Protein AF-0000000084924669 (afdb_homodimer)

Foldseek 3Di:
DFAEEEWEEDAQLPVQQLQALVQVLPGPHYAYEYADHPDCNVVNNVVRHPRYHYDHDDLACLVVVQVRLVSDDTFKYFYDYSQKHADPLQVVVLVVCSVVVPFFWEKFFAFEDAQRDGQCFLPNPRDIDTGMGTRPQWHADRQRPPGIDGDPPTGYYYDDRDPSNYIYGHDYNDVVVVVVVLLSVLLRLLVNCVVVPDAQDPVVLVCVLVVQLCCRCPVRPLVVVPPRSVVVSVSRSVSSVSNRVSNNQCVVCVVPHPVRVVVVVVVVVVVVVVVVVVPPPPPPPPD/DFAEEEWEEDAQLPVQQLQALVQVLPGPHYAYEYADHPDCNVVNNVVRHPRYHYDHDDLACLVVVQVRLVSDDTFKYFYDYSQKHADPLQVVVLVVCSVVVPFFWEKFFAFEDAQRDGQCFLPNPRDIDTGMGTRPQWHADSQRPCGIDGDPPTGYYYDDRDPSNYIYGHDYNDVVVVVVVLLSVLLRLLVNCVVVPDAQDPVVLVCVLVVQLCCRCPVRPLVVVPPRSVVVSVSRSVSSVSNRVSNNVCVVCVVPHPVNVVVVVVVVVVVVVVVVVPPPPPPPPPD

Radius of gyration: 28.79 Å; Cα contacts (8 Å, |Δi|>4): 1052; chains: 2; bounding box: 55×116×66 Å

Secondary structure (DSSP, 8-state):
---EEEEEEESS-TTTHHHHHHTTTTSSEEEEEES---SSHHHHHTTT-S-EEE----SSHHHHHHHHHHH--SSEEEE--TTEE--HHHHHHHHHHHHHT--SEEEEEEEEEETTEE--STT-SS-EEEEEEETTSEEE-S-SSS-EEEPTT--EEE--S-GGG-EEEEEESSHHHHHHHHHHHHHHHHHHHHHTT----HHHHHHHHHHHHIIIIIIT-GGGGTHHHHHHHHHHHHHHHHHHHHHHHHHHTSSS-HHHHHHHHHHHHHHHHHHHTTTT-------/---EEEEEEESS-TTTHHHHHHTTTTSSEEEEEES---SSHHHHHTTT-S-EEE----SSHHHHHHHHHHH--SSEEEE--TTEE--HHHHHHHHHHHHHT--SEEEEEEEEEETTEE--STT-SS-EEEEEEETTSEEE-S-SSS-EEEPTT--EEE--S-GGG-EEEEEESSHHHHHHHHHHHHHHHHHHHHHTT----HHHHHHHHHHHHIIIIIIT-GGGGTHHHHHHHHHHHHHHHHHHHHHHHHHHTTTS-HHHHHHHHHHHHHHHHHHHTTTT-------

pLDDT: mean 90.62, std 14.52, range [21.62, 98.75]

Sequence (574 aa):
MTTISAVLIVRNEELNICSCLQTLCWCDEIVVVDMESEDRTVALARQFTNKIYSHEKVMAFDIARDFAVKQATCDWIFMIDADELVTNTLKTAVVSVVDENDYDVVYFPRINFIFGKWIQNAGWWPDYQARLFRNGAISFSGRVHNFIEIAHGSRIKYLDLAEDNAIIHFNYEHSHQFISKLNHYTSIEARDLKAAGHKFSKKVFFVEVLREFYNRYFKTKGYREGMHGLFLSLLMMFYRISVFIKLWECHEHEKRSVSEMYNAMKQEITAQHLTGSIKDENPPVVRMTTISAVLIVRNEELNICSCLQTLCWCDEIVVVDMESEDRTVALARQFTNKIYSHEKVMAFDIARDFAVKQATCDWIFMIDADELVTNTLKTAVVSVVDENDYDVVYFPRINFIFGKWIQNAGWWPDYQARLFRNGAISFSGRVHNFIEIAHGSRIKYLDLAEDNAIIHFNYEHSHQFISKLNHYTSIEARDLKAAGHKFSKKVFFVEVLREFYNRYFKTKGYREGMHGLFLSLLMMFYRISVFIKLWECHEHEKRSVSEMYNAMKQEITAQHLTGSIKDENPPVVR

Nearest PDB structures (foldseek):
  7msp-assembly2_B  TM=6.245E-01  e=5.392E-14  Bacillus subtilis subsp. subtilis str. 168
  6hnq-assembly2_O  TM=4.698E-01  e=8.377E-08  Staphylococcus aureus subsp. aureus N315
  6h4m-assembly3_P  TM=4.307E-01  e=3.114E-07  Staphylococcus aureus subsp. aureus N315
  3q80-assembly1_B  TM=5.781E-01  e=1.196E-03  Mycobacterium tuberculosis H37Rv
  5z8b-assembly1_A  TM=5.528E-01  e=4.683E-04  Escherichia coli

Solvent-accessible surface area (backbone atoms only — not comparable to full-atom values): 30271 Å² total; per-residue (Å²): 132,86,38,34,15,35,35,29,61,41,60,58,34,54,91,29,39,60,56,21,49,58,41,47,67,86,40,77,35,56,39,39,29,32,36,70,49,86,57,57,30,63,67,55,49,50,76,78,33,84,47,67,43,81,44,75,74,61,94,52,65,38,52,56,47,38,57,38,59,70,70,53,82,36,57,26,34,37,54,47,53,42,52,29,39,51,38,66,59,24,49,53,50,51,53,50,50,60,68,66,60,76,57,33,36,33,28,30,29,35,44,36,28,46,64,70,35,77,43,67,35,39,67,39,39,81,34,75,39,83,31,38,31,32,60,81,38,63,45,49,37,80,45,90,87,68,24,73,42,70,45,87,86,60,37,76,44,72,55,66,94,43,80,59,47,23,40,42,30,61,72,30,69,43,67,64,57,46,52,53,50,46,54,52,51,25,51,52,50,18,51,50,40,46,75,72,65,54,71,78,44,73,68,58,48,55,51,52,30,54,46,43,28,44,43,16,30,58,74,36,38,3,62,79,52,47,68,61,16,50,51,50,18,52,50,51,20,46,43,47,48,50,19,52,51,49,32,40,46,55,61,68,36,63,85,54,46,41,66,56,53,53,50,51,51,46,50,53,49,39,49,52,53,64,59,60,65,64,71,70,69,65,75,82,77,82,123,131,88,39,33,14,34,35,30,62,42,59,58,35,56,90,29,38,61,55,21,50,58,40,46,68,85,41,78,34,57,40,38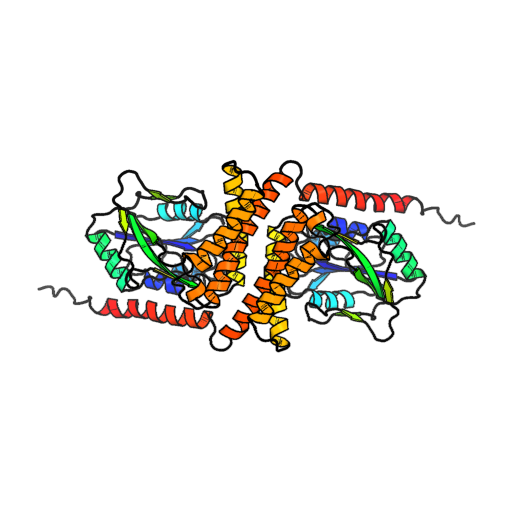,29,31,35,70,51,84,56,58,30,63,68,56,48,52,78,78,34,85,49,67,45,81,42,75,74,60,93,50,65,36,53,56,49,38,59,39,59,69,70,52,83,37,57,26,35,38,54,47,53,41,53,29,39,50,38,66,58,25,49,52,50,52,52,50,51,59,68,66,60,76,57,32,35,32,29,30,32,35,43,38,27,46,64,69,35,76,44,66,36,39,67,39,40,83,36,73,40,83,32,37,29,34,61,81,39,63,45,51,38,78,46,90,87,70,24,72,44,69,44,88,85,60,35,77,42,72,56,65,93,43,77,60,46,24,39,41,28,62,71,30,69,43,68,63,57,46,51,54,50,45,52,52,51,24,52,52,50,18,50,50,41,45,75,71,66,56,72,77,45,72,66,59,48,55,51,51,29,54,46,41,28,44,43,18,29,57,73,37,38,2,61,78,54,48,68,60,16,50,52,51,18,52,51,52,20,46,45,46,48,50,19,52,52,48,32,39,46,54,61,66,36,63,84,52,46,41,66,56,52,52,50,51,49,45,50,54,50,39,50,53,53,64,60,60,66,62,71,71,70,65,74,81,77,81,122

Structure (mmCIF, N/CA/C/O backbone):
data_AF-0000000084924669-model_v1
#
loop_
_entity.id
_entity.type
_entity.pdbx_description
1 polymer 'UDP-glucose--lipopolysaccharide core heptose I 4-beta-glucosyltransferase, putative'
#
loop_
_atom_site.group_PDB
_atom_site.id
_atom_site.type_symbol
_atom_site.label_atom_id
_atom_site.label_alt_id
_atom_site.label_comp_id
_atom_site.label_asym_id
_atom_site.label_entity_id
_atom_site.label_seq_id
_atom_site.pdbx_PDB_ins_code
_atom_site.Cartn_x
_atom_site.Cartn_y
_atom_site.Cartn_z
_atom_site.occupancy
_atom_site.B_iso_or_equiv
_atom_site.auth_seq_id
_atom_site.auth_comp_id
_atom_site.auth_asym_id
_atom_site.auth_atom_id
_atom_site.pdbx_PDB_model_num
ATOM 1 N N . MET A 1 1 ? 12.961 41.469 19.859 1 65.81 1 MET A N 1
ATOM 2 C CA . MET A 1 1 ? 11.828 40.875 19.156 1 65.81 1 MET A CA 1
ATOM 3 C C . MET A 1 1 ? 11.969 39.344 19.094 1 65.81 1 MET A C 1
ATOM 5 O O . MET A 1 1 ? 13.078 38.812 18.938 1 65.81 1 MET A O 1
ATOM 9 N N . THR A 1 2 ? 10.922 38.531 19.516 1 90 2 THR A N 1
ATOM 10 C CA . THR A 1 2 ? 10.992 37.094 19.609 1 90 2 THR A CA 1
ATOM 11 C C . THR A 1 2 ? 11.109 36.438 18.219 1 90 2 THR A C 1
ATOM 13 O O . THR A 1 2 ? 10.477 36.906 17.266 1 90 2 THR A O 1
ATOM 16 N N . THR A 1 3 ? 12.062 35.656 18.047 1 96.44 3 THR A N 1
ATOM 17 C CA . THR A 1 3 ? 12.391 35.094 16.734 1 96.44 3 THR A CA 1
ATOM 18 C C . THR A 1 3 ? 11.727 33.75 16.562 1 96.44 3 THR A C 1
ATOM 20 O O . THR A 1 3 ? 11.422 33.062 17.531 1 96.44 3 THR A O 1
ATOM 23 N N . ILE A 1 4 ? 11.492 33.406 15.289 1 98.06 4 ILE A N 1
ATOM 24 C CA . ILE A 1 4 ? 10.797 32.188 14.969 1 98.06 4 ILE A CA 1
ATOM 25 C C . ILE A 1 4 ? 11.602 31.375 13.945 1 98.06 4 ILE A C 1
ATOM 27 O O . ILE A 1 4 ? 12 31.906 12.906 1 98.06 4 ILE A O 1
ATOM 31 N N . SER A 1 5 ? 11.852 30.094 14.25 1 98.5 5 SER A N 1
ATOM 32 C CA . SER A 1 5 ? 12.391 29.141 13.289 1 98.5 5 SER A CA 1
ATOM 33 C C . SER A 1 5 ? 11.289 28.266 12.703 1 98.5 5 SER A C 1
ATOM 35 O O . SER A 1 5 ? 10.617 27.531 13.438 1 98.5 5 SER A O 1
ATOM 37 N N . ALA A 1 6 ? 11.078 28.359 11.422 1 98.56 6 ALA A N 1
ATOM 38 C CA . ALA A 1 6 ? 10.273 27.328 10.758 1 98.56 6 ALA A CA 1
ATOM 39 C C . ALA A 1 6 ? 11.086 26.062 10.539 1 98.56 6 ALA A C 1
ATOM 41 O O . ALA A 1 6 ? 12.211 26.109 10.047 1 98.56 6 ALA A O 1
ATOM 42 N N . VAL A 1 7 ? 10.531 24.938 10.945 1 97.69 7 VAL A N 1
ATOM 43 C CA . VAL A 1 7 ? 11.25 23.672 10.867 1 97.69 7 VAL A CA 1
ATOM 44 C C . VAL A 1 7 ? 10.438 22.656 10.055 1 97.69 7 VAL A C 1
ATOM 46 O O . VAL A 1 7 ? 9.258 22.438 10.336 1 97.69 7 VAL A O 1
ATOM 49 N N . LEU A 1 8 ? 11.148 22.031 9.062 1 96.81 8 LEU A N 1
ATOM 50 C CA . LEU A 1 8 ? 10.492 21.062 8.188 1 96.81 8 LEU A CA 1
ATOM 51 C C . LEU A 1 8 ? 11.336 19.797 8.047 1 96.81 8 LEU A C 1
ATOM 53 O O . LEU A 1 8 ? 12.57 19.875 7.969 1 96.81 8 LEU A O 1
ATOM 57 N N . ILE A 1 9 ? 10.602 18.719 7.961 1 95.31 9 ILE A N 1
ATOM 58 C CA . ILE A 1 9 ? 11.188 17.469 7.484 1 95.31 9 ILE A CA 1
ATOM 59 C C . ILE A 1 9 ? 10.578 17.094 6.137 1 95.31 9 ILE A C 1
ATOM 61 O O . ILE A 1 9 ? 9.352 17.141 5.969 1 95.31 9 ILE A O 1
ATOM 65 N N . VAL A 1 10 ? 11.5 16.703 5.16 1 95.44 10 VAL A N 1
ATOM 66 C CA . VAL A 1 10 ? 10.953 16.531 3.82 1 95.44 10 VAL A CA 1
ATOM 67 C C . VAL A 1 10 ? 11.539 15.273 3.186 1 95.44 10 VAL A C 1
ATOM 69 O O . VAL A 1 10 ? 12.648 14.852 3.541 1 95.44 10 VAL A O 1
ATOM 72 N N . ARG A 1 11 ? 10.742 14.672 2.348 1 94 11 ARG A N 1
ATOM 73 C CA . ARG A 1 11 ? 11.18 13.594 1.475 1 94 11 ARG A CA 1
ATOM 74 C C . ARG A 1 11 ? 10.367 13.562 0.182 1 94 11 ARG A C 1
ATOM 76 O O . ARG A 1 11 ? 9.156 13.344 0.208 1 94 11 ARG A O 1
ATOM 83 N N . ASN A 1 12 ? 11.055 13.75 -0.92 1 93.56 12 ASN A N 1
ATOM 84 C CA . ASN A 1 12 ? 10.453 13.727 -2.25 1 93.56 12 ASN A CA 1
ATOM 85 C C . ASN A 1 12 ? 9.195 14.594 -2.316 1 93.56 12 ASN A C 1
ATOM 87 O O . ASN A 1 12 ? 8.133 14.117 -2.707 1 93.56 12 ASN A O 1
ATOM 91 N N . GLU A 1 13 ? 9.336 15.82 -1.985 1 96.25 13 GLU A N 1
ATOM 92 C CA . GLU A 1 13 ? 8.227 16.766 -1.929 1 96.25 13 GLU A CA 1
ATOM 93 C C . GLU A 1 13 ? 8.383 17.859 -2.975 1 96.25 13 GLU A C 1
ATOM 95 O O . GLU A 1 13 ? 8.055 19.016 -2.717 1 96.25 13 GLU A O 1
ATOM 100 N N . GLU A 1 14 ? 8.867 17.5 -4.113 1 96.31 14 GLU A N 1
ATOM 101 C CA . GLU A 1 14 ? 9.148 18.484 -5.145 1 96.31 14 GLU A CA 1
ATOM 102 C C . GLU A 1 14 ? 7.887 19.25 -5.547 1 96.31 14 GLU A C 1
ATOM 104 O O . GLU A 1 14 ? 7.945 20.422 -5.898 1 96.31 14 GLU A O 1
ATOM 109 N N . LEU A 1 15 ? 6.754 18.672 -5.359 1 93.25 15 LEU A N 1
ATOM 110 C CA . LEU A 1 15 ? 5.504 19.266 -5.824 1 93.25 15 LEU A CA 1
ATOM 111 C C . LEU A 1 15 ? 4.926 20.219 -4.77 1 93.25 15 LEU A C 1
ATOM 113 O O . LEU A 1 15 ? 4.035 21.016 -5.07 1 93.25 15 LEU A O 1
ATOM 117 N N . ASN A 1 16 ? 5.457 20.094 -3.545 1 96.31 16 ASN A N 1
ATOM 118 C CA . ASN A 1 16 ? 4.828 20.828 -2.453 1 96.31 16 ASN A CA 1
ATOM 119 C C . ASN A 1 16 ? 5.793 21.828 -1.818 1 96.31 16 ASN A C 1
ATOM 121 O O . ASN A 1 16 ? 5.367 22.844 -1.264 1 96.31 16 ASN A O 1
ATOM 125 N N . ILE A 1 17 ? 7.062 21.578 -1.885 1 97.75 17 ILE A N 1
ATOM 126 C CA . ILE A 1 17 ? 8.055 22.234 -1.034 1 97.75 17 ILE A CA 1
ATOM 127 C C . ILE A 1 17 ? 8.094 23.734 -1.343 1 97.75 17 ILE A C 1
ATOM 129 O O . ILE A 1 17 ? 8.172 24.547 -0.432 1 97.75 17 ILE A O 1
ATOM 133 N N . CYS A 1 18 ? 8 24.125 -2.598 1 97.19 18 CYS A N 1
ATOM 134 C CA . CYS A 1 18 ? 8.109 25.531 -2.971 1 97.19 18 CYS A CA 1
ATOM 135 C C . CYS A 1 18 ? 6.941 26.344 -2.4 1 97.19 18 CYS A C 1
ATOM 137 O O . CYS A 1 18 ? 7.148 27.375 -1.777 1 97.19 18 CYS A O 1
ATOM 139 N N . SER A 1 19 ? 5.773 25.828 -2.602 1 97.44 19 SER A N 1
ATOM 140 C CA . SER A 1 19 ? 4.594 26.531 -2.092 1 97.44 19 SER A CA 1
ATOM 141 C C . SER A 1 19 ? 4.625 26.625 -0.57 1 97.44 19 SER A C 1
ATOM 143 O O . SER A 1 19 ? 4.262 27.656 -0.002 1 97.44 19 SER A O 1
ATOM 145 N N . CYS A 1 20 ? 5.023 25.562 0.041 1 98.19 20 CYS A N 1
ATOM 146 C CA . CYS A 1 20 ? 5.109 25.547 1.497 1 98.19 20 CYS A CA 1
ATOM 147 C C . CYS A 1 20 ? 6.086 26.609 1.993 1 98.19 20 CYS A C 1
ATOM 149 O O . CYS A 1 20 ? 5.73 27.438 2.826 1 98.19 20 CYS A O 1
ATOM 151 N N . LEU A 1 21 ? 7.285 26.625 1.421 1 98.19 21 LEU A N 1
ATOM 152 C CA . LEU A 1 21 ? 8.336 27.531 1.882 1 98.19 21 LEU A CA 1
ATOM 153 C C . LEU A 1 21 ? 7.977 28.984 1.594 1 98.19 21 LEU A C 1
ATOM 155 O O . LEU A 1 21 ? 8.328 29.875 2.363 1 98.19 21 LEU A O 1
ATOM 159 N N . GLN A 1 22 ? 7.27 29.203 0.53 1 97.38 22 GLN A N 1
ATOM 160 C CA . GLN A 1 22 ? 6.824 30.562 0.195 1 97.38 22 GLN A CA 1
ATOM 161 C C . GLN A 1 22 ? 5.93 31.125 1.292 1 97.38 22 GLN A C 1
ATOM 163 O O . GLN A 1 22 ? 5.941 32.344 1.544 1 97.38 22 GLN A O 1
ATOM 168 N N . THR A 1 23 ? 5.223 30.266 1.98 1 97.88 23 THR A N 1
ATOM 169 C CA . THR A 1 23 ? 4.32 30.734 3.023 1 97.88 23 THR A CA 1
ATOM 170 C C . THR A 1 23 ? 5.059 30.891 4.348 1 97.88 23 THR A C 1
ATOM 172 O O . THR A 1 23 ? 4.461 31.25 5.359 1 97.88 23 THR A O 1
ATOM 175 N N . LEU A 1 24 ? 6.363 30.625 4.371 1 97.94 24 LEU A N 1
ATOM 176 C CA . LEU A 1 24 ? 7.113 30.625 5.621 1 97.94 24 LEU A CA 1
ATOM 177 C C . LEU A 1 24 ? 8.227 31.672 5.582 1 97.94 24 LEU A C 1
ATOM 179 O O . LEU A 1 24 ? 9.016 31.781 6.523 1 97.94 24 LEU A O 1
ATOM 183 N N . CYS A 1 25 ? 8.258 32.469 4.555 1 96.38 25 CYS A N 1
ATOM 184 C CA . CYS A 1 25 ? 9.359 33.406 4.32 1 96.38 25 CYS A CA 1
ATOM 185 C C . CYS A 1 25 ? 9.383 34.5 5.387 1 96.38 25 CYS A C 1
ATOM 187 O O . CYS A 1 25 ? 10.391 35.188 5.555 1 96.38 25 CYS A O 1
ATOM 189 N N . TRP A 1 26 ? 8.336 34.656 6.133 1 95.56 26 TRP A N 1
ATOM 190 C CA . TRP A 1 26 ? 8.25 35.656 7.172 1 95.56 26 TRP A CA 1
ATOM 191 C C . TRP A 1 26 ? 8.953 35.219 8.445 1 95.56 26 TRP A C 1
ATOM 193 O O . TRP A 1 26 ? 9.203 36.031 9.344 1 95.56 26 TRP A O 1
ATOM 203 N N . CYS A 1 27 ? 9.305 33.969 8.555 1 97.69 27 CYS A N 1
ATOM 204 C CA . CYS A 1 27 ? 10.055 33.469 9.703 1 97.69 27 CYS A CA 1
ATOM 205 C C . CYS A 1 27 ? 11.5 33.938 9.664 1 97.69 27 CYS A C 1
ATOM 207 O O . CYS A 1 27 ? 12.047 34.188 8.586 1 97.69 27 CYS A O 1
ATOM 209 N N . ASP A 1 28 ? 12.117 34 10.836 1 97.69 28 ASP A N 1
ATOM 210 C CA . ASP A 1 28 ? 13.492 34.5 10.945 1 97.69 28 ASP A CA 1
ATOM 211 C C . ASP A 1 28 ? 14.492 33.469 10.422 1 97.69 28 ASP A C 1
ATOM 213 O O . ASP A 1 28 ? 15.578 33.844 9.977 1 97.69 28 ASP A O 1
ATOM 217 N N . GLU A 1 29 ? 14.055 32.281 10.539 1 97.94 29 GLU A N 1
ATOM 218 C CA . GLU A 1 29 ? 14.883 31.141 10.156 1 97.94 29 GLU A CA 1
ATOM 219 C C . GLU A 1 29 ? 14.031 30 9.586 1 97.94 29 GLU A C 1
ATOM 221 O O . GLU A 1 29 ? 12.914 29.766 10.055 1 97.94 29 GLU A O 1
ATOM 226 N N . ILE A 1 30 ? 14.578 29.406 8.477 1 98.56 30 ILE A N 1
ATOM 227 C CA . ILE A 1 30 ? 13.938 28.219 7.934 1 98.56 30 ILE A CA 1
ATOM 228 C C . ILE A 1 30 ? 14.922 27.047 7.934 1 98.56 30 ILE A C 1
ATOM 230 O O . ILE A 1 30 ? 15.977 27.125 7.297 1 98.56 30 ILE A O 1
ATOM 234 N N . VAL A 1 31 ? 14.547 26.031 8.688 1 98.44 31 VAL A N 1
ATOM 235 C CA . VAL A 1 31 ? 15.359 24.828 8.781 1 98.44 31 VAL A CA 1
ATOM 236 C C . VAL A 1 31 ? 14.672 23.672 8.039 1 98.44 31 VAL A C 1
ATOM 238 O O . VAL A 1 31 ? 13.516 23.359 8.312 1 98.44 31 VAL A O 1
ATOM 241 N N . VAL A 1 32 ? 15.438 23.078 7.105 1 98.19 32 VAL A N 1
ATOM 242 C CA . VAL A 1 32 ? 14.906 21.953 6.344 1 98.19 32 VAL A CA 1
ATOM 243 C C . VAL A 1 32 ? 15.781 20.719 6.562 1 98.19 32 VAL A C 1
ATOM 245 O O . VAL A 1 32 ? 17 20.766 6.375 1 98.19 32 VAL A O 1
ATOM 248 N N . VAL A 1 33 ? 15.164 19.688 7.008 1 97.06 33 VAL A N 1
ATOM 249 C CA . VAL A 1 33 ? 15.859 18.406 7.121 1 97.06 33 VAL A CA 1
ATOM 250 C C . VAL A 1 33 ? 15.352 17.453 6.047 1 97.06 33 VAL A C 1
ATOM 252 O O . VAL A 1 33 ? 14.172 17.094 6.027 1 97.06 33 VAL A O 1
ATOM 255 N N . ASP A 1 34 ? 16.234 17.016 5.219 1 96.69 34 ASP A N 1
ATOM 256 C CA . ASP A 1 34 ? 15.891 16.125 4.117 1 96.69 34 ASP A CA 1
ATOM 257 C C . ASP A 1 34 ? 16.219 14.672 4.461 1 96.69 34 ASP A C 1
ATOM 259 O O . ASP A 1 34 ? 17.312 14.383 4.953 1 96.69 34 ASP A O 1
ATOM 263 N N . MET A 1 35 ? 15.25 13.875 4.266 1 93.62 35 MET A N 1
ATOM 264 C CA . MET A 1 35 ? 15.422 12.453 4.551 1 93.62 35 MET A CA 1
ATOM 265 C C . MET A 1 35 ? 15.703 11.672 3.273 1 93.62 35 MET A C 1
ATOM 267 O O . MET A 1 35 ? 15.008 10.711 2.963 1 93.62 35 MET A O 1
ATOM 271 N N . GLU A 1 36 ? 16.672 12.047 2.541 1 92.88 36 GLU A N 1
ATOM 272 C CA . GLU A 1 36 ? 17.219 11.359 1.374 1 92.88 36 GLU A CA 1
ATOM 273 C C . GLU A 1 36 ? 16.25 11.438 0.192 1 92.88 36 GLU A C 1
ATOM 275 O O . GLU A 1 36 ? 15.898 10.414 -0.401 1 92.88 36 GLU A O 1
ATOM 280 N N . SER A 1 37 ? 15.852 12.602 -0.139 1 94.81 37 SER A N 1
ATOM 281 C CA . SER A 1 37 ? 15.039 12.82 -1.329 1 94.81 37 SER A CA 1
ATOM 282 C C . SER A 1 37 ? 15.797 12.453 -2.598 1 94.81 37 SER A C 1
ATOM 284 O O . SER A 1 37 ? 17 12.68 -2.689 1 94.81 37 SER A O 1
ATOM 286 N N . GLU A 1 38 ? 15.055 11.891 -3.531 1 92.94 38 GLU A N 1
ATOM 287 C CA . GLU A 1 38 ? 15.648 11.516 -4.812 1 92.94 38 GLU A CA 1
ATOM 288 C C . GLU A 1 38 ? 15.188 12.453 -5.926 1 92.94 38 GLU A C 1
ATOM 290 O O . GLU A 1 38 ? 15.609 12.312 -7.078 1 92.94 38 GLU A O 1
ATOM 295 N N . ASP A 1 39 ? 14.398 13.328 -5.633 1 95.38 39 ASP A N 1
ATOM 296 C CA . ASP A 1 39 ? 13.867 14.266 -6.613 1 95.38 39 ASP A CA 1
ATOM 297 C C . ASP A 1 39 ? 14.453 15.664 -6.402 1 95.38 39 ASP A C 1
ATOM 299 O O . ASP A 1 39 ? 15.547 15.805 -5.844 1 95.38 39 ASP A O 1
ATOM 303 N N . ARG A 1 40 ? 13.758 16.703 -6.918 1 96.69 40 ARG A N 1
ATOM 304 C CA . ARG A 1 40 ? 14.32 18.047 -6.91 1 96.69 40 ARG A CA 1
ATOM 305 C C . ARG A 1 40 ? 14.016 18.766 -5.598 1 96.69 40 ARG A C 1
ATOM 307 O O . ARG A 1 40 ? 14.211 19.969 -5.484 1 96.69 40 ARG A O 1
ATOM 314 N N . THR A 1 41 ? 13.594 18.062 -4.531 1 98 41 THR A N 1
ATOM 315 C CA . THR A 1 41 ? 13.156 18.656 -3.271 1 98 41 THR A CA 1
ATOM 316 C C . THR A 1 41 ? 14.25 19.531 -2.67 1 98 41 THR A C 1
ATOM 318 O O . THR A 1 41 ? 14.008 20.703 -2.336 1 98 41 THR A O 1
ATOM 321 N N . VAL A 1 42 ? 15.445 19.078 -2.66 1 97.81 42 VAL A N 1
ATOM 322 C CA . VAL A 1 42 ? 16.547 19.781 -2.002 1 97.81 42 VAL A CA 1
ATOM 323 C C . VAL A 1 42 ? 16.938 21 -2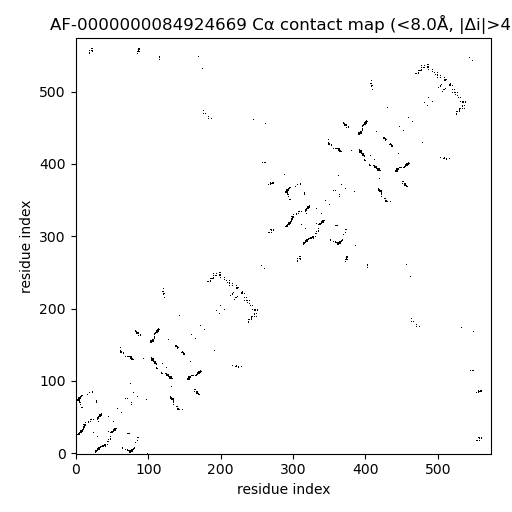.826 1 97.81 42 VAL A C 1
ATOM 325 O O . VAL A 1 42 ? 17.156 22.094 -2.277 1 97.81 42 VAL A O 1
ATOM 328 N N . ALA A 1 43 ? 17.016 20.812 -4.102 1 97.94 43 ALA A N 1
ATOM 329 C CA . ALA A 1 43 ? 17.375 21.906 -4.992 1 97.94 43 ALA A CA 1
ATOM 330 C C . ALA A 1 43 ? 16.375 23.062 -4.867 1 97.94 43 ALA A C 1
ATOM 332 O O . ALA A 1 43 ? 16.766 24.234 -4.855 1 97.94 43 ALA A O 1
ATOM 333 N N . LEU A 1 44 ? 15.156 22.734 -4.793 1 98.06 44 LEU A N 1
ATOM 334 C CA . LEU A 1 44 ? 14.102 23.734 -4.672 1 98.06 44 LEU A CA 1
ATOM 335 C C . LEU A 1 44 ? 14.164 24.422 -3.312 1 98.06 44 LEU A C 1
ATOM 337 O O . LEU A 1 44 ? 14 25.641 -3.221 1 98.06 44 LEU A O 1
ATOM 341 N N . ALA A 1 45 ? 14.383 23.656 -2.279 1 98.25 45 ALA A N 1
ATOM 342 C CA . ALA A 1 45 ? 14.461 24.188 -0.926 1 98.25 45 ALA A CA 1
ATOM 343 C C . ALA A 1 45 ? 15.609 25.188 -0.802 1 98.25 45 ALA A C 1
ATOM 345 O O . ALA A 1 45 ? 15.508 26.172 -0.06 1 98.25 45 ALA A O 1
ATOM 346 N N . ARG A 1 46 ? 16.688 25.016 -1.515 1 97.88 46 ARG A N 1
ATOM 347 C CA . ARG A 1 46 ? 17.875 25.844 -1.449 1 97.88 46 ARG A CA 1
ATOM 348 C C . ARG A 1 46 ? 17.594 27.266 -1.909 1 97.88 46 ARG A C 1
ATOM 350 O O . ARG A 1 46 ? 18.312 28.203 -1.542 1 97.88 46 ARG A O 1
ATOM 357 N N . GLN A 1 47 ? 16.594 27.422 -2.611 1 97.25 47 GLN A N 1
ATOM 358 C CA . GLN A 1 47 ? 16.203 28.75 -3.072 1 97.25 47 GLN A CA 1
ATOM 359 C C . GLN A 1 47 ? 15.68 29.594 -1.922 1 97.25 47 GLN A C 1
ATOM 361 O O . GLN A 1 47 ? 15.602 30.812 -2.029 1 97.25 47 GLN A O 1
ATOM 366 N N . PHE A 1 48 ? 15.32 28.969 -0.841 1 97.5 48 PHE A N 1
ATOM 367 C CA . PHE A 1 48 ? 14.656 29.672 0.244 1 97.5 48 PHE A CA 1
ATOM 368 C C . PHE A 1 48 ? 15.547 29.734 1.479 1 97.5 48 PHE A C 1
ATOM 370 O O . PHE A 1 48 ? 15.375 30.609 2.326 1 97.5 48 PHE A O 1
ATOM 377 N N . THR A 1 49 ? 16.391 28.75 1.589 1 97.69 49 THR A N 1
ATOM 378 C CA . THR A 1 49 ? 17.234 28.703 2.781 1 97.69 49 THR A CA 1
ATOM 379 C C . THR A 1 49 ? 18.531 27.953 2.498 1 97.69 49 THR A C 1
ATOM 381 O O . THR A 1 49 ? 18.594 27.109 1.602 1 97.69 49 THR A O 1
ATOM 384 N N . ASN A 1 50 ? 19.547 28.25 3.309 1 97 50 ASN A N 1
ATOM 385 C CA . ASN A 1 50 ? 20.812 27.516 3.258 1 97 50 ASN A CA 1
ATOM 386 C C . ASN A 1 50 ? 20.938 26.516 4.406 1 97 50 ASN A C 1
ATOM 388 O O . ASN A 1 50 ? 21.891 25.734 4.453 1 97 50 ASN A O 1
ATOM 392 N N . LYS A 1 51 ? 19.969 26.562 5.223 1 98.12 51 LYS A N 1
ATOM 393 C CA . LYS A 1 51 ? 19.984 25.641 6.367 1 98.12 51 LYS A CA 1
ATOM 394 C C . LYS A 1 51 ? 19.266 24.344 6.043 1 98.12 51 LYS A C 1
ATOM 396 O O . LYS A 1 51 ? 18.188 24.078 6.586 1 98.12 51 LYS A O 1
ATOM 401 N N . ILE A 1 52 ? 19.922 23.594 5.227 1 97.94 52 ILE A N 1
ATOM 402 C CA . ILE A 1 52 ? 19.422 22.281 4.801 1 97.94 52 ILE A CA 1
ATOM 403 C C . ILE A 1 52 ? 20.328 21.188 5.344 1 97.94 52 ILE A C 1
ATOM 405 O O . ILE A 1 52 ? 21.531 21.188 5.117 1 97.94 52 ILE A O 1
ATOM 409 N N . TYR A 1 53 ? 19.734 20.328 6.105 1 97 53 TYR A N 1
ATOM 410 C CA . TYR A 1 53 ? 20.469 19.219 6.719 1 97 53 TYR A CA 1
ATOM 411 C C . TYR A 1 53 ? 19.953 17.875 6.195 1 97 53 TYR A C 1
ATOM 413 O O . TYR A 1 53 ? 18.844 17.797 5.672 1 97 53 TYR A O 1
ATOM 421 N N . SER A 1 54 ? 20.797 16.844 6.305 1 94.12 54 SER A N 1
ATOM 422 C CA . SER A 1 54 ? 20.453 15.5 5.852 1 94.12 54 SER A CA 1
ATOM 423 C C . SER A 1 54 ? 20.281 14.547 7.031 1 94.12 54 SER A C 1
ATOM 425 O O . SER A 1 54 ? 21.016 14.617 8.008 1 94.12 54 SER A O 1
ATOM 427 N N . HIS A 1 55 ? 19.297 13.781 6.961 1 90.94 55 HIS A N 1
ATOM 428 C CA . HIS A 1 55 ? 19.031 12.695 7.898 1 90.94 55 HIS A CA 1
ATOM 429 C C . HIS A 1 55 ? 18.703 11.398 7.16 1 90.94 55 HIS A C 1
ATOM 431 O O . HIS A 1 55 ? 18.109 11.43 6.078 1 90.94 55 HIS A O 1
ATOM 437 N N . GLU A 1 56 ? 19.078 10.32 7.75 1 87 56 GLU A N 1
ATOM 438 C CA . GLU A 1 56 ? 18.75 9.039 7.145 1 87 56 GLU A CA 1
ATOM 439 C C . GLU A 1 56 ? 17.25 8.805 7.125 1 87 56 GLU A C 1
ATOM 441 O O . GLU A 1 56 ? 16.516 9.359 7.945 1 87 56 GLU A O 1
ATOM 446 N N . LYS A 1 57 ? 17 7.996 6.129 1 79.94 57 LYS A N 1
ATOM 447 C CA . LYS A 1 57 ? 15.594 7.617 6.035 1 79.94 57 LYS A CA 1
ATOM 448 C C . LYS A 1 57 ? 15.18 6.77 7.23 1 79.94 57 LYS A C 1
ATOM 450 O O . LYS A 1 57 ? 15.914 5.879 7.656 1 79.94 57 LYS A O 1
ATOM 455 N N . VAL A 1 58 ? 14.156 7.262 7.887 1 71.12 58 VAL A N 1
ATOM 456 C CA . VAL A 1 58 ? 13.648 6.48 9.016 1 71.12 58 VAL A CA 1
ATOM 457 C C . VAL A 1 58 ? 12.164 6.195 8.82 1 71.12 58 VAL A C 1
ATOM 459 O O . VAL A 1 58 ? 11.477 6.918 8.094 1 71.12 58 VAL A O 1
ATOM 462 N N . MET A 1 59 ? 11.781 5.09 9.406 1 68.12 59 MET A N 1
ATOM 463 C CA . MET A 1 59 ? 10.391 4.68 9.266 1 68.12 59 MET A CA 1
ATOM 464 C C . MET A 1 59 ? 9.469 5.621 10.039 1 68.12 59 MET A C 1
ATOM 466 O O . MET A 1 59 ? 8.375 5.945 9.57 1 68.12 59 MET A O 1
ATOM 470 N N . ALA A 1 60 ? 9.984 6 11.148 1 66.19 60 ALA A N 1
ATOM 471 C CA . ALA A 1 60 ? 9.18 6.895 11.984 1 66.19 60 ALA A CA 1
ATOM 472 C C . ALA A 1 60 ? 9.648 8.336 11.844 1 66.19 60 ALA A C 1
ATOM 474 O O . ALA A 1 60 ? 10.781 8.672 12.195 1 66.19 60 ALA A O 1
ATOM 475 N N . PHE A 1 61 ? 8.805 9.18 11.383 1 66.69 61 PHE A N 1
ATOM 476 C CA . PHE A 1 61 ? 9.141 10.57 11.094 1 66.69 61 PHE A CA 1
ATOM 477 C C . PHE A 1 61 ? 9.531 11.305 12.375 1 66.69 61 PHE A C 1
ATOM 479 O O . PHE A 1 61 ? 10.227 12.32 12.32 1 66.69 61 PHE A O 1
ATOM 486 N N . ASP A 1 62 ? 9.242 10.789 13.461 1 68.44 62 ASP A N 1
ATOM 487 C CA . ASP A 1 62 ? 9.445 11.477 14.727 1 68.44 62 ASP A CA 1
ATOM 488 C C . ASP A 1 62 ? 10.93 11.586 15.062 1 68.44 62 ASP A C 1
ATOM 490 O O . ASP A 1 62 ? 11.375 12.57 15.641 1 68.44 62 ASP A O 1
ATOM 494 N N . ILE A 1 63 ? 11.672 10.633 14.617 1 73.69 63 ILE A N 1
ATOM 495 C CA . ILE A 1 63 ? 13.109 10.688 14.852 1 73.69 63 ILE A CA 1
ATOM 496 C C . ILE A 1 63 ? 13.719 11.82 14.031 1 73.69 63 ILE A C 1
ATOM 498 O O . ILE A 1 63 ? 14.586 12.555 14.516 1 73.69 63 ILE A O 1
ATOM 502 N N . ALA A 1 64 ? 13.188 11.984 12.961 1 83.81 64 ALA A N 1
ATOM 503 C CA . ALA A 1 64 ? 13.68 13.055 12.094 1 83.81 64 ALA A CA 1
ATOM 504 C C . ALA A 1 64 ? 13.242 14.422 12.617 1 83.81 64 ALA A C 1
ATOM 506 O O . ALA A 1 64 ? 13.977 15.406 12.477 1 83.81 64 ALA A O 1
ATOM 507 N N . ARG A 1 65 ? 12.125 14.5 13.297 1 88.19 65 ARG A N 1
ATOM 508 C CA . ARG A 1 65 ? 11.625 15.766 13.836 1 88.19 65 ARG A CA 1
ATOM 509 C C . ARG A 1 65 ? 12.492 16.25 14.992 1 88.19 65 ARG A C 1
ATOM 511 O O . ARG A 1 65 ? 12.758 17.438 15.125 1 88.19 65 ARG A O 1
ATOM 518 N N . ASP A 1 66 ? 12.891 15.289 15.797 1 87.19 66 ASP A N 1
ATOM 519 C CA . ASP A 1 66 ? 13.758 15.641 16.906 1 87.19 66 ASP A CA 1
ATOM 520 C C . ASP A 1 66 ? 15.086 16.219 16.422 1 87.19 66 ASP A C 1
ATOM 522 O O . ASP A 1 66 ? 15.562 17.234 16.938 1 87.19 66 ASP A O 1
ATOM 526 N N . PHE A 1 67 ? 15.641 15.562 15.445 1 90.25 67 PHE A N 1
ATOM 527 C CA . PHE A 1 67 ? 16.859 16.062 14.836 1 90.25 67 PHE A CA 1
ATOM 528 C C . PHE A 1 67 ? 16.656 17.453 14.258 1 90.25 67 PHE A C 1
ATOM 530 O O . PHE A 1 67 ? 17.5 18.344 14.43 1 90.25 67 PHE A O 1
ATOM 537 N N . ALA A 1 68 ? 15.516 17.656 13.648 1 93.31 68 ALA A N 1
ATOM 538 C CA . ALA A 1 68 ? 15.219 18.938 12.992 1 93.31 68 ALA A CA 1
ATOM 539 C C . ALA A 1 68 ? 15.07 20.062 14.008 1 93.31 68 ALA A C 1
ATOM 541 O O . ALA A 1 68 ? 15.594 21.156 13.812 1 93.31 68 ALA A O 1
ATOM 542 N N . VAL A 1 69 ? 14.398 19.828 15.062 1 93.31 69 VAL A N 1
ATOM 543 C CA . VAL A 1 69 ? 14.148 20.844 16.094 1 93.31 69 VAL A CA 1
ATOM 544 C C . VAL A 1 69 ? 15.469 21.266 16.734 1 93.31 69 VAL A C 1
ATOM 546 O O . VAL A 1 69 ? 15.633 22.422 17.094 1 93.31 69 VAL A O 1
ATOM 549 N N . LYS A 1 70 ? 16.375 20.359 16.781 1 93.25 70 LYS A N 1
ATOM 550 C CA . LYS A 1 70 ? 17.672 20.641 17.406 1 93.25 70 LYS A CA 1
ATOM 551 C C . LYS A 1 70 ? 18.531 21.531 16.531 1 93.25 70 LYS A C 1
ATOM 553 O O . LYS A 1 70 ? 19.516 22.109 17 1 93.25 70 LYS A O 1
ATOM 558 N N . GLN A 1 71 ? 18.172 21.609 15.273 1 96.06 71 GLN A N 1
ATOM 559 C CA . GLN A 1 71 ? 18.922 22.469 14.367 1 96.06 71 GLN A CA 1
ATOM 560 C C . GLN A 1 71 ? 18.438 23.906 14.453 1 96.06 71 GLN A C 1
ATOM 562 O O . GLN A 1 71 ? 19.109 24.828 13.953 1 96.06 71 GLN A O 1
ATOM 567 N N . ALA A 1 72 ? 17.281 24.156 15.047 1 97 72 ALA A N 1
ATOM 568 C CA . ALA A 1 72 ? 16.672 25.484 15.133 1 97 72 ALA A CA 1
ATOM 569 C C . ALA A 1 72 ? 17.375 26.344 16.188 1 97 72 ALA A C 1
ATOM 571 O O . ALA A 1 72 ? 17.766 25.844 17.25 1 97 72 ALA A O 1
ATOM 572 N N . THR A 1 73 ? 17.484 27.672 15.945 1 97.12 73 THR A N 1
ATOM 573 C CA . THR A 1 73 ? 18.266 28.531 16.844 1 97.12 73 THR A CA 1
ATOM 574 C C . THR A 1 73 ? 17.391 29.656 17.391 1 97.12 73 THR A C 1
ATOM 576 O O . THR A 1 73 ? 17.812 30.391 18.297 1 97.12 73 THR A O 1
ATOM 579 N N . CYS A 1 74 ? 16.203 29.812 16.906 1 97.62 74 CYS A N 1
ATOM 580 C CA . CYS A 1 74 ? 15.359 30.922 17.312 1 97.62 74 CYS A CA 1
ATOM 581 C C . CYS A 1 74 ? 14.617 30.594 18.609 1 97.62 74 CYS A C 1
ATOM 583 O O . CYS A 1 74 ? 14.672 29.469 19.078 1 97.62 74 CYS A O 1
ATOM 585 N N . ASP A 1 75 ? 13.969 31.625 19.156 1 97.06 75 ASP A N 1
ATOM 586 C CA . ASP A 1 75 ? 13.258 31.516 20.422 1 97.06 75 ASP A CA 1
ATOM 587 C C . ASP A 1 75 ? 12.078 30.562 20.312 1 97.06 75 ASP A C 1
ATOM 589 O O . ASP A 1 75 ? 11.75 29.844 21.266 1 97.06 75 ASP A O 1
ATOM 593 N N . TRP A 1 76 ? 11.414 30.625 19.172 1 97.56 76 TRP A N 1
ATOM 594 C CA . TRP A 1 76 ? 10.25 29.797 18.891 1 97.56 76 TRP A CA 1
ATOM 595 C C . TRP A 1 76 ? 10.5 28.875 17.703 1 97.56 76 TRP A C 1
ATOM 597 O O . TRP A 1 76 ? 11.281 29.219 16.812 1 97.56 76 TRP A O 1
ATOM 607 N N . ILE A 1 77 ? 9.82 27.719 17.766 1 97.38 77 ILE A N 1
ATOM 608 C CA . ILE A 1 77 ? 9.859 26.781 16.656 1 97.38 77 ILE A CA 1
ATOM 609 C C . ILE A 1 77 ? 8.461 26.594 16.078 1 97.38 77 ILE A C 1
ATOM 611 O O . ILE A 1 77 ? 7.5 26.375 16.828 1 97.38 77 ILE A O 1
ATOM 615 N N . PHE A 1 78 ? 8.32 26.797 14.852 1 98 78 PHE A N 1
ATOM 616 C CA . PHE A 1 78 ? 7.105 26.547 14.086 1 98 78 PHE A CA 1
ATOM 617 C C . PHE A 1 78 ? 7.277 25.344 13.172 1 98 78 PHE A C 1
ATOM 619 O O . PHE A 1 78 ? 7.895 25.453 12.109 1 98 78 PHE A O 1
ATOM 626 N N . MET A 1 79 ? 6.723 24.219 13.562 1 96.56 79 MET A N 1
ATOM 627 C CA . MET A 1 79 ? 6.883 22.969 12.82 1 96.56 79 MET A CA 1
ATOM 628 C C . MET A 1 79 ? 5.812 22.844 11.742 1 96.56 79 MET A C 1
ATOM 630 O O . MET A 1 79 ? 4.617 22.906 12.039 1 96.56 79 MET A O 1
ATOM 634 N N . ILE A 1 80 ? 6.223 22.688 10.508 1 97 80 ILE A N 1
ATOM 635 C CA . ILE A 1 80 ? 5.309 22.609 9.375 1 97 80 ILE A CA 1
ATOM 636 C C . ILE A 1 80 ? 5.727 21.469 8.445 1 97 80 ILE A C 1
ATOM 638 O O . ILE A 1 80 ? 6.918 21.281 8.188 1 97 80 ILE A O 1
ATOM 642 N N . ASP A 1 81 ? 4.754 20.734 7.93 1 96.06 81 ASP A N 1
ATOM 643 C CA . ASP A 1 81 ? 5.043 19.719 6.914 1 96.06 81 ASP A CA 1
ATOM 644 C C . ASP A 1 81 ? 5.059 20.344 5.52 1 96.06 81 ASP A C 1
ATOM 646 O O . ASP A 1 81 ? 4.398 21.344 5.273 1 96.06 81 ASP A O 1
ATOM 650 N N . ALA A 1 82 ? 5.781 19.688 4.648 1 96.31 82 ALA A N 1
ATOM 651 C CA . ALA A 1 82 ? 5.992 20.25 3.314 1 96.31 82 ALA A CA 1
ATOM 652 C C . ALA A 1 82 ? 4.684 20.312 2.535 1 96.31 82 ALA A C 1
ATOM 654 O O . ALA A 1 82 ? 4.555 21.094 1.59 1 96.31 82 ALA A O 1
ATOM 655 N N . ASP A 1 83 ? 3.742 19.453 2.955 1 96.62 83 ASP A N 1
ATOM 656 C CA . ASP A 1 83 ? 2.461 19.438 2.256 1 96.62 83 ASP A CA 1
ATOM 657 C C . ASP A 1 83 ? 1.427 20.297 2.986 1 96.62 83 ASP A C 1
ATOM 659 O O . ASP A 1 83 ? 0.222 20.094 2.832 1 96.62 83 ASP A O 1
ATOM 663 N N . GLU A 1 84 ? 1.915 21.219 3.781 1 98 84 GLU A N 1
ATOM 664 C CA . GLU A 1 84 ? 1.072 22.156 4.52 1 98 84 GLU A CA 1
ATOM 665 C C . GLU A 1 84 ? 1.365 23.594 4.117 1 98 84 GLU A C 1
ATOM 667 O O . GLU A 1 84 ? 2.475 23.906 3.682 1 98 84 GLU A O 1
ATOM 672 N N . LEU A 1 85 ? 0.346 24.453 4.223 1 98.25 85 LEU A N 1
ATOM 673 C CA . LEU A 1 85 ? 0.506 25.875 3.943 1 98.25 85 LEU A CA 1
ATOM 674 C C . LEU A 1 85 ? 0.026 26.719 5.121 1 98.25 85 LEU A C 1
ATOM 676 O O . LEU A 1 85 ? -0.898 26.328 5.836 1 98.25 85 LEU A O 1
ATOM 680 N N . VAL A 1 86 ? 0.671 27.828 5.27 1 98.12 86 VAL A N 1
ATOM 681 C CA . VAL A 1 86 ? 0.319 28.812 6.281 1 98.12 86 VAL A CA 1
ATOM 682 C C . VAL A 1 86 ? -0.319 30.031 5.613 1 98.12 86 VAL A C 1
ATOM 684 O O . VAL A 1 86 ? 0.33 30.734 4.832 1 98.12 86 VAL A O 1
ATOM 687 N N . THR A 1 87 ? -1.545 30.297 5.945 1 96.88 87 THR A N 1
ATOM 688 C CA . THR A 1 87 ? -2.232 31.453 5.375 1 96.88 87 THR A CA 1
ATOM 689 C C . THR A 1 87 ? -1.756 32.75 6.031 1 96.88 87 THR A C 1
ATOM 691 O O . THR A 1 87 ? -1.111 32.719 7.082 1 96.88 87 THR A O 1
ATOM 694 N N . ASN A 1 88 ? -2.131 33.844 5.371 1 95.31 88 ASN A N 1
ATOM 695 C CA . ASN A 1 88 ? -1.775 35.125 5.945 1 95.31 88 ASN A CA 1
ATOM 696 C C . ASN A 1 88 ? -2.457 35.344 7.293 1 95.31 88 ASN A C 1
ATOM 698 O O . ASN A 1 88 ? -1.873 35.938 8.203 1 95.31 88 ASN A O 1
ATOM 702 N N . THR A 1 89 ? -3.637 34.938 7.344 1 95.88 89 THR A N 1
ATOM 703 C CA . THR A 1 89 ? -4.367 35.062 8.602 1 95.88 89 THR A CA 1
ATOM 704 C C . THR A 1 89 ? -3.723 34.219 9.695 1 95.88 89 THR A C 1
ATOM 706 O O . THR A 1 89 ? -3.617 34.656 10.844 1 95.88 89 THR A O 1
ATOM 709 N N . LEU A 1 90 ? -3.287 33.062 9.367 1 97.25 90 LEU A N 1
ATOM 710 C CA . LEU A 1 90 ? -2.605 32.219 10.344 1 97.25 90 LEU A CA 1
ATOM 711 C C . LEU A 1 90 ? -1.271 32.844 10.75 1 97.25 90 LEU A C 1
ATOM 713 O O . LEU A 1 90 ? -0.896 32.781 11.922 1 97.25 90 LEU A O 1
ATOM 717 N N . LYS A 1 91 ? -0.554 33.312 9.797 1 97.19 91 LYS A N 1
ATOM 718 C CA . LYS A 1 91 ? 0.677 34.062 10.094 1 97.19 91 LYS A CA 1
ATOM 719 C C . LYS A 1 91 ? 0.445 35.125 11.164 1 97.19 91 LYS A C 1
ATOM 721 O O . LYS A 1 91 ? 1.191 35.188 12.141 1 97.19 91 LYS A O 1
ATOM 726 N N . THR A 1 92 ? -0.583 35.906 10.961 1 95.75 92 THR A N 1
ATOM 727 C CA . THR A 1 92 ? -0.905 36.969 11.891 1 95.75 92 THR A CA 1
ATOM 728 C C . THR A 1 92 ? -1.183 36.406 13.281 1 95.75 92 THR A C 1
ATOM 730 O O . THR A 1 92 ? -0.723 36.969 14.281 1 95.75 92 THR A O 1
ATOM 733 N N . ALA A 1 93 ? -1.888 35.312 13.312 1 96.19 93 ALA A N 1
ATOM 734 C CA . ALA A 1 93 ? -2.195 34.688 14.586 1 96.19 93 ALA A CA 1
ATOM 735 C C . ALA A 1 93 ? -0.922 34.188 15.281 1 96.19 93 ALA A C 1
ATOM 737 O O . ALA A 1 93 ? -0.767 34.344 16.484 1 96.19 93 ALA A O 1
ATOM 738 N N . VAL A 1 94 ? -0.039 33.594 14.547 1 97.12 94 VAL A N 1
ATOM 739 C CA . VAL A 1 94 ? 1.215 33.062 15.078 1 97.12 94 VAL A CA 1
ATOM 740 C C . VAL A 1 94 ? 2.037 34.219 15.68 1 97.12 94 VAL A C 1
ATOM 742 O O . VAL A 1 94 ? 2.5 34.125 16.828 1 97.12 94 VAL A O 1
ATOM 745 N N . VAL A 1 95 ? 2.182 35.281 14.961 1 95.75 95 VAL A N 1
ATOM 746 C CA . VAL A 1 95 ? 2.975 36.438 15.398 1 95.75 95 VAL A CA 1
ATOM 747 C C . VAL A 1 95 ? 2.373 37.031 16.672 1 95.75 95 VAL A C 1
ATOM 749 O O . VAL A 1 95 ? 3.098 37.375 17.594 1 95.75 95 VAL A O 1
ATOM 752 N N . SER A 1 96 ? 1.086 37.062 16.625 1 95.19 96 SER A N 1
ATOM 753 C CA . SER A 1 96 ? 0.399 37.625 17.797 1 95.19 96 SER A CA 1
ATOM 754 C C . SER A 1 96 ? 0.689 36.781 19.047 1 95.19 96 SER A C 1
ATOM 756 O O . SER A 1 96 ? 0.967 37.344 20.109 1 95.19 96 SER A O 1
ATOM 758 N N . VAL A 1 97 ? 0.636 35.5 18.953 1 95.12 97 VAL A N 1
ATOM 759 C CA . VAL A 1 97 ? 0.879 34.594 20.062 1 95.12 97 VAL A CA 1
ATOM 760 C C . VAL A 1 97 ? 2.318 34.75 20.547 1 95.12 97 VAL A C 1
ATOM 762 O O . VAL A 1 97 ? 2.572 34.781 21.766 1 95.12 97 VAL A O 1
ATOM 765 N N . VAL A 1 98 ? 3.225 34.781 19.641 1 95.75 98 VAL A N 1
ATOM 766 C CA . VAL A 1 98 ? 4.645 34.875 19.953 1 95.75 98 VAL A CA 1
ATOM 767 C C . VAL A 1 98 ? 4.922 36.188 20.688 1 95.75 98 VAL A C 1
ATOM 769 O O . VAL A 1 98 ? 5.695 36.219 21.656 1 95.75 98 VAL A O 1
ATOM 772 N N . ASP A 1 99 ? 4.238 37.219 20.312 1 93.62 99 ASP A N 1
ATOM 773 C CA . ASP A 1 99 ? 4.422 38.531 20.922 1 93.62 99 ASP A CA 1
ATOM 774 C C . ASP A 1 99 ? 3.83 38.594 22.328 1 93.62 99 ASP A C 1
ATOM 776 O O . ASP A 1 99 ? 4.371 39.25 23.203 1 93.62 99 ASP A O 1
ATOM 780 N N . GLU A 1 100 ? 2.74 37.969 22.484 1 92.06 100 GLU A N 1
ATOM 781 C CA . GLU A 1 100 ? 2.1 37.906 23.797 1 92.06 100 GLU A CA 1
ATOM 782 C C . GLU A 1 100 ? 2.982 37.188 24.812 1 92.06 100 GLU A C 1
ATOM 784 O O . GLU A 1 100 ? 3.027 37.594 25.984 1 92.06 100 GLU A O 1
ATOM 789 N N . ASN A 1 101 ? 3.701 36.156 24.391 1 90.38 101 ASN A N 1
ATOM 790 C CA . ASN A 1 101 ? 4.672 35.438 25.188 1 90.38 101 ASN A CA 1
ATOM 791 C C . ASN A 1 101 ? 4.039 34.844 26.453 1 90.38 101 ASN A C 1
ATOM 793 O O . ASN A 1 101 ? 4.676 34.781 27.5 1 90.38 101 ASN A O 1
ATOM 797 N N . ASP A 1 102 ? 2.799 34.469 26.375 1 93.44 102 ASP A N 1
ATOM 798 C CA . ASP A 1 102 ? 2.07 33.969 27.531 1 93.44 102 ASP A CA 1
ATOM 799 C C . ASP A 1 102 ? 2.027 32.438 27.531 1 93.44 102 ASP A C 1
ATOM 801 O O . ASP A 1 102 ? 1.621 31.812 28.516 1 93.44 102 ASP A O 1
ATOM 805 N N . TYR A 1 103 ? 2.447 31.875 26.469 1 95.94 103 TYR A N 1
ATOM 806 C CA . TYR A 1 103 ? 2.318 30.422 26.297 1 95.94 103 TYR A CA 1
ATOM 807 C C . TYR A 1 103 ? 3.637 29.812 25.844 1 95.94 103 TYR A C 1
ATOM 809 O O . TYR A 1 103 ? 4.566 30.531 25.469 1 95.94 103 TYR A O 1
ATOM 817 N N . ASP A 1 104 ? 3.703 28.469 25.969 1 96.25 104 ASP A N 1
ATOM 818 C CA . ASP A 1 104 ? 4.922 27.75 25.594 1 96.25 104 ASP A CA 1
ATOM 819 C C . ASP A 1 104 ? 4.672 26.797 24.438 1 96.25 104 ASP A C 1
ATOM 821 O O . ASP A 1 104 ? 5.59 26.469 23.672 1 96.25 104 ASP A O 1
ATOM 825 N N . VAL A 1 105 ? 3.49 26.266 24.344 1 97 105 VAL A N 1
ATOM 826 C CA . VAL A 1 105 ? 3.088 25.344 23.297 1 97 105 VAL A CA 1
ATOM 827 C C . VAL A 1 105 ? 1.71 25.734 22.766 1 97 105 VAL A C 1
ATOM 829 O O . VAL A 1 105 ? 0.777 25.953 23.547 1 97 105 VAL A O 1
ATOM 832 N N . VAL A 1 106 ? 1.583 25.812 21.484 1 97.5 106 VAL A N 1
ATOM 833 C CA . VAL A 1 106 ? 0.333 26.266 20.875 1 97.5 106 VAL A CA 1
ATOM 834 C C . VAL A 1 106 ? -0.168 25.203 19.891 1 97.5 106 VAL A C 1
ATOM 836 O O . VAL A 1 106 ? 0.594 24.719 19.047 1 97.5 106 VAL A O 1
ATOM 839 N N . TYR A 1 107 ? -1.439 24.859 19.969 1 97.5 107 TYR A N 1
ATOM 840 C CA . TYR A 1 107 ? -2.119 23.922 19.078 1 97.5 107 TYR A CA 1
ATOM 841 C C . TYR A 1 107 ? -2.934 24.672 18.031 1 97.5 107 TYR A C 1
ATOM 843 O O . TYR A 1 107 ? -3.646 25.625 18.359 1 97.5 107 TYR A O 1
ATOM 851 N N . PHE A 1 108 ? -2.77 24.172 16.812 1 97.25 108 PHE A N 1
ATOM 852 C CA . PHE A 1 108 ? -3.488 24.734 15.672 1 97.25 108 PHE A CA 1
ATOM 853 C C . PHE A 1 108 ? -4.457 23.719 15.086 1 97.25 108 PHE A C 1
ATOM 855 O O . PHE A 1 108 ? -4.137 22.531 14.977 1 97.25 108 PHE A O 1
ATOM 862 N N . PRO A 1 109 ? -5.699 24.281 14.719 1 97.88 109 PRO A N 1
ATOM 863 C CA . PRO A 1 109 ? -6.496 23.375 13.883 1 97.88 109 PRO A CA 1
ATOM 864 C C . PRO A 1 109 ? -5.875 23.156 12.5 1 97.88 109 PRO A C 1
ATOM 866 O O . PRO A 1 109 ? -5.223 24.047 11.961 1 97.88 109 PRO A O 1
ATOM 869 N N . ARG A 1 110 ? -6.086 22 11.969 1 98.06 110 ARG A N 1
ATOM 870 C CA . ARG A 1 110 ? -5.57 21.641 10.648 1 98.06 110 ARG A CA 1
ATOM 871 C C . ARG A 1 110 ? -6.703 21.234 9.711 1 98.06 110 ARG A C 1
ATOM 873 O O . ARG A 1 110 ? -7.539 20.391 10.07 1 98.06 110 ARG A O 1
ATOM 880 N N . ILE A 1 111 ? -6.797 21.875 8.578 1 98.06 111 ILE A N 1
ATOM 881 C CA . ILE A 1 111 ? -7.734 21.516 7.523 1 98.06 111 ILE A CA 1
ATOM 882 C C . ILE A 1 111 ? -7.121 20.453 6.625 1 98.06 111 ILE A C 1
ATOM 884 O O . ILE A 1 111 ? -6.051 20.656 6.047 1 98.06 111 ILE A O 1
ATOM 888 N N . ASN A 1 112 ? -7.848 19.375 6.508 1 98.06 112 ASN A N 1
ATOM 889 C CA . ASN A 1 112 ? -7.34 18.266 5.699 1 98.06 112 ASN A CA 1
ATOM 890 C C . ASN A 1 112 ? -8.094 18.141 4.379 1 98.06 112 ASN A C 1
ATOM 892 O O . ASN A 1 112 ? -9.305 17.922 4.367 1 98.06 112 ASN A O 1
ATOM 896 N N . PHE A 1 113 ? -7.34 18.344 3.303 1 97.19 113 PHE A N 1
ATOM 897 C CA . PHE A 1 113 ? -7.863 18.016 1.979 1 97.19 113 PHE A CA 1
ATOM 898 C C . PHE A 1 113 ? -7.516 16.594 1.586 1 97.19 113 PHE A C 1
ATOM 900 O O . PHE A 1 113 ? -6.34 16.234 1.487 1 97.19 113 PHE A O 1
ATOM 907 N N . ILE A 1 114 ? -8.547 15.82 1.382 1 96.62 114 ILE A N 1
ATOM 908 C CA . ILE A 1 114 ? -8.375 14.422 1.019 1 96.62 114 ILE A CA 1
ATOM 909 C C . ILE A 1 114 ? -9.227 14.102 -0.212 1 96.62 114 ILE A C 1
ATOM 911 O O . ILE A 1 114 ? -10.43 14.367 -0.23 1 96.62 114 ILE A O 1
ATOM 915 N N . PHE A 1 115 ? -8.578 13.523 -1.184 1 94.5 115 PHE A N 1
ATOM 916 C CA . PHE A 1 115 ? -9.234 13.156 -2.438 1 94.5 115 PHE A CA 1
ATOM 917 C C . PHE A 1 115 ? -9.945 14.359 -3.043 1 94.5 115 PHE A C 1
ATOM 919 O O . PHE A 1 115 ? -11.062 14.234 -3.553 1 94.5 115 PHE A O 1
ATOM 926 N N . GLY A 1 116 ? -9.391 15.531 -2.869 1 93.38 116 GLY A N 1
ATOM 927 C CA . GLY A 1 116 ? -9.859 16.719 -3.561 1 93.38 116 GLY A CA 1
ATOM 928 C C . GLY A 1 116 ? -10.914 17.484 -2.779 1 93.38 116 GLY A C 1
ATOM 929 O O . GLY A 1 116 ? -11.539 18.406 -3.311 1 93.38 116 GLY A O 1
ATOM 930 N N . LYS A 1 117 ? -11.078 17.141 -1.529 1 95.06 117 LYS A N 1
ATOM 931 C CA . LYS A 1 117 ? -12.141 17.766 -0.742 1 95.06 117 LYS A CA 1
ATOM 932 C C . LYS A 1 117 ? -11.68 18.031 0.69 1 95.06 117 LYS A C 1
ATOM 934 O O . LYS A 1 117 ? -10.992 17.203 1.286 1 95.06 117 LYS A O 1
ATOM 939 N N . TRP A 1 118 ? -12 19.219 1.202 1 97 118 TRP A N 1
ATOM 940 C CA . TRP A 1 118 ? -11.867 19.438 2.639 1 97 118 TRP A CA 1
ATOM 941 C C . TRP A 1 118 ? -12.82 18.547 3.416 1 97 118 TRP A C 1
ATOM 943 O O . TRP A 1 118 ? -14.039 18.719 3.359 1 97 118 TRP A O 1
ATOM 953 N N . ILE A 1 119 ? -12.32 17.656 4.156 1 98.06 119 ILE A N 1
ATOM 954 C CA . ILE A 1 119 ? -13.148 16.734 4.934 1 98.06 119 ILE A CA 1
ATOM 955 C C . ILE A 1 119 ? -13.445 17.344 6.301 1 98.06 119 ILE A C 1
ATOM 957 O O . ILE A 1 119 ? -12.547 17.5 7.125 1 98.06 119 ILE A O 1
ATOM 961 N N . GLN A 1 120 ? -14.633 17.578 6.625 1 97.94 120 GLN A N 1
ATOM 962 C CA . GLN A 1 120 ? -15.023 18.297 7.836 1 97.94 120 GLN A CA 1
ATOM 963 C C . GLN A 1 120 ? -15.594 17.328 8.875 1 97.94 120 GLN A C 1
ATOM 965 O O . GLN A 1 120 ? -15.875 17.734 10.008 1 97.94 120 GLN A O 1
ATOM 970 N N . ASN A 1 121 ? -15.797 16.125 8.453 1 97.81 121 ASN A N 1
ATOM 971 C CA . ASN A 1 121 ? -16.328 15.07 9.305 1 97.81 121 ASN A CA 1
ATOM 972 C C . ASN A 1 121 ? -15.469 13.812 9.242 1 97.81 121 ASN A C 1
ATOM 974 O O . ASN A 1 121 ? -14.289 13.875 8.891 1 97.81 121 ASN A O 1
ATOM 978 N N . ALA A 1 122 ? -15.914 12.703 9.859 1 97.25 122 ALA A N 1
ATOM 979 C CA . ALA A 1 122 ? -15.234 11.406 9.836 1 97.25 122 ALA A CA 1
ATOM 980 C C . ALA A 1 122 ? -13.969 11.438 10.695 1 97.25 122 ALA A C 1
ATOM 982 O O . ALA A 1 122 ? -13.039 10.672 10.461 1 97.25 122 ALA A O 1
ATOM 983 N N . GLY A 1 123 ? -13.891 12.398 11.508 1 96 123 GLY A N 1
ATOM 984 C CA . GLY A 1 123 ? -12.781 12.469 12.453 1 96 123 GLY A CA 1
ATOM 985 C C . GLY A 1 123 ? -11.617 13.297 11.953 1 96 123 GLY A C 1
ATOM 986 O O . GLY A 1 123 ? -10.539 13.281 12.539 1 96 123 GLY A O 1
ATOM 987 N N . TRP A 1 124 ? -11.875 14.07 10.867 1 96.81 124 TRP A N 1
ATOM 988 C CA . TRP A 1 124 ? -10.766 14.805 10.281 1 96.81 124 TRP A CA 1
ATOM 989 C C . TRP A 1 124 ? -10.852 16.281 10.625 1 96.81 124 TRP A C 1
ATOM 991 O O . TRP A 1 124 ? -9.992 17.078 10.219 1 96.81 124 TRP A O 1
ATOM 1001 N N . TRP A 1 125 ? -11.867 16.672 11.32 1 95.88 125 TRP A N 1
ATOM 1002 C CA . TRP A 1 125 ? -12.07 18.016 11.859 1 95.88 125 TRP A CA 1
ATOM 1003 C C . TRP A 1 125 ? -12.961 17.984 13.094 1 95.88 125 TRP A C 1
ATOM 1005 O O . TRP A 1 125 ? -14.055 17.422 13.062 1 95.88 125 TRP A O 1
ATOM 1015 N N . PRO A 1 126 ? -12.531 18.531 14.211 1 96.12 126 PRO A N 1
ATOM 1016 C CA . PRO A 1 126 ? -11.266 19.25 14.375 1 96.12 126 PRO A CA 1
ATOM 1017 C C . PRO A 1 126 ? -10.055 18.312 14.422 1 96.12 126 PRO A C 1
ATOM 1019 O O . PRO A 1 126 ? -10.188 17.141 14.789 1 96.12 126 PRO A O 1
ATOM 1022 N N . ASP A 1 127 ? -8.992 18.719 13.945 1 96.94 127 ASP A N 1
ATOM 1023 C CA . ASP A 1 127 ? -7.68 18.078 14.023 1 96.94 127 ASP A CA 1
ATOM 1024 C C . ASP A 1 127 ? -6.621 19.062 14.539 1 96.94 127 ASP A C 1
ATOM 1026 O O . ASP A 1 127 ? -5.98 19.766 13.75 1 96.94 127 ASP A O 1
ATOM 1030 N N . TYR A 1 128 ? -6.422 19.062 15.875 1 97.06 128 TYR A N 1
ATOM 1031 C CA . TYR A 1 128 ? -5.473 19.984 16.484 1 97.06 128 TYR A CA 1
ATOM 1032 C C . TYR A 1 128 ? -4.074 19.391 16.516 1 97.06 128 TYR A C 1
ATOM 1034 O O . TYR A 1 128 ? -3.9 18.219 16.891 1 97.06 128 TYR A O 1
ATOM 1042 N N . GLN A 1 129 ? -3.102 20.172 16.203 1 95.31 129 GLN A N 1
ATOM 1043 C CA . GLN A 1 129 ? -1.703 19.766 16.203 1 95.31 129 GLN A CA 1
ATOM 1044 C C . GLN A 1 129 ? -0.831 20.766 16.938 1 95.31 129 GLN A C 1
ATOM 1046 O O . GLN A 1 129 ? -0.971 21.969 16.75 1 95.31 129 GLN A O 1
ATOM 1051 N N . ALA A 1 130 ? 0.051 20.25 17.75 1 94.56 130 ALA A N 1
ATOM 1052 C CA . ALA A 1 130 ? 1.052 21.109 18.359 1 94.56 130 ALA A CA 1
ATOM 1053 C C . ALA A 1 130 ? 2.127 21.516 17.359 1 94.56 130 ALA A C 1
ATOM 1055 O O . ALA A 1 130 ? 3.008 20.703 17.031 1 94.56 130 ALA A O 1
ATOM 1056 N N . ARG A 1 131 ? 2.076 22.766 16.938 1 95.75 131 ARG A N 1
ATOM 1057 C CA . ARG A 1 131 ? 2.957 23.125 15.828 1 95.75 131 ARG A CA 1
ATOM 1058 C C . ARG A 1 131 ? 3.848 24.297 16.203 1 95.75 131 ARG A C 1
ATOM 1060 O O . ARG A 1 131 ? 4.859 24.562 15.539 1 95.75 131 ARG A O 1
ATOM 1067 N N . LEU A 1 132 ? 3.467 25.078 17.188 1 97.31 132 LEU A N 1
ATOM 1068 C CA . LEU A 1 132 ? 4.25 26.219 17.656 1 97.31 132 LEU A CA 1
ATOM 1069 C C . LEU A 1 132 ? 4.652 26.031 19.109 1 97.31 132 LEU A C 1
ATOM 1071 O O . LEU A 1 132 ? 3.795 25.828 19.984 1 97.31 132 LEU A O 1
ATOM 1075 N N . PHE A 1 133 ? 5.965 26.156 19.344 1 96.81 133 PHE A N 1
ATOM 1076 C CA . PHE A 1 133 ? 6.395 25.969 20.719 1 96.81 133 PHE A CA 1
ATOM 1077 C C . PHE A 1 133 ? 7.734 26.656 20.969 1 96.81 133 PHE A C 1
ATOM 1079 O O . PHE A 1 133 ? 8.508 26.875 20.047 1 96.81 133 PHE A O 1
ATOM 1086 N N . ARG A 1 134 ? 7.957 27.016 22.172 1 96.31 134 ARG A N 1
ATOM 1087 C CA . ARG A 1 134 ? 9.242 27.594 22.562 1 96.31 134 ARG A CA 1
ATOM 1088 C C . ARG A 1 134 ? 10.375 26.578 22.359 1 96.31 134 ARG A C 1
ATOM 1090 O O . ARG A 1 134 ? 10.195 25.391 22.609 1 96.31 134 ARG A O 1
ATOM 1097 N N . ASN A 1 135 ? 11.461 27.094 21.922 1 94.44 135 ASN A N 1
ATOM 1098 C CA . ASN A 1 135 ? 12.625 26.234 21.766 1 94.44 135 ASN A CA 1
ATOM 1099 C C . ASN A 1 135 ? 13 25.531 23.062 1 94.44 135 ASN A C 1
ATOM 1101 O O . ASN A 1 135 ? 13.242 26.203 24.078 1 94.44 135 ASN A O 1
ATOM 1105 N N . GLY A 1 136 ? 12.945 24.234 23.062 1 89.56 136 GLY A N 1
ATOM 1106 C CA . GLY A 1 136 ? 13.25 23.469 24.25 1 89.56 136 GLY A CA 1
ATOM 1107 C C . GLY A 1 136 ? 12.016 22.984 24.984 1 89.56 136 GLY A C 1
ATOM 1108 O O . GLY A 1 136 ? 12.109 22.188 25.922 1 89.56 136 GLY A O 1
ATOM 1109 N N . ALA A 1 137 ? 10.867 23.406 24.594 1 91 137 ALA A N 1
ATOM 1110 C CA . ALA A 1 137 ? 9.633 23.078 25.312 1 91 137 ALA A CA 1
ATOM 1111 C C . ALA A 1 137 ? 9.125 21.703 24.906 1 91 137 ALA A C 1
ATOM 1113 O O . ALA A 1 137 ? 8.32 21.094 25.641 1 91 137 ALA A O 1
ATOM 1114 N N . ILE A 1 138 ? 9.453 21.188 23.75 1 88 138 ILE A N 1
ATOM 1115 C CA . ILE A 1 138 ? 8.961 19.906 23.25 1 88 138 ILE A CA 1
ATOM 1116 C C . ILE A 1 138 ? 10.148 19.016 22.875 1 88 138 ILE A C 1
ATOM 1118 O O . ILE A 1 138 ? 11.18 19.5 22.422 1 88 138 ILE A O 1
ATOM 1122 N N . SER A 1 139 ? 9.945 17.797 23.234 1 79.81 139 SER A N 1
ATOM 1123 C CA . SER A 1 139 ? 10.844 16.766 22.719 1 79.81 139 SER A CA 1
ATOM 1124 C C . SER A 1 139 ? 10.07 15.648 22.031 1 79.81 139 SER A C 1
ATOM 1126 O O . SER A 1 139 ? 8.875 15.461 22.281 1 79.81 139 SER A O 1
ATOM 1128 N N . PHE A 1 140 ? 10.727 15.07 20.984 1 76.94 140 PHE A N 1
ATOM 1129 C CA . PHE A 1 140 ? 10.055 14.016 20.219 1 76.94 140 PHE A CA 1
ATOM 1130 C C . PHE A 1 140 ? 10.672 12.656 20.531 1 76.94 140 PHE A C 1
ATOM 1132 O O . PHE A 1 140 ? 11.898 12.531 20.625 1 76.94 140 PHE A O 1
ATOM 1139 N N . SER A 1 141 ? 9.828 11.773 21 1 65.5 141 SER A N 1
ATOM 1140 C CA . SER A 1 141 ? 10.289 10.414 21.266 1 65.5 141 SER A CA 1
ATOM 1141 C C . SER A 1 141 ? 10 9.492 20.078 1 65.5 141 SER A C 1
ATOM 1143 O O . SER A 1 141 ? 9.203 9.828 19.203 1 65.5 141 SER A O 1
ATOM 1145 N N . GLY A 1 142 ? 10.742 8.461 19.812 1 58.59 142 GLY A N 1
ATOM 1146 C CA . GLY A 1 142 ? 10.711 7.547 18.672 1 58.59 142 GLY A CA 1
ATOM 1147 C C . GLY A 1 142 ? 9.438 6.727 18.609 1 58.59 142 GLY A C 1
ATOM 1148 O O . GLY A 1 142 ? 9.281 5.887 17.719 1 58.59 142 GLY A O 1
ATOM 1149 N N . ARG A 1 143 ? 8.484 7.098 19.531 1 55.12 143 ARG A N 1
ATOM 1150 C CA . ARG A 1 143 ? 7.293 6.262 19.484 1 55.12 143 ARG A CA 1
ATOM 1151 C C . ARG A 1 143 ? 6.258 6.836 18.531 1 55.12 143 ARG A C 1
ATOM 1153 O O . ARG A 1 143 ? 6.18 8.047 18.344 1 55.12 143 ARG A O 1
ATOM 1160 N N . VAL A 1 144 ? 5.469 6.109 17.594 1 52.28 144 VAL A N 1
ATOM 1161 C CA . VAL A 1 144 ? 4.574 6.539 16.516 1 52.28 144 VAL A CA 1
ATOM 1162 C C . VAL A 1 144 ? 3.422 7.352 17.109 1 52.28 144 VAL A C 1
ATOM 1164 O O . VAL A 1 144 ? 3 8.352 16.516 1 52.28 144 VAL A O 1
ATOM 1167 N N . HIS A 1 145 ? 2.627 7.062 18.281 1 52.88 145 HIS A N 1
ATOM 1168 C CA . HIS A 1 145 ? 1.416 7.777 18.672 1 52.88 145 HIS A CA 1
ATOM 1169 C C . HIS A 1 145 ? 1.687 8.734 19.828 1 52.88 145 HIS A C 1
ATOM 1171 O O . HIS A 1 145 ? 0.899 9.648 20.094 1 52.88 145 HIS A O 1
ATOM 1177 N N . ASN A 1 146 ? 2.672 8.508 20.562 1 53.31 146 ASN A N 1
ATOM 1178 C CA . ASN A 1 146 ? 2.939 9.438 21.656 1 53.31 146 ASN A CA 1
ATOM 1179 C C . ASN A 1 146 ? 4.305 10.102 21.5 1 53.31 146 ASN A C 1
ATOM 1181 O O . ASN A 1 146 ? 5.16 9.977 22.375 1 53.31 146 ASN A O 1
ATOM 1185 N N . PHE A 1 147 ? 4.27 10.836 20.375 1 62.81 147 PHE A N 1
ATOM 1186 C CA . PHE A 1 147 ? 5.605 11.195 19.922 1 62.81 147 PHE A CA 1
ATOM 1187 C C . PHE A 1 147 ? 6.047 12.523 20.531 1 62.81 147 PHE A C 1
ATOM 1189 O O . PHE A 1 147 ? 7.246 12.789 20.641 1 62.81 147 PHE A O 1
ATOM 1196 N N . ILE A 1 148 ? 5.02 13.227 21.031 1 74.62 148 ILE A N 1
ATOM 1197 C CA . ILE A 1 148 ? 5.402 14.562 21.469 1 74.62 148 ILE A CA 1
ATOM 1198 C C . ILE A 1 148 ? 5.441 14.609 23 1 74.62 148 ILE A C 1
ATOM 1200 O O . ILE A 1 148 ? 4.461 14.258 23.656 1 74.62 148 ILE A O 1
ATOM 1204 N N . GLU A 1 149 ? 6.547 14.883 23.578 1 82.38 149 GLU A N 1
ATOM 1205 C CA . GLU A 1 149 ? 6.691 15.117 25.016 1 82.38 149 GLU A CA 1
ATOM 1206 C C . GLU A 1 149 ? 6.828 16.609 25.312 1 82.38 149 GLU A C 1
ATOM 1208 O O . GLU A 1 149 ? 7.789 17.25 24.891 1 82.38 149 GLU A O 1
ATOM 1213 N N . ILE A 1 150 ? 5.844 17.094 26.094 1 87.56 150 ILE A N 1
ATOM 1214 C CA . ILE A 1 150 ? 5.832 18.5 26.469 1 87.56 150 ILE A CA 1
ATOM 1215 C C . ILE A 1 150 ? 6.488 18.672 27.844 1 87.56 150 ILE A C 1
ATOM 1217 O O . ILE A 1 150 ? 6.184 17.938 28.781 1 87.56 150 ILE A O 1
ATOM 1221 N N . ALA A 1 151 ? 7.383 19.641 27.875 1 87.25 151 ALA A N 1
ATOM 1222 C CA . ALA A 1 151 ? 8.086 19.922 29.125 1 87.25 151 ALA A CA 1
ATOM 1223 C C . ALA A 1 151 ? 7.105 20.219 30.25 1 87.25 151 ALA A C 1
ATOM 1225 O O . ALA A 1 151 ? 6.09 20.891 30.031 1 87.25 151 ALA A O 1
ATOM 1226 N N . HIS A 1 152 ? 7.5 19.734 31.406 1 87.06 152 HIS A N 1
ATOM 1227 C CA . HIS A 1 152 ? 6.66 19.938 32.594 1 87.06 152 HIS A CA 1
ATOM 1228 C C . HIS A 1 152 ? 6.48 21.438 32.875 1 87.06 152 HIS A C 1
ATOM 1230 O O . HIS A 1 152 ? 7.441 22.203 32.781 1 87.06 152 HIS A O 1
ATOM 1236 N N . GLY A 1 153 ? 5.285 21.891 33.062 1 89 153 GLY A N 1
ATOM 1237 C CA . GLY A 1 153 ? 5 23.266 33.438 1 89 153 GLY A CA 1
ATOM 1238 C C . GLY A 1 153 ? 4.746 24.172 32.25 1 89 153 GLY A C 1
ATOM 1239 O O . GLY A 1 153 ? 4.504 25.359 32.406 1 89 153 GLY A O 1
ATOM 1240 N N . SER A 1 154 ? 4.746 23.594 31.109 1 92.81 154 SER A N 1
ATOM 1241 C CA . SER A 1 154 ? 4.523 24.406 29.906 1 92.81 154 SER A CA 1
ATOM 1242 C C . SER A 1 154 ? 3.096 24.922 29.844 1 92.81 154 SER A C 1
ATOM 1244 O O . SER A 1 154 ? 2.152 24.219 30.203 1 92.81 154 SER A O 1
ATOM 1246 N N . ARG A 1 155 ? 2.979 26.234 29.547 1 95.31 155 ARG A N 1
ATOM 1247 C CA . ARG A 1 155 ? 1.676 26.844 29.297 1 95.31 155 ARG A CA 1
ATOM 1248 C C . ARG A 1 155 ? 1.168 26.516 27.906 1 95.31 155 ARG A C 1
ATOM 1250 O O . ARG A 1 155 ? 1.802 26.891 26.906 1 95.31 155 ARG A O 1
ATOM 1257 N N . ILE A 1 156 ? -0.063 25.906 27.844 1 96.31 156 ILE A N 1
ATOM 1258 C CA . ILE A 1 156 ? -0.572 25.391 26.562 1 96.31 156 ILE A CA 1
ATOM 1259 C C . ILE A 1 156 ? -1.716 26.281 26.078 1 96.31 156 ILE A C 1
ATOM 1261 O O . ILE A 1 156 ? -2.574 26.688 26.859 1 96.31 156 ILE A O 1
ATOM 1265 N N . LYS A 1 157 ? -1.729 26.609 24.766 1 96.81 157 LYS A N 1
ATOM 1266 C CA . LYS A 1 157 ? -2.814 27.359 24.141 1 96.81 157 LYS A CA 1
ATOM 1267 C C . LYS A 1 157 ? -3.391 26.594 22.953 1 96.81 157 LYS A C 1
ATOM 1269 O O . LYS A 1 157 ? -2.643 26.031 22.141 1 96.81 157 LYS A O 1
ATOM 1274 N N . TYR A 1 158 ? -4.695 26.531 22.828 1 97.38 158 TYR A N 1
ATOM 1275 C CA . TYR A 1 158 ? -5.406 26.094 21.641 1 97.38 158 TYR A CA 1
ATOM 1276 C C . TYR A 1 158 ? -6.008 27.297 20.906 1 97.38 158 TYR A C 1
ATOM 1278 O O . TYR A 1 158 ? -6.793 28.047 21.484 1 97.38 158 TYR A O 1
ATOM 1286 N N . LEU A 1 159 ? -5.586 27.453 19.688 1 97.31 159 LEU A N 1
ATOM 1287 C CA . LEU A 1 159 ? -6.242 28.516 18.922 1 97.31 159 LEU A CA 1
ATOM 1288 C C . LEU A 1 159 ? -7.711 28.172 18.672 1 97.31 159 LEU A C 1
ATOM 1290 O O . LEU A 1 159 ? -8.086 27 18.656 1 97.31 159 LEU A O 1
ATOM 1294 N N . ASP A 1 160 ? -8.492 29.234 18.438 1 96.94 160 ASP A N 1
ATOM 1295 C CA . ASP A 1 160 ? -9.914 29.016 18.172 1 96.94 160 ASP A CA 1
ATOM 1296 C C . ASP A 1 160 ? -10.109 28.141 16.938 1 96.94 160 ASP A C 1
ATOM 1298 O O . ASP A 1 160 ? -9.375 28.266 15.953 1 96.94 160 ASP A O 1
ATOM 1302 N N . LEU A 1 161 ? -11.133 27.266 17.016 1 97 161 LEU A N 1
ATOM 1303 C CA . LEU A 1 161 ? -11.469 26.406 15.898 1 97 161 LEU A CA 1
ATOM 1304 C C . LEU A 1 161 ? -12.102 27.188 14.766 1 97 161 LEU A C 1
ATOM 1306 O O . LEU A 1 161 ? -13.328 27.328 14.711 1 97 161 LEU A O 1
ATOM 1310 N N . ALA A 1 162 ? -11.234 27.734 13.914 1 96.69 162 ALA A N 1
ATOM 1311 C CA . ALA A 1 162 ? -11.648 28.547 12.773 1 96.69 162 ALA A CA 1
ATOM 1312 C C . ALA A 1 162 ? -10.742 28.297 11.57 1 96.69 162 ALA A C 1
ATOM 1314 O O . ALA A 1 162 ? -9.562 27.984 11.727 1 96.69 162 ALA A O 1
ATOM 1315 N N . GLU A 1 163 ? -11.312 28.438 10.406 1 95.19 163 GLU A N 1
ATOM 1316 C CA . GLU A 1 163 ? -10.547 28.281 9.18 1 95.19 163 GLU A CA 1
ATOM 1317 C C . GLU A 1 163 ? -9.352 29.219 9.133 1 95.19 163 GLU A C 1
ATOM 1319 O O . GLU A 1 163 ? -8.273 28.844 8.672 1 95.19 163 GLU A O 1
ATOM 1324 N N . ASP A 1 164 ? -9.562 30.375 9.688 1 94.5 164 ASP A N 1
ATOM 1325 C CA . ASP A 1 164 ? -8.547 31.422 9.617 1 94.5 164 ASP A CA 1
ATOM 1326 C C . ASP A 1 164 ? -7.352 31.094 10.5 1 94.5 164 ASP A C 1
ATOM 1328 O O . ASP A 1 164 ? -6.266 31.641 10.32 1 94.5 164 ASP A O 1
ATOM 1332 N N . ASN A 1 165 ? -7.559 30.188 11.453 1 96.88 165 ASN A N 1
ATOM 1333 C CA . ASN A 1 165 ? -6.508 29.797 12.383 1 96.88 165 ASN A CA 1
ATOM 1334 C C . ASN A 1 165 ? -5.902 28.438 12 1 96.88 165 ASN A C 1
ATOM 1336 O O . ASN A 1 165 ? -5.09 27.891 12.742 1 96.88 165 ASN A O 1
ATOM 1340 N N . ALA A 1 166 ? -6.293 27.953 10.797 1 98 166 ALA A N 1
ATOM 1341 C CA . ALA A 1 166 ? -5.969 26.547 10.516 1 98 166 ALA A CA 1
ATOM 1342 C C . ALA A 1 166 ? -4.797 26.453 9.547 1 98 166 ALA A C 1
ATOM 1344 O O . ALA A 1 166 ? -4.656 27.266 8.633 1 98 166 ALA A O 1
ATOM 1345 N N . ILE A 1 167 ? -3.961 25.453 9.805 1 98.25 167 ILE A N 1
ATOM 1346 C CA . ILE A 1 167 ? -2.99 25.016 8.805 1 98.25 167 ILE A CA 1
ATOM 1347 C C . ILE A 1 167 ? -3.707 24.281 7.68 1 98.25 167 ILE A C 1
ATOM 1349 O O . ILE A 1 167 ? -4.605 23.469 7.93 1 98.25 167 ILE A O 1
ATOM 1353 N N . ILE A 1 168 ? -3.41 24.594 6.441 1 98.19 168 ILE A N 1
ATOM 1354 C CA . ILE A 1 168 ? -4.012 23.906 5.305 1 98.19 168 ILE A CA 1
ATOM 1355 C C . ILE A 1 168 ? -3.135 22.719 4.898 1 98.19 168 ILE A C 1
ATOM 1357 O O . ILE A 1 168 ? -1.986 22.906 4.488 1 98.19 168 ILE A O 1
ATOM 1361 N N . HIS A 1 169 ? -3.68 21.547 5.004 1 98.25 169 HIS A N 1
ATOM 1362 C CA . HIS A 1 169 ? -2.938 20.312 4.758 1 98.25 169 HIS A CA 1
ATOM 1363 C C . HIS A 1 169 ? -3.465 19.578 3.527 1 98.25 169 HIS A C 1
ATOM 1365 O O . HIS A 1 169 ? -4.613 19.141 3.51 1 98.25 169 HIS A O 1
ATOM 1371 N N . PHE A 1 170 ? -2.629 19.531 2.531 1 96.38 170 PHE A N 1
ATOM 1372 C CA . PHE A 1 170 ? -2.975 18.766 1.337 1 96.38 170 PHE A CA 1
ATOM 1373 C C . PHE A 1 170 ? -2.521 17.312 1.468 1 96.38 170 PHE A C 1
ATOM 1375 O O . PHE A 1 170 ? -1.528 16.922 0.859 1 96.38 170 PHE A O 1
ATOM 1382 N N . ASN A 1 171 ? -3.266 16.562 2.166 1 91.19 171 ASN A N 1
ATOM 1383 C CA . ASN A 1 171 ? -2.898 15.242 2.684 1 91.19 171 ASN A CA 1
ATOM 1384 C C . ASN A 1 171 ? -2.799 14.203 1.568 1 91.19 171 ASN A C 1
ATOM 1386 O O . ASN A 1 171 ? -1.734 13.625 1.346 1 91.19 171 ASN A O 1
ATOM 1390 N N . TYR A 1 172 ? -3.955 13.68 0.938 1 92.5 172 TYR A N 1
ATOM 1391 C CA . TYR A 1 172 ? -3.953 12.633 -0.083 1 92.5 172 TYR A CA 1
ATOM 1392 C C . TYR A 1 172 ? -4.711 13.086 -1.325 1 92.5 172 TYR A C 1
ATOM 1394 O O . TYR A 1 172 ? -5.891 13.438 -1.248 1 92.5 172 TYR A O 1
ATOM 1402 N N . GLU A 1 173 ? -3.908 13.008 -2.395 1 91.44 173 GLU A N 1
ATOM 1403 C CA . GLU A 1 173 ? -4.559 13.336 -3.66 1 91.44 173 GLU A CA 1
ATOM 1404 C C . GLU A 1 173 ? -5.395 12.164 -4.172 1 91.44 173 GLU A C 1
ATOM 1406 O O . GLU A 1 173 ? -6.469 12.367 -4.738 1 91.44 173 GLU A O 1
ATOM 1411 N N . HIS A 1 174 ? -4.809 10.922 -3.93 1 93.44 174 HIS A N 1
ATOM 1412 C CA . HIS A 1 174 ? -5.457 9.719 -4.426 1 93.44 174 HIS A CA 1
ATOM 1413 C C . HIS A 1 174 ? -5.422 8.602 -3.385 1 93.44 174 HIS A C 1
ATOM 1415 O O . HIS A 1 174 ? -4.586 8.625 -2.477 1 93.44 174 HIS A O 1
ATOM 1421 N N . SER A 1 175 ? -6.328 7.688 -3.598 1 96.38 175 SER A N 1
ATOM 1422 C CA . SER A 1 175 ? -6.43 6.578 -2.656 1 96.38 175 SER A CA 1
ATOM 1423 C C . SER A 1 175 ? -5.18 5.703 -2.691 1 96.38 175 SER A C 1
ATOM 1425 O O . SER A 1 175 ? -4.805 5.109 -1.681 1 96.38 175 SER A O 1
ATOM 1427 N N . HIS A 1 176 ? -4.543 5.633 -3.828 1 96.56 176 HIS A N 1
ATOM 1428 C CA . HIS A 1 176 ? -3.305 4.867 -3.926 1 96.56 176 HIS A CA 1
ATOM 1429 C C . HIS A 1 176 ? -2.285 5.336 -2.893 1 96.56 176 HIS A C 1
ATOM 1431 O O . HIS A 1 176 ? -1.643 4.516 -2.232 1 96.56 176 HIS A O 1
ATOM 1437 N N . GLN A 1 177 ? -2.176 6.629 -2.768 1 94.44 177 GLN A N 1
ATOM 1438 C CA . GLN A 1 177 ? -1.262 7.207 -1.787 1 94.44 177 GLN A CA 1
ATOM 1439 C C . GLN A 1 177 ? -1.701 6.879 -0.364 1 94.44 177 GLN A C 1
ATOM 1441 O O . GLN A 1 177 ? -0.872 6.555 0.489 1 94.44 177 GLN A O 1
ATOM 1446 N N . PHE A 1 178 ? -2.955 6.992 -0.113 1 97.12 178 PHE A N 1
ATOM 1447 C CA . PHE A 1 178 ? -3.514 6.715 1.204 1 97.12 178 PHE A CA 1
ATOM 1448 C C . PHE A 1 178 ? -3.215 5.281 1.629 1 97.12 178 PHE A C 1
ATOM 1450 O O . PHE A 1 178 ? -2.715 5.047 2.73 1 97.12 178 PHE A O 1
ATOM 1457 N N . ILE A 1 179 ? -3.447 4.367 0.743 1 98.44 179 ILE A N 1
ATOM 1458 C CA . ILE A 1 179 ? -3.275 2.951 1.042 1 98.44 179 ILE A CA 1
ATOM 1459 C C . ILE A 1 179 ? -1.792 2.639 1.231 1 98.44 179 ILE A C 1
ATOM 1461 O O . ILE A 1 179 ? -1.427 1.826 2.084 1 98.44 179 ILE A O 1
ATOM 1465 N N . SER A 1 180 ? -0.977 3.242 0.454 1 96.25 180 SER A N 1
ATOM 1466 C CA . SER A 1 180 ? 0.462 3.062 0.619 1 96.25 180 SER A CA 1
ATOM 1467 C C . SER A 1 180 ? 0.917 3.492 2.01 1 96.25 180 SER A C 1
ATOM 1469 O O . SER A 1 180 ? 1.65 2.764 2.682 1 96.25 180 SER A O 1
ATOM 1471 N N . LYS A 1 181 ? 0.48 4.66 2.436 1 93.69 181 LYS A N 1
ATOM 1472 C CA . LYS A 1 181 ? 0.842 5.16 3.76 1 93.69 181 LYS A CA 1
ATOM 1473 C C . LYS A 1 181 ? 0.242 4.289 4.859 1 93.69 181 LYS A C 1
ATOM 1475 O O . LYS A 1 181 ? 0.9 4.004 5.859 1 93.69 181 LYS A O 1
ATOM 1480 N N . LEU A 1 182 ? -0.975 3.982 4.645 1 96.94 182 LEU A N 1
ATOM 1481 C CA . LEU A 1 182 ? -1.646 3.076 5.57 1 96.94 182 LEU A CA 1
ATOM 1482 C C . LEU A 1 182 ? -0.818 1.814 5.789 1 96.94 182 LEU A C 1
ATOM 1484 O O . LEU A 1 182 ? -0.616 1.39 6.93 1 96.94 182 LEU A O 1
ATOM 1488 N N . ASN A 1 183 ? -0.353 1.206 4.719 1 97.44 183 ASN A N 1
ATOM 1489 C CA . ASN A 1 183 ? 0.439 -0.017 4.781 1 97.44 183 ASN A CA 1
ATOM 1490 C C . ASN A 1 183 ? 1.706 0.178 5.613 1 97.44 183 ASN A C 1
ATOM 1492 O O . ASN A 1 183 ? 2.066 -0.684 6.414 1 97.44 183 ASN A O 1
ATOM 1496 N N . HIS A 1 184 ? 2.273 1.289 5.453 1 93 184 HIS A N 1
ATOM 1497 C CA . HIS A 1 184 ? 3.502 1.625 6.164 1 93 184 HIS A CA 1
ATOM 1498 C C . HIS A 1 184 ? 3.23 1.868 7.645 1 93 184 HIS A C 1
ATOM 1500 O O . HIS A 1 184 ? 3.871 1.26 8.508 1 93 184 HIS A O 1
ATOM 1506 N N . TYR A 1 185 ? 2.266 2.676 7.953 1 92.5 185 TYR A N 1
ATOM 1507 C CA . TYR A 1 185 ? 2.004 3.096 9.328 1 92.5 185 TYR A CA 1
ATOM 1508 C C . TYR A 1 185 ? 1.441 1.945 10.148 1 92.5 185 TYR A C 1
ATOM 1510 O O . TYR A 1 185 ? 1.704 1.848 11.352 1 92.5 185 TYR A O 1
ATOM 1518 N N . THR A 1 186 ? 0.719 1.107 9.508 1 96.88 186 THR A N 1
ATOM 1519 C CA . THR A 1 186 ? 0.151 -0.007 10.266 1 96.88 186 THR A CA 1
ATOM 1520 C C . THR A 1 186 ? 1.241 -0.987 10.688 1 96.88 186 THR A C 1
ATOM 1522 O O . THR A 1 186 ? 1.123 -1.646 11.719 1 96.88 186 THR A O 1
ATOM 1525 N N . SER A 1 187 ? 2.312 -1.099 9.891 1 95.06 187 SER A N 1
ATOM 1526 C CA . SER A 1 187 ? 3.449 -1.917 10.305 1 95.06 187 SER A CA 1
ATOM 1527 C C . SER A 1 187 ? 4.098 -1.364 11.57 1 95.06 187 SER A C 1
ATOM 1529 O O . SER A 1 187 ? 4.422 -2.119 12.484 1 95.06 187 SER A O 1
ATOM 1531 N N . ILE A 1 188 ? 4.219 -0.081 11.586 1 90.69 188 ILE A N 1
ATOM 1532 C CA . ILE A 1 188 ? 4.832 0.579 12.727 1 90.69 188 ILE A CA 1
ATOM 1533 C C . ILE A 1 188 ? 3.947 0.397 13.961 1 90.69 188 ILE A C 1
ATOM 1535 O O . ILE A 1 188 ? 4.43 0.004 15.023 1 90.69 188 ILE A O 1
ATOM 1539 N N . GLU A 1 189 ? 2.715 0.635 13.789 1 93.5 189 GLU A N 1
ATOM 1540 C CA . GLU A 1 189 ? 1.792 0.524 14.914 1 93.5 189 GLU A CA 1
ATOM 1541 C C . GLU A 1 189 ? 1.757 -0.901 15.461 1 93.5 189 GLU A C 1
ATOM 1543 O O . GLU A 1 189 ? 1.706 -1.104 16.672 1 93.5 189 GLU A O 1
ATOM 1548 N N . ALA A 1 190 ? 1.741 -1.86 14.625 1 95.81 190 ALA A N 1
ATOM 1549 C CA . ALA A 1 190 ? 1.732 -3.256 15.055 1 95.81 190 ALA A CA 1
ATOM 1550 C C . ALA A 1 190 ? 2.973 -3.582 15.883 1 95.81 190 ALA A C 1
ATOM 1552 O O . ALA A 1 190 ? 2.881 -4.258 16.906 1 95.81 190 ALA A O 1
ATOM 1553 N N . ARG A 1 191 ? 4.066 -3.143 15.43 1 91.31 191 ARG A N 1
ATOM 1554 C CA . ARG A 1 191 ? 5.316 -3.365 16.156 1 91.31 191 ARG A CA 1
ATOM 1555 C C . ARG A 1 191 ? 5.285 -2.691 17.516 1 91.31 191 ARG A C 1
ATOM 1557 O O . ARG A 1 191 ? 5.75 -3.262 18.516 1 91.31 191 ARG A O 1
ATOM 1564 N N . ASP A 1 192 ? 4.762 -1.499 17.516 1 90.06 192 ASP A N 1
ATOM 1565 C CA . ASP A 1 192 ? 4.648 -0.767 18.781 1 90.06 192 ASP A CA 1
ATOM 1566 C C . ASP A 1 192 ? 3.748 -1.508 19.766 1 90.06 192 ASP A C 1
ATOM 1568 O O . ASP A 1 192 ? 4.047 -1.567 20.953 1 90.06 192 ASP A O 1
ATOM 1572 N N . LEU A 1 193 ? 2.678 -1.989 19.312 1 94.25 193 LEU A N 1
ATOM 1573 C CA . LEU A 1 193 ? 1.76 -2.748 20.156 1 94.25 193 LEU A CA 1
ATOM 1574 C C . LEU A 1 193 ? 2.441 -3.988 20.719 1 94.25 193 LEU A C 1
ATOM 1576 O O . LEU A 1 193 ? 2.309 -4.285 21.906 1 94.25 193 LEU A O 1
ATOM 1580 N N . LYS A 1 194 ? 3.139 -4.68 19.875 1 94 194 LYS A N 1
ATOM 1581 C CA . LYS A 1 194 ? 3.879 -5.848 20.328 1 94 194 LYS A CA 1
ATOM 1582 C C . LYS A 1 194 ? 4.898 -5.465 21.406 1 94 194 LYS A C 1
ATOM 1584 O O . LYS A 1 194 ? 5.008 -6.133 22.438 1 94 194 LYS A O 1
ATOM 1589 N N . ALA A 1 195 ? 5.645 -4.43 21.109 1 91.06 195 ALA A N 1
ATOM 1590 C CA . ALA A 1 195 ? 6.668 -3.959 22.031 1 91.06 195 ALA A CA 1
ATOM 1591 C C . ALA A 1 195 ? 6.055 -3.576 23.375 1 91.06 195 ALA A C 1
ATOM 1593 O O . ALA A 1 195 ? 6.684 -3.742 24.422 1 91.06 195 ALA A O 1
ATOM 1594 N N . ALA A 1 196 ? 4.859 -3.129 23.359 1 93.44 196 ALA A N 1
ATOM 1595 C CA . ALA A 1 196 ? 4.148 -2.73 24.578 1 93.44 196 ALA A CA 1
ATOM 1596 C C . ALA A 1 196 ? 3.531 -3.941 25.266 1 93.44 196 ALA A C 1
ATOM 1598 O O . ALA A 1 196 ? 2.881 -3.803 26.312 1 93.44 196 ALA A O 1
ATOM 1599 N N . GLY A 1 197 ? 3.559 -5.098 24.656 1 93.44 197 GLY A N 1
ATOM 1600 C CA . GLY A 1 197 ? 3.141 -6.332 25.297 1 93.44 197 GLY A CA 1
ATOM 1601 C C . GLY A 1 197 ? 1.742 -6.77 24.906 1 93.44 197 GLY A C 1
ATOM 1602 O O . GLY A 1 197 ? 1.201 -7.723 25.469 1 93.44 197 GLY A O 1
ATOM 1603 N N . HIS A 1 198 ? 1.225 -6.133 23.953 1 94.81 198 HIS A N 1
ATOM 1604 C CA . HIS A 1 198 ? -0.112 -6.516 23.516 1 94.81 198 HIS A CA 1
ATOM 1605 C C . HIS A 1 198 ? -0.072 -7.793 22.688 1 94.81 198 HIS A C 1
ATOM 1607 O O . HIS A 1 198 ? 0.823 -7.969 21.859 1 94.81 198 HIS A O 1
ATOM 1613 N N . LYS A 1 199 ? -1.078 -8.68 22.953 1 94.62 199 LYS A N 1
ATOM 1614 C CA . LYS A 1 199 ? -1.226 -9.914 22.188 1 94.62 199 LYS A CA 1
ATOM 1615 C C . LYS A 1 199 ? -2.453 -9.844 21.281 1 94.62 199 LYS A C 1
ATOM 1617 O O . LYS A 1 199 ? -3.404 -9.117 21.562 1 94.62 199 LYS A O 1
ATOM 1622 N N . PHE A 1 200 ? -2.295 -10.625 20.266 1 95.25 200 PHE A N 1
ATOM 1623 C CA . PHE A 1 200 ? -3.441 -10.688 19.375 1 95.25 200 PHE A CA 1
ATOM 1624 C C . PHE A 1 200 ? -4.613 -11.398 20.031 1 95.25 200 PHE A C 1
ATOM 1626 O O . PHE A 1 200 ? -4.434 -12.422 20.688 1 95.25 200 PHE A O 1
ATOM 1633 N N . SER A 1 201 ? -5.785 -10.758 19.891 1 95.88 201 SER A N 1
ATOM 1634 C CA . SER A 1 201 ? -7.047 -11.312 20.375 1 95.88 201 SER A CA 1
ATOM 1635 C C . SER A 1 201 ? -8.148 -11.164 19.328 1 95.88 201 SER A C 1
ATOM 1637 O O . SER A 1 201 ? -8.422 -10.055 18.859 1 95.88 201 SER A O 1
ATOM 1639 N N . LYS A 1 202 ? -8.797 -12.305 19.062 1 95.25 202 LYS A N 1
ATOM 1640 C CA . LYS A 1 202 ? -9.875 -12.289 18.078 1 95.25 202 LYS A CA 1
ATOM 1641 C C . LYS A 1 202 ? -10.992 -11.336 18.516 1 95.25 202 LYS A C 1
ATOM 1643 O O . LYS A 1 202 ? -11.523 -10.586 17.688 1 95.25 202 LYS A O 1
ATOM 1648 N N . LYS A 1 203 ? -11.32 -11.43 19.766 1 96.69 203 LYS A N 1
ATOM 1649 C CA . LYS A 1 203 ? -12.375 -10.578 20.297 1 96.69 203 LYS A CA 1
ATOM 1650 C C . LYS A 1 203 ? -12.016 -9.102 20.156 1 96.69 203 LYS A C 1
ATOM 1652 O O . LYS A 1 203 ? -12.828 -8.305 19.688 1 96.69 203 LYS A O 1
ATOM 1657 N N . VAL A 1 204 ? -10.844 -8.766 20.562 1 96.69 204 VAL A N 1
ATOM 1658 C CA . VAL A 1 204 ? -10.398 -7.383 20.484 1 96.69 204 VAL A CA 1
ATOM 1659 C C . VAL A 1 204 ? -10.359 -6.93 19.031 1 96.69 204 VAL A C 1
ATOM 1661 O O . VAL A 1 204 ? -10.75 -5.801 18.719 1 96.69 204 VAL A O 1
ATOM 1664 N N . PHE A 1 205 ? -9.938 -7.844 18.172 1 97.56 205 PHE A N 1
ATOM 1665 C CA . PHE A 1 205 ? -9.883 -7.574 16.734 1 97.56 205 PHE A CA 1
ATOM 1666 C C . PHE A 1 205 ? -11.25 -7.168 16.203 1 97.56 205 PHE A C 1
ATOM 1668 O O . PHE A 1 205 ? -11.398 -6.098 15.609 1 97.56 205 PHE A O 1
ATOM 1675 N N . PHE A 1 206 ? -12.234 -7.926 16.438 1 97.44 206 PHE A N 1
ATOM 1676 C CA . PHE A 1 206 ? -13.57 -7.668 15.906 1 97.44 206 PHE A CA 1
ATOM 1677 C C . PHE A 1 206 ? -14.156 -6.398 16.5 1 97.44 206 PHE A C 1
ATOM 1679 O O . PHE A 1 206 ? -14.766 -5.594 15.797 1 97.44 206 PHE A O 1
ATOM 1686 N N . VAL A 1 207 ? -13.961 -6.207 17.734 1 98 207 VAL A N 1
ATOM 1687 C CA . VAL A 1 207 ? -14.523 -5.039 18.406 1 98 207 VAL A CA 1
ATOM 1688 C C . VAL A 1 207 ? -13.867 -3.77 17.875 1 98 207 VAL A C 1
ATOM 1690 O O . VAL A 1 207 ? -14.555 -2.805 17.531 1 98 207 VAL A O 1
ATOM 1693 N N . GLU A 1 208 ? -12.586 -3.771 17.734 1 97.75 208 GLU A N 1
ATOM 1694 C CA . GLU A 1 208 ? -11.852 -2.58 17.297 1 97.75 208 GLU A CA 1
ATOM 1695 C C . GLU A 1 208 ? -12.156 -2.246 15.844 1 97.75 208 GLU A C 1
ATOM 1697 O O . GLU A 1 208 ? -12.266 -1.074 15.477 1 97.75 208 GLU A O 1
ATOM 1702 N N . VAL A 1 209 ? -12.258 -3.268 15.047 1 98 209 VAL A N 1
ATOM 1703 C CA . VAL A 1 209 ? -12.523 -3.072 13.625 1 98 209 VAL A CA 1
ATOM 1704 C C . VAL A 1 209 ? -13.914 -2.475 13.438 1 98 209 VAL A C 1
ATOM 1706 O O . VAL A 1 209 ? -14.078 -1.47 12.742 1 98 209 VAL A O 1
ATOM 1709 N N . LEU A 1 210 ? -14.891 -3.004 14.102 1 97.94 210 LEU A N 1
ATOM 1710 C CA . LEU A 1 210 ? -16.266 -2.512 13.969 1 97.94 210 LEU A CA 1
ATOM 1711 C C . LEU A 1 210 ? -16.422 -1.149 14.633 1 97.94 210 LEU A C 1
ATOM 1713 O O . LEU A 1 210 ? -17.141 -0.288 14.125 1 97.94 210 LEU A O 1
ATOM 1717 N N . ARG A 1 211 ? -15.742 -0.988 15.688 1 98.44 211 ARG A N 1
ATOM 1718 C CA . ARG A 1 211 ? -15.789 0.285 16.391 1 98.44 211 ARG A CA 1
ATOM 1719 C C . ARG A 1 211 ? -15.203 1.409 15.547 1 98.44 211 ARG A C 1
ATOM 1721 O O . ARG A 1 211 ? -15.727 2.527 15.547 1 98.44 211 ARG A O 1
ATOM 1728 N N . GLU A 1 212 ? -14.172 1.114 14.852 1 98.5 212 GLU A N 1
ATOM 1729 C CA . GLU A 1 212 ? -13.531 2.137 14.031 1 98.5 212 GLU A CA 1
ATOM 1730 C C . GLU A 1 212 ? -14.477 2.633 12.938 1 98.5 212 GLU A C 1
ATOM 1732 O O . GLU A 1 212 ? -14.609 3.84 12.727 1 98.5 212 GLU A O 1
ATOM 1737 N N . PHE A 1 213 ? -15.141 1.703 12.305 1 98.5 213 PHE A N 1
ATOM 1738 C CA . PHE A 1 213 ? -16.094 2.119 11.281 1 98.5 213 PHE A CA 1
ATOM 1739 C C . PHE A 1 213 ? -17.234 2.92 11.891 1 98.5 213 PHE A C 1
ATOM 1741 O O . PHE A 1 213 ? -17.641 3.951 11.352 1 98.5 213 PHE A O 1
ATOM 1748 N N . TYR A 1 214 ? -17.734 2.395 12.922 1 98.62 214 TYR A N 1
ATOM 1749 C CA . TYR A 1 214 ? -18.828 3.082 13.602 1 98.62 214 TYR A CA 1
ATOM 1750 C C . TYR A 1 214 ? -18.422 4.496 14 1 98.62 214 TYR A C 1
ATOM 1752 O O . TYR A 1 214 ? -19.172 5.449 13.781 1 98.62 214 TYR A O 1
ATOM 1760 N N . ASN A 1 215 ? -17.281 4.652 14.586 1 98.5 215 ASN A N 1
ATOM 1761 C CA . ASN A 1 215 ? -16.781 5.949 15.023 1 98.5 215 ASN A CA 1
ATOM 1762 C C . ASN A 1 215 ? -16.625 6.918 13.859 1 98.5 215 ASN A C 1
ATOM 1764 O O . ASN A 1 215 ? -17.062 8.062 13.938 1 98.5 215 ASN A O 1
ATOM 1768 N N . ARG A 1 216 ? -16.078 6.453 12.773 1 98.25 216 ARG A N 1
ATOM 1769 C CA . ARG A 1 216 ? -15.766 7.312 11.633 1 98.25 216 ARG A CA 1
ATOM 1770 C C . ARG A 1 216 ? -17.031 7.676 10.859 1 98.25 216 ARG A C 1
ATOM 1772 O O . ARG A 1 216 ? -17.266 8.844 10.547 1 98.25 216 ARG A O 1
ATOM 1779 N N . TYR A 1 217 ? -17.859 6.688 10.594 1 98.5 217 TYR A N 1
ATOM 1780 C CA . TYR A 1 217 ? -18.984 6.906 9.68 1 98.5 217 TYR A CA 1
ATOM 1781 C C . TYR A 1 217 ? -20.188 7.461 10.43 1 98.5 217 TYR A C 1
ATOM 1783 O O . TYR A 1 217 ? -20.906 8.32 9.906 1 98.5 217 TYR A O 1
ATOM 1791 N N . PHE A 1 218 ? -20.438 6.984 11.641 1 98.44 218 PHE A N 1
ATOM 1792 C CA . PHE A 1 218 ? -21.656 7.367 12.32 1 98.44 218 PHE A CA 1
ATOM 1793 C C . PHE A 1 218 ? -21.375 8.383 13.422 1 98.44 218 PHE A C 1
ATOM 1795 O O . PHE A 1 218 ? -21.891 9.5 13.391 1 98.44 218 PHE A O 1
ATOM 1802 N N . LYS A 1 219 ? -20.484 8.141 14.305 1 98.44 219 LYS A N 1
ATOM 1803 C CA . LYS A 1 219 ? -20.266 8.992 15.477 1 98.44 219 LYS A CA 1
ATOM 1804 C C . LYS A 1 219 ? -19.734 10.359 15.062 1 98.44 219 LYS A C 1
ATOM 1806 O O . LYS A 1 219 ? -20.188 11.391 15.555 1 98.44 219 LYS A O 1
ATOM 1811 N N . THR A 1 220 ? -18.797 10.359 14.195 1 98.31 220 THR A N 1
ATOM 1812 C CA . THR A 1 220 ? -18.203 11.617 13.773 1 98.31 220 THR A CA 1
ATOM 1813 C C . THR A 1 220 ? -18.781 12.07 12.43 1 98.31 220 THR A C 1
ATOM 1815 O O . THR A 1 220 ? -18.172 12.859 11.719 1 98.31 220 THR A O 1
ATOM 1818 N N . LYS A 1 221 ? -19.875 11.477 12.008 1 98.44 221 LYS A N 1
ATOM 1819 C CA . LYS A 1 221 ? -20.781 11.922 10.945 1 98.44 221 LYS A CA 1
ATOM 1820 C C . LYS A 1 221 ? -20.094 11.852 9.586 1 98.44 221 LYS A C 1
ATOM 1822 O O . LYS A 1 221 ? -20.219 12.766 8.766 1 98.44 221 LYS A O 1
ATOM 1827 N N . GLY A 1 222 ? -19.344 10.82 9.391 1 98.12 222 GLY A N 1
ATOM 1828 C CA . GLY A 1 222 ? -18.719 10.617 8.094 1 98.12 222 GLY A CA 1
ATOM 1829 C C . GLY A 1 222 ? -19.734 10.539 6.957 1 98.12 222 GLY A C 1
ATOM 1830 O O . GLY A 1 222 ? -19.422 10.891 5.82 1 98.12 222 GLY A O 1
ATOM 1831 N N . TYR A 1 223 ? -21 10.141 7.277 1 98.19 223 TYR A N 1
ATOM 1832 C CA . TYR A 1 223 ? -22.047 10.008 6.27 1 98.19 223 TYR A CA 1
ATOM 1833 C C . TYR A 1 223 ? -22.391 11.359 5.652 1 98.19 223 TYR A C 1
ATOM 1835 O O . TYR A 1 223 ? -22.938 11.43 4.551 1 98.19 223 TYR A O 1
ATOM 1843 N N . ARG A 1 224 ? -22.031 12.484 6.238 1 98.19 224 ARG A N 1
ATOM 1844 C CA . ARG A 1 224 ? -22.312 13.812 5.727 1 98.19 224 ARG A CA 1
ATOM 1845 C C . ARG A 1 224 ? -21.344 14.203 4.617 1 98.19 224 ARG A C 1
ATOM 1847 O O . ARG A 1 224 ? -21.578 15.18 3.896 1 98.19 224 ARG A O 1
ATOM 1854 N N . GLU A 1 225 ? -20.281 13.406 4.473 1 97.88 225 GLU A N 1
ATOM 1855 C CA . GLU A 1 225 ? -19.266 13.719 3.475 1 97.88 225 GLU A CA 1
ATOM 1856 C C . GLU A 1 225 ? -19.531 12.977 2.166 1 97.88 225 GLU A C 1
ATOM 1858 O O . GLU A 1 225 ? -18.672 12.93 1.284 1 97.88 225 GLU A O 1
ATOM 1863 N N . GLY A 1 226 ? -20.703 12.281 2.088 1 96.31 226 GLY A N 1
ATOM 1864 C CA . GLY A 1 226 ? -20.984 11.523 0.884 1 96.31 226 GLY A CA 1
ATOM 1865 C C . GLY A 1 226 ? -20.062 10.328 0.694 1 96.31 226 GLY A C 1
ATOM 1866 O O . GLY A 1 226 ? -19.766 9.617 1.652 1 96.31 226 GLY A O 1
ATOM 1867 N N . MET A 1 227 ? -19.641 10.117 -0.55 1 95.38 227 MET A N 1
ATOM 1868 C CA . MET A 1 227 ? -18.781 8.977 -0.849 1 95.38 227 MET A CA 1
ATOM 1869 C C . MET A 1 227 ? -17.422 9.133 -0.193 1 95.38 227 MET A C 1
ATOM 1871 O O . MET A 1 227 ? -16.797 8.148 0.218 1 95.38 227 MET A O 1
ATOM 1875 N N . HIS A 1 228 ? -17 10.398 -0.089 1 96.75 228 HIS A N 1
ATOM 1876 C CA . HIS A 1 228 ? -15.742 10.633 0.611 1 96.75 228 HIS A CA 1
ATOM 1877 C C . HIS A 1 228 ? -15.773 10.047 2.02 1 96.75 228 HIS A C 1
ATOM 1879 O O . HIS A 1 228 ? -14.844 9.344 2.428 1 96.75 228 HIS A O 1
ATOM 1885 N N . GLY A 1 229 ? -16.891 10.352 2.699 1 97.94 229 GLY A N 1
ATOM 1886 C CA . GLY A 1 229 ? -17.031 9.875 4.07 1 97.94 229 GLY A CA 1
ATOM 1887 C C . GLY A 1 229 ? -17.094 8.367 4.176 1 97.94 229 GLY A C 1
ATOM 1888 O O . GLY A 1 229 ? -16.5 7.777 5.082 1 97.94 229 GLY A O 1
ATOM 1889 N N . LEU A 1 230 ? -17.797 7.762 3.27 1 98.12 230 LEU A N 1
ATOM 1890 C CA . LEU A 1 230 ? -17.922 6.309 3.258 1 98.12 230 LEU A CA 1
ATOM 1891 C C . LEU A 1 230 ? -16.562 5.66 3.008 1 98.12 230 LEU A C 1
ATOM 1893 O O . LEU A 1 230 ? -16.141 4.781 3.764 1 98.12 230 LEU A O 1
ATOM 1897 N N . PHE A 1 231 ? -15.875 6.098 1.982 1 98.12 231 PHE A N 1
ATOM 1898 C CA . PHE A 1 231 ? -14.602 5.508 1.591 1 98.12 231 PHE A CA 1
ATOM 1899 C C . PHE A 1 231 ? -13.547 5.723 2.672 1 98.12 231 PHE A C 1
ATOM 1901 O O . PHE A 1 231 ? -12.805 4.805 3.008 1 98.12 231 PHE A O 1
ATOM 1908 N N . LEU A 1 232 ? -13.547 6.887 3.219 1 98.25 232 LEU A N 1
ATOM 1909 C CA . LEU A 1 232 ? -12.578 7.156 4.273 1 98.25 232 LEU A CA 1
ATOM 1910 C C . LEU A 1 232 ? -12.859 6.301 5.504 1 98.25 232 LEU A C 1
ATOM 1912 O O . LEU A 1 232 ? -11.93 5.832 6.168 1 98.25 232 LEU A O 1
ATOM 1916 N N . SER A 1 233 ? -14.117 6.117 5.828 1 98.62 233 SER A N 1
ATOM 1917 C CA . SER A 1 233 ? -14.469 5.27 6.961 1 98.62 233 SER A CA 1
ATOM 1918 C C . SER A 1 233 ? -14.062 3.82 6.719 1 98.62 233 SER A C 1
ATOM 1920 O O . SER A 1 233 ? -13.555 3.152 7.621 1 98.62 233 SER A O 1
ATOM 1922 N N . LEU A 1 234 ? -14.25 3.332 5.523 1 98.62 234 LEU A N 1
ATOM 1923 C CA . LEU A 1 234 ? -13.859 1.972 5.168 1 98.62 234 LEU A CA 1
ATOM 1924 C C . LEU A 1 234 ? -12.344 1.825 5.176 1 98.62 234 LEU A C 1
ATOM 1926 O O . LEU A 1 234 ? -11.812 0.798 5.605 1 98.62 234 LEU A O 1
ATOM 1930 N N . LEU A 1 235 ? -11.672 2.826 4.68 1 98.69 235 LEU A N 1
ATOM 1931 C CA . LEU A 1 235 ? -10.211 2.812 4.676 1 98.69 235 LEU A CA 1
ATOM 1932 C C . LEU A 1 235 ? -9.664 2.781 6.098 1 98.69 235 LEU A C 1
ATOM 1934 O O . LEU A 1 235 ? -8.711 2.059 6.383 1 98.69 235 LEU A O 1
ATOM 1938 N N . MET A 1 236 ? -10.266 3.533 6.965 1 98.5 236 MET A N 1
ATOM 1939 C CA . MET A 1 236 ? -9.82 3.539 8.352 1 98.5 236 MET A CA 1
ATOM 1940 C C . MET A 1 236 ? -10.164 2.223 9.039 1 98.5 236 MET A C 1
ATOM 1942 O O . MET A 1 236 ? -9.422 1.755 9.906 1 98.5 236 MET A O 1
ATOM 1946 N N . MET A 1 237 ? -11.289 1.671 8.68 1 98.62 237 MET A N 1
ATOM 1947 C CA . MET A 1 237 ? -11.602 0.324 9.148 1 98.62 237 MET A CA 1
ATOM 1948 C C . MET A 1 237 ? -10.523 -0.666 8.719 1 98.62 237 MET A C 1
ATOM 1950 O O . MET A 1 237 ? -10.07 -1.479 9.523 1 98.62 237 MET A O 1
ATOM 1954 N N . PHE A 1 238 ? -10.141 -0.597 7.5 1 98.75 238 PHE A N 1
ATOM 1955 C CA . PHE A 1 238 ? -9.102 -1.476 6.988 1 98.75 238 PHE A CA 1
ATOM 1956 C C . PHE A 1 238 ? -7.77 -1.203 7.684 1 98.75 238 PHE A C 1
ATOM 1958 O O . PHE A 1 238 ? -6.98 -2.123 7.906 1 98.75 238 PHE A O 1
ATOM 1965 N N . TYR A 1 239 ? -7.508 0.068 7.984 1 98.56 239 TYR A N 1
ATOM 1966 C CA . TYR A 1 239 ? -6.328 0.396 8.781 1 98.56 239 TYR A CA 1
ATOM 1967 C C . TYR A 1 239 ? -6.246 -0.482 10.023 1 98.56 239 TYR A C 1
ATOM 1969 O O . TYR A 1 239 ? -5.203 -1.077 10.305 1 98.56 239 TYR A O 1
ATOM 1977 N N . ARG A 1 240 ? -7.344 -0.57 10.719 1 98.5 240 ARG A N 1
ATOM 1978 C CA . ARG A 1 240 ? -7.379 -1.384 11.93 1 98.5 240 ARG A CA 1
ATOM 1979 C C . ARG A 1 240 ? -7.188 -2.861 11.602 1 98.5 240 ARG A C 1
ATOM 1981 O O . ARG A 1 240 ? -6.453 -3.564 12.297 1 98.5 240 ARG A O 1
ATOM 1988 N N . ILE A 1 241 ? -7.828 -3.309 10.57 1 98.69 241 ILE A N 1
ATOM 1989 C CA . ILE A 1 241 ? -7.664 -4.691 10.141 1 98.69 241 ILE A CA 1
ATOM 1990 C C . ILE A 1 241 ? -6.188 -4.98 9.875 1 98.69 241 ILE A C 1
ATOM 1992 O O . ILE A 1 241 ? -5.645 -5.973 10.359 1 98.69 241 ILE A O 1
ATOM 1996 N N . SER A 1 242 ? -5.547 -4.125 9.109 1 98.69 242 SER A N 1
ATOM 1997 C CA . SER A 1 242 ? -4.145 -4.277 8.734 1 98.69 242 SER A CA 1
ATOM 1998 C C . SER A 1 242 ? -3.246 -4.312 9.969 1 98.69 242 SER A C 1
ATOM 2000 O O . SER A 1 242 ? -2.344 -5.148 10.062 1 98.69 242 SER A O 1
ATOM 2002 N N . VAL A 1 243 ? -3.531 -3.449 10.93 1 98.25 243 VAL A N 1
ATOM 2003 C CA . VAL A 1 243 ? -2.74 -3.42 12.156 1 98.25 243 VAL A CA 1
ATOM 2004 C C . VAL A 1 243 ? -2.809 -4.777 12.844 1 98.25 243 VAL A C 1
ATOM 2006 O O . VAL A 1 243 ? -1.782 -5.332 13.25 1 98.25 243 VAL A O 1
ATOM 2009 N N . PHE A 1 244 ? -3.965 -5.301 12.945 1 98 244 PHE A N 1
ATOM 2010 C CA . PHE A 1 244 ? -4.152 -6.52 13.727 1 98 244 PHE A CA 1
ATOM 2011 C C . PHE A 1 244 ? -3.637 -7.734 12.961 1 98 244 PHE A C 1
ATOM 2013 O O . PHE A 1 244 ? -3.131 -8.688 13.562 1 98 244 PHE A O 1
ATOM 2020 N N . ILE A 1 245 ? -3.732 -7.754 11.617 1 97.81 245 ILE A N 1
ATOM 2021 C CA . ILE A 1 245 ? -3.104 -8.812 10.836 1 97.81 245 ILE A CA 1
ATOM 2022 C C . ILE A 1 245 ? -1.599 -8.82 11.094 1 97.81 245 ILE A C 1
ATOM 2024 O O . ILE A 1 245 ? -1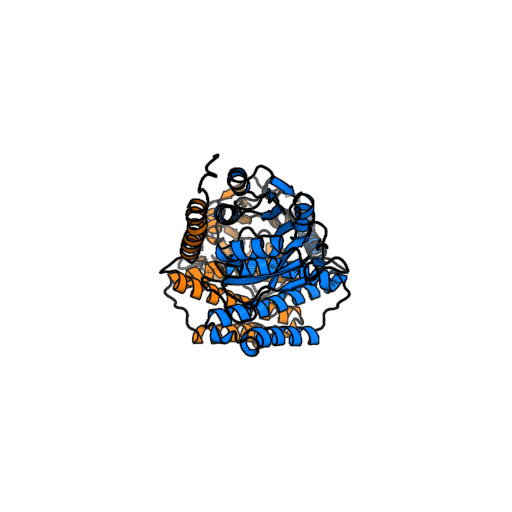.014 -9.875 11.359 1 97.81 245 ILE A O 1
ATOM 2028 N N . LYS A 1 246 ? -1.03 -7.707 11.023 1 97.31 246 LYS A N 1
ATOM 2029 C CA . LYS A 1 246 ? 0.414 -7.574 11.195 1 97.31 246 LYS A CA 1
ATOM 2030 C C . LYS A 1 246 ? 0.83 -7.902 12.625 1 97.31 246 LYS A C 1
ATOM 2032 O O . LYS A 1 246 ? 1.902 -8.469 12.852 1 97.31 246 LYS A O 1
ATOM 2037 N N . LEU A 1 247 ? -0.022 -7.484 13.586 1 96.94 247 LEU A N 1
ATOM 2038 C CA . LEU A 1 247 ? 0.234 -7.887 14.969 1 96.94 247 LEU A CA 1
ATOM 2039 C C . LEU A 1 247 ? 0.205 -9.406 15.109 1 96.94 247 LEU A C 1
ATOM 2041 O O . LEU A 1 247 ? 1.079 -9.992 15.75 1 96.94 247 LEU A O 1
ATOM 2045 N N . TRP A 1 248 ? -0.81 -10.031 14.578 1 96.19 248 TRP A N 1
ATOM 2046 C CA . TRP A 1 248 ? -0.931 -11.484 14.57 1 96.19 248 TRP A CA 1
ATOM 2047 C C . TRP A 1 248 ? 0.302 -12.133 13.945 1 96.19 248 TRP A C 1
ATOM 2049 O O . TRP A 1 248 ? 0.833 -13.109 14.477 1 96.19 248 TRP A O 1
ATOM 2059 N N . GLU A 1 249 ? 0.777 -11.594 12.859 1 94.38 249 GLU A N 1
ATOM 2060 C CA . GLU A 1 249 ? 1.967 -12.094 12.172 1 94.38 249 GLU A CA 1
ATOM 2061 C C . GLU A 1 249 ? 3.193 -12.023 13.078 1 94.38 249 GLU A C 1
ATOM 2063 O O . GLU A 1 249 ? 4.031 -12.93 13.062 1 94.38 249 GLU A O 1
ATOM 2068 N N . CYS A 1 250 ? 3.268 -10.945 13.766 1 91.88 250 CYS A N 1
ATOM 2069 C CA . CYS A 1 250 ? 4.395 -10.766 14.672 1 91.88 250 CYS A CA 1
ATOM 2070 C C . CYS A 1 250 ? 4.445 -11.883 15.703 1 91.88 250 CYS A C 1
ATOM 2072 O O . CYS A 1 250 ? 5.527 -12.328 16.094 1 91.88 250 CYS A O 1
ATOM 2074 N N . HIS A 1 251 ? 3.354 -12.305 16.109 1 90.56 251 HIS A N 1
ATOM 2075 C CA . HIS A 1 251 ? 3.297 -13.344 17.141 1 90.56 251 HIS A CA 1
ATOM 2076 C C . HIS A 1 251 ? 3.49 -14.727 16.531 1 90.56 251 HIS A C 1
ATOM 2078 O O . HIS A 1 251 ? 4.141 -15.586 17.125 1 90.56 251 HIS A O 1
ATOM 2084 N N . GLU A 1 252 ? 2.865 -14.977 15.43 1 84.25 252 GLU A N 1
ATOM 2085 C CA . GLU A 1 252 ? 2.959 -16.281 14.773 1 84.25 252 GLU A CA 1
ATOM 2086 C C . GLU A 1 252 ? 4.379 -16.547 14.281 1 84.25 252 GLU A C 1
ATOM 2088 O O . GLU A 1 252 ? 4.836 -17.688 14.289 1 84.25 252 GLU A O 1
ATOM 2093 N N . HIS A 1 253 ? 5.031 -15.523 13.852 1 73.81 253 HIS A N 1
ATOM 2094 C CA . HIS A 1 253 ? 6.328 -15.703 13.211 1 73.81 253 HIS A CA 1
ATOM 2095 C C . HIS A 1 253 ? 7.469 -15.508 14.203 1 73.81 253 HIS A C 1
ATOM 2097 O O . HIS A 1 253 ? 8.625 -15.336 13.805 1 73.81 253 HIS A O 1
ATOM 2103 N N . GLU A 1 254 ? 7.152 -15.305 15.43 1 67.06 254 GLU A N 1
ATOM 2104 C CA . GLU A 1 254 ? 8.164 -15.156 16.469 1 67.06 254 GLU A CA 1
ATOM 2105 C C . GLU A 1 254 ? 9.055 -16.391 16.547 1 67.06 254 GLU A C 1
ATOM 2107 O O . GLU A 1 254 ? 10.273 -16.281 16.688 1 67.06 254 GLU A O 1
ATOM 2112 N N . LYS A 1 255 ? 8.57 -17.641 16.453 1 60.47 255 LYS A N 1
ATOM 2113 C CA . LYS A 1 255 ? 9.414 -18.828 16.641 1 60.47 255 LYS A CA 1
ATOM 2114 C C . LYS A 1 255 ? 10.148 -19.172 15.344 1 60.47 255 LYS A C 1
ATOM 2116 O O . LYS A 1 255 ? 11.344 -19.484 15.367 1 60.47 255 LYS A O 1
ATOM 2121 N N . ARG A 1 256 ? 9.508 -19.156 14.234 1 68.12 256 ARG A N 1
ATOM 2122 C CA . ARG A 1 256 ? 10.141 -19.438 12.945 1 68.12 256 ARG A CA 1
ATOM 2123 C C . ARG A 1 256 ? 9.664 -18.453 11.883 1 68.12 256 ARG A C 1
ATOM 2125 O O . ARG A 1 256 ? 8.477 -18.391 11.57 1 68.12 256 ARG A O 1
ATOM 2132 N N . SER A 1 257 ? 10.688 -17.719 11.352 1 86.25 257 SER A N 1
ATOM 2133 C CA . SER A 1 257 ? 10.359 -16.734 10.328 1 86.25 257 SER A CA 1
ATOM 2134 C C . SER A 1 257 ? 9.82 -17.406 9.062 1 86.25 257 SER A C 1
ATOM 2136 O O . SER A 1 257 ? 10.273 -18.484 8.688 1 86.25 257 SER A O 1
ATOM 2138 N N . VAL A 1 258 ? 8.758 -16.922 8.578 1 89.44 258 VAL A N 1
ATOM 2139 C CA . VAL A 1 258 ? 8.18 -17.391 7.324 1 89.44 258 VAL A CA 1
ATOM 2140 C C . VAL A 1 258 ? 9.258 -17.5 6.254 1 89.44 258 VAL A C 1
ATOM 2142 O O . VAL A 1 258 ? 9.305 -18.469 5.496 1 89.44 258 VAL A O 1
ATOM 2145 N N . SER A 1 259 ? 10.164 -16.594 6.277 1 88.38 259 SER A N 1
ATOM 2146 C CA . SER A 1 259 ? 11.266 -16.594 5.316 1 88.38 259 SER A CA 1
ATOM 2147 C C . SER A 1 259 ? 12.148 -17.812 5.48 1 88.38 259 SER A C 1
ATOM 2149 O O . SER A 1 259 ? 12.547 -18.438 4.492 1 88.38 259 SER A O 1
ATOM 2151 N N . GLU A 1 260 ? 12.383 -18.172 6.668 1 89.94 260 GLU A N 1
ATOM 2152 C CA . GLU A 1 260 ? 13.203 -19.344 6.945 1 89.94 260 GLU A CA 1
ATOM 2153 C C . GLU A 1 260 ? 12.492 -20.625 6.523 1 89.94 260 GLU A C 1
ATOM 2155 O O . GLU A 1 260 ? 13.117 -21.547 5.988 1 89.94 260 GLU A O 1
ATOM 2160 N N . MET A 1 261 ? 11.281 -20.641 6.785 1 91.38 261 MET A N 1
ATOM 2161 C CA . MET A 1 261 ? 10.484 -21.797 6.387 1 91.38 261 MET A CA 1
ATOM 2162 C C . MET A 1 261 ? 10.484 -21.953 4.871 1 91.38 261 MET A C 1
ATOM 2164 O O . MET A 1 261 ? 10.695 -23.062 4.363 1 91.38 261 MET A O 1
ATOM 2168 N N . TYR A 1 262 ? 10.227 -20.875 4.188 1 92.94 262 TYR A N 1
ATOM 2169 C CA . TYR A 1 262 ? 10.227 -20.922 2.73 1 92.94 262 TYR A CA 1
ATOM 2170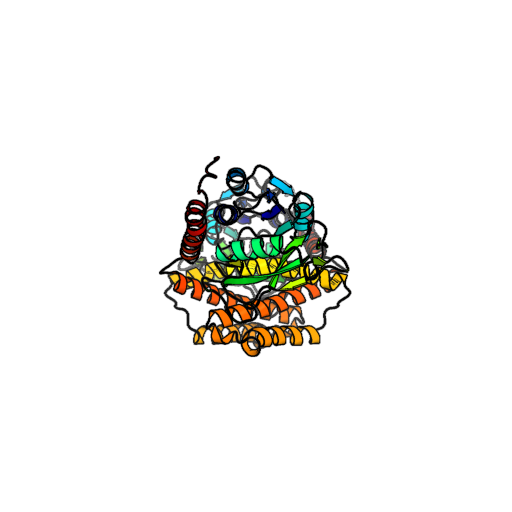 C C . TYR A 1 262 ? 11.586 -21.344 2.199 1 92.94 262 TYR A C 1
ATOM 2172 O O . TYR A 1 262 ? 11.672 -22.188 1.297 1 92.94 262 TYR A O 1
ATOM 2180 N N . ASN A 1 263 ? 12.602 -20.828 2.781 1 92.44 263 ASN A N 1
ATOM 2181 C CA . ASN A 1 263 ? 13.953 -21.172 2.348 1 92.44 263 ASN A CA 1
ATOM 2182 C C . ASN A 1 263 ? 14.242 -22.656 2.555 1 92.44 263 ASN A C 1
ATOM 2184 O O . ASN A 1 263 ? 14.875 -23.297 1.709 1 92.44 263 ASN A O 1
ATOM 2188 N N . ALA A 1 264 ? 13.828 -23.188 3.668 1 93.25 264 ALA A N 1
ATOM 2189 C CA . ALA A 1 264 ? 14.016 -24.625 3.938 1 93.25 264 ALA A CA 1
ATOM 2190 C C . ALA A 1 264 ? 13.281 -25.469 2.908 1 93.25 264 ALA A C 1
ATOM 2192 O O . ALA A 1 264 ? 13.82 -26.469 2.424 1 93.25 264 ALA A O 1
ATOM 2193 N N . MET A 1 265 ? 12.148 -25.078 2.613 1 93.94 265 MET A N 1
ATOM 2194 C CA . MET A 1 265 ? 11.359 -25.797 1.618 1 93.94 265 MET A CA 1
ATOM 2195 C C . MET A 1 265 ? 12.016 -25.719 0.245 1 93.94 265 MET A C 1
ATOM 2197 O O . MET A 1 265 ? 12.078 -26.719 -0.474 1 93.94 265 MET A O 1
ATOM 2201 N N . LYS A 1 266 ? 12.469 -24.547 -0.096 1 94.88 266 LYS A N 1
ATOM 2202 C CA . LYS A 1 266 ? 13.18 -24.359 -1.359 1 94.88 266 LYS A CA 1
ATOM 2203 C C . LYS A 1 266 ? 14.391 -25.281 -1.446 1 94.88 266 LYS A C 1
ATOM 2205 O O . LYS A 1 266 ? 14.609 -25.938 -2.469 1 94.88 266 LYS A O 1
ATOM 2210 N N . GLN A 1 267 ? 15.062 -25.344 -0.418 1 93.81 267 GLN A N 1
ATOM 2211 C CA . GLN A 1 267 ? 16.25 -26.203 -0.38 1 93.81 267 GLN A CA 1
ATOM 2212 C C . GLN A 1 267 ? 15.891 -27.672 -0.532 1 93.81 267 GLN A C 1
ATOM 2214 O O . GLN A 1 267 ? 16.578 -28.422 -1.232 1 93.81 267 GLN A O 1
ATOM 2219 N N . GLU A 1 268 ? 14.898 -28 0.13 1 94.12 268 GLU A N 1
ATOM 2220 C CA . GLU A 1 268 ? 14.445 -29.391 0.043 1 94.12 268 GLU A CA 1
ATOM 2221 C C . GLU A 1 268 ? 14.047 -29.75 -1.386 1 94.12 268 GLU A C 1
ATOM 2223 O O . GLU A 1 268 ? 14.438 -30.812 -1.894 1 94.12 268 GLU A O 1
ATOM 2228 N N . ILE A 1 269 ? 13.352 -28.891 -2.023 1 93.81 269 ILE A N 1
ATOM 2229 C CA . ILE A 1 269 ? 12.859 -29.141 -3.373 1 93.81 269 ILE A CA 1
ATOM 2230 C C . ILE A 1 269 ? 14.023 -29.141 -4.355 1 93.81 269 ILE A C 1
ATOM 2232 O O . ILE A 1 269 ? 14.117 -30.016 -5.227 1 93.81 269 ILE A O 1
ATOM 2236 N N . THR A 1 270 ? 14.906 -28.203 -4.191 1 93.56 270 THR A N 1
ATOM 2237 C CA . THR A 1 270 ? 16.047 -28.109 -5.09 1 93.56 270 THR A CA 1
ATOM 2238 C C . THR A 1 270 ? 16.984 -29.297 -4.906 1 93.56 270 THR A C 1
ATOM 2240 O O . THR A 1 270 ? 17.578 -29.781 -5.875 1 93.56 270 THR A O 1
ATOM 2243 N N . ALA A 1 271 ? 17.078 -29.797 -3.727 1 91.44 271 ALA A N 1
ATOM 2244 C CA . ALA A 1 271 ? 17.922 -30.938 -3.436 1 91.44 271 ALA A CA 1
ATOM 2245 C C . ALA A 1 271 ? 17.438 -32.188 -4.164 1 91.44 271 ALA A C 1
ATOM 2247 O O . ALA A 1 271 ? 18.234 -33.031 -4.566 1 91.44 271 ALA A O 1
ATOM 2248 N N . GLN A 1 272 ? 16.188 -32.25 -4.348 1 87.06 272 GLN A N 1
ATOM 2249 C CA . GLN A 1 272 ? 15.609 -33.406 -5.051 1 87.06 272 GLN A CA 1
ATOM 2250 C C . GLN A 1 272 ? 16.016 -33.406 -6.52 1 87.06 272 GLN A C 1
ATOM 2252 O O . GLN A 1 272 ? 16.078 -34.469 -7.145 1 87.06 272 GLN A O 1
ATOM 2257 N N . HIS A 1 273 ? 16.219 -32.312 -7.141 1 86.06 273 HIS A N 1
ATOM 2258 C CA . HIS A 1 273 ? 16.641 -32.219 -8.531 1 86.06 273 HIS A CA 1
ATOM 2259 C C . HIS A 1 273 ? 18.094 -32.594 -8.703 1 86.06 273 HIS A C 1
ATOM 2261 O O . HIS A 1 273 ? 18.484 -33.094 -9.766 1 86.06 273 HIS A O 1
ATOM 2267 N N . LEU A 1 274 ? 18.859 -32.375 -7.727 1 73.31 274 LEU A N 1
ATOM 2268 C CA . LEU A 1 274 ? 20.266 -32.719 -7.773 1 73.31 274 LEU A CA 1
ATOM 2269 C C . LEU A 1 274 ? 20.469 -34.219 -7.625 1 73.31 274 LEU A C 1
ATOM 2271 O O . LEU A 1 274 ? 21.344 -34.812 -8.266 1 73.31 274 LEU A O 1
ATOM 2275 N N . THR A 1 275 ? 19.688 -34.938 -6.836 1 64.81 275 THR A N 1
ATOM 2276 C CA . THR A 1 275 ? 19.844 -36.375 -6.59 1 64.81 275 THR A CA 1
ATOM 2277 C C . THR A 1 275 ? 19.219 -37.188 -7.723 1 64.81 275 THR A C 1
ATOM 2279 O O . THR A 1 275 ? 19.688 -38.281 -8.047 1 64.81 275 THR A O 1
ATOM 2282 N N . GLY A 1 276 ? 18.203 -36.906 -8.422 1 54.97 276 GLY A N 1
ATOM 2283 C CA . GLY A 1 276 ? 17.609 -37.656 -9.508 1 54.97 276 GLY A CA 1
ATOM 2284 C C . GLY A 1 276 ? 18.469 -37.688 -10.758 1 54.97 276 GLY A C 1
ATOM 2285 O O . GLY A 1 276 ? 18.281 -38.531 -11.625 1 54.97 276 GLY A O 1
ATOM 2286 N N . SER A 1 277 ? 19.312 -36.719 -11.172 1 47.19 277 SER A N 1
ATOM 2287 C CA . SER A 1 277 ? 20.234 -36.75 -12.305 1 47.19 277 SER A CA 1
ATOM 2288 C C . SER A 1 277 ? 21.266 -37.875 -12.148 1 47.19 277 SER A C 1
ATOM 2290 O O . SER A 1 277 ? 21.953 -38.219 -13.102 1 47.19 277 SER A O 1
ATOM 2292 N N . ILE A 1 278 ? 21.531 -38.469 -11.086 1 40.59 278 ILE A N 1
ATOM 2293 C CA . ILE A 1 278 ? 22.547 -39.5 -10.938 1 40.59 278 ILE A CA 1
ATOM 2294 C C . ILE A 1 278 ? 22 -40.812 -11.445 1 40.59 278 ILE A C 1
ATOM 2296 O O . ILE A 1 278 ? 22.766 -41.719 -11.82 1 40.59 278 ILE A O 1
ATOM 2300 N N . LYS A 1 279 ? 20.719 -41.25 -11.547 1 41.34 279 LYS A N 1
ATOM 2301 C CA . LYS A 1 279 ? 20.391 -42.594 -11.992 1 41.34 279 LYS A CA 1
ATOM 2302 C C . LYS A 1 279 ? 20.5 -42.719 -13.516 1 41.34 279 LYS A C 1
ATOM 2304 O O . LYS A 1 279 ? 20.594 -43.812 -14.047 1 41.34 279 LYS A O 1
ATOM 2309 N N . ASP A 1 280 ? 20.219 -41.719 -14.328 1 37.78 280 ASP A N 1
ATOM 2310 C CA . ASP A 1 280 ? 20.141 -42.031 -15.75 1 37.78 280 ASP A CA 1
ATOM 2311 C C . ASP A 1 280 ? 21.531 -42.031 -16.391 1 37.78 280 ASP A C 1
ATOM 2313 O O . ASP A 1 280 ? 21.656 -42.188 -17.609 1 37.78 280 ASP A O 1
ATOM 2317 N N . GLU A 1 281 ? 22.594 -41.719 -15.789 1 34.09 281 GLU A N 1
ATOM 2318 C CA . GLU A 1 281 ? 23.875 -41.844 -16.469 1 34.09 281 GLU A CA 1
ATOM 2319 C C . GLU A 1 281 ? 24.344 -43.312 -16.453 1 34.09 281 GLU A C 1
ATOM 2321 O O . GLU A 1 281 ? 25.156 -43.688 -15.617 1 34.09 281 GLU A O 1
ATOM 2326 N N . ASN A 1 282 ? 23.469 -44.281 -16.688 1 31.39 282 ASN A N 1
ATOM 2327 C CA . ASN A 1 282 ? 24.141 -45.469 -17.219 1 31.39 282 ASN A CA 1
ATOM 2328 C C . ASN A 1 282 ? 24.797 -45.188 -18.578 1 31.39 282 ASN A C 1
ATOM 2330 O O . ASN A 1 282 ? 24.156 -44.688 -19.484 1 31.39 282 ASN A O 1
ATOM 2334 N N . PRO A 1 283 ? 26.125 -45.25 -18.859 1 32.44 283 PRO A N 1
ATOM 2335 C CA . PRO A 1 283 ? 26.891 -45.062 -20.094 1 32.44 283 PRO A CA 1
ATOM 2336 C C . PRO A 1 283 ? 26.438 -45.969 -21.219 1 32.44 283 PRO A C 1
ATOM 2338 O O . PRO A 1 283 ? 25.953 -47.094 -20.953 1 32.44 283 PRO A O 1
ATOM 2341 N N . PRO A 1 284 ? 25.812 -45.5 -22.344 1 31.89 284 PRO A N 1
ATOM 2342 C CA . PRO A 1 284 ? 25.688 -46.469 -23.453 1 31.89 284 PRO A CA 1
ATOM 2343 C C . PRO A 1 284 ? 26.953 -47.281 -23.672 1 31.89 284 PRO A C 1
ATOM 2345 O O . PRO A 1 284 ? 28.047 -46.75 -23.672 1 31.89 284 PRO A O 1
ATOM 2348 N N . VAL A 1 285 ? 27.031 -48.5 -23.125 1 30.2 285 VAL A N 1
ATOM 2349 C CA . VAL A 1 285 ? 28.031 -49.469 -23.516 1 30.2 285 VAL A CA 1
ATOM 2350 C C . VAL A 1 285 ? 28.062 -49.625 -25.031 1 30.2 285 VAL A C 1
ATOM 2352 O O . VAL A 1 285 ? 27.062 -50.031 -25.641 1 30.2 285 VAL A O 1
ATOM 2355 N N . VAL A 1 286 ? 28.703 -48.781 -25.797 1 28.75 286 VAL A N 1
ATOM 2356 C CA . VAL A 1 286 ? 29.219 -49.062 -27.125 1 28.75 286 VAL A CA 1
ATOM 2357 C C . VAL A 1 286 ? 29.859 -50.438 -27.141 1 28.75 286 VAL A C 1
ATOM 2359 O O . VAL A 1 286 ? 30.859 -50.688 -26.453 1 28.75 286 VAL A O 1
ATOM 2362 N N . ARG A 1 287 ? 28.938 -51.438 -27.375 1 21.75 287 ARG A N 1
ATOM 2363 C CA . ARG A 1 287 ? 29.469 -52.531 -28.203 1 21.75 287 ARG A CA 1
ATOM 2364 C C . ARG A 1 287 ? 29.531 -52.094 -29.672 1 21.75 287 ARG A C 1
ATOM 2366 O O . ARG A 1 287 ? 28.688 -51.344 -30.141 1 21.75 287 ARG A O 1
ATOM 2373 N N . MET B 1 1 ? 13.898 -34.969 -30.594 1 66 1 MET B N 1
ATOM 2374 C CA . MET B 1 1 ? 13.352 -34.844 -29.25 1 66 1 MET B CA 1
ATOM 2375 C C . MET B 1 1 ? 12.797 -33.438 -29.031 1 66 1 MET B C 1
ATOM 2377 O O . MET B 1 1 ? 13.359 -32.438 -29.516 1 66 1 MET B O 1
ATOM 2381 N N . THR B 1 2 ? 11.5 -33.281 -28.547 1 90.12 2 THR B N 1
ATOM 2382 C CA . THR B 1 2 ? 10.836 -31.984 -28.406 1 90.12 2 THR B CA 1
ATOM 2383 C C . THR B 1 2 ? 11.516 -31.141 -27.328 1 90.12 2 THR B C 1
ATOM 2385 O O . THR B 1 2 ? 11.938 -31.656 -26.297 1 90.12 2 THR B O 1
ATOM 2388 N N . THR B 1 3 ? 11.875 -29.969 -27.656 1 96.44 3 THR B N 1
ATOM 2389 C CA . THR B 1 3 ? 12.664 -29.109 -26.797 1 96.44 3 THR B CA 1
ATOM 2390 C C . THR B 1 3 ? 11.766 -28.172 -26 1 96.44 3 THR B C 1
ATOM 2392 O O . THR B 1 3 ? 10.641 -27.875 -26.422 1 96.44 3 THR B O 1
ATOM 2395 N N . ILE B 1 4 ? 12.289 -27.766 -24.844 1 98.06 4 ILE B N 1
ATOM 2396 C CA . ILE B 1 4 ? 11.508 -26.938 -23.938 1 98.06 4 ILE B CA 1
ATOM 2397 C C . ILE B 1 4 ? 12.312 -25.703 -23.547 1 98.06 4 ILE B C 1
ATOM 2399 O O . ILE B 1 4 ? 13.469 -25.812 -23.109 1 98.06 4 ILE B O 1
ATOM 2403 N N . SER B 1 5 ? 11.711 -24.516 -23.719 1 98.5 5 SER B N 1
ATOM 2404 C CA . SER B 1 5 ? 12.242 -23.266 -23.172 1 98.5 5 SER B CA 1
ATOM 2405 C C . SER B 1 5 ? 11.539 -22.875 -21.875 1 98.5 5 SER B C 1
ATOM 2407 O O . SER B 1 5 ? 10.328 -22.656 -21.859 1 98.5 5 SER B O 1
ATOM 2409 N N . ALA B 1 6 ? 12.289 -22.828 -20.797 1 98.56 6 ALA B N 1
ATOM 2410 C CA . ALA B 1 6 ? 11.75 -22.172 -19.609 1 98.56 6 ALA B CA 1
ATOM 2411 C C . ALA B 1 6 ? 11.836 -20.656 -19.734 1 98.56 6 ALA B C 1
ATOM 2413 O O . ALA B 1 6 ? 12.883 -20.109 -20.094 1 98.56 6 ALA B O 1
ATOM 2414 N N . VAL B 1 7 ? 10.727 -19.969 -19.5 1 97.69 7 VAL B N 1
ATOM 2415 C CA . VAL B 1 7 ? 10.672 -18.531 -19.672 1 97.69 7 VAL B CA 1
ATOM 2416 C C . VAL B 1 7 ? 10.234 -17.859 -18.375 1 97.69 7 VAL B C 1
ATOM 2418 O O . VAL B 1 7 ? 9.211 -18.234 -17.797 1 97.69 7 VAL B O 1
ATOM 2421 N N . LEU B 1 8 ? 11.039 -16.828 -17.969 1 96.81 8 LEU B N 1
ATOM 2422 C CA . LEU B 1 8 ? 10.766 -16.109 -16.734 1 96.81 8 LEU B CA 1
ATOM 2423 C C . LEU B 1 8 ? 10.828 -14.602 -16.938 1 96.81 8 LEU B C 1
ATOM 2425 O O . LEU B 1 8 ? 11.68 -14.117 -17.688 1 96.81 8 LEU B O 1
ATOM 2429 N N . ILE B 1 9 ? 9.945 -13.961 -16.219 1 95.25 9 ILE B N 1
ATOM 2430 C CA . ILE B 1 9 ? 10.062 -12.523 -16.016 1 95.25 9 ILE B CA 1
ATOM 2431 C C . ILE B 1 9 ? 10.375 -12.227 -14.555 1 95.25 9 ILE B C 1
ATOM 2433 O O . ILE B 1 9 ? 9.727 -12.766 -13.656 1 95.25 9 ILE B O 1
ATOM 2437 N N . VAL B 1 10 ? 11.406 -11.312 -14.344 1 95.38 10 VAL B N 1
ATOM 2438 C CA . VAL B 1 10 ? 11.844 -11.164 -12.961 1 95.38 10 VAL B CA 1
ATOM 2439 C C . VAL B 1 10 ? 12.07 -9.688 -12.648 1 95.38 10 VAL B C 1
ATOM 2441 O O . VAL B 1 10 ? 12.352 -8.891 -13.539 1 95.38 10 VAL B O 1
ATOM 2444 N N . ARG B 1 11 ? 11.836 -9.375 -11.398 1 94 11 ARG B N 1
ATOM 2445 C CA . ARG B 1 11 ? 12.195 -8.07 -10.844 1 94 11 ARG B CA 1
ATOM 2446 C C . ARG B 1 11 ? 12.508 -8.188 -9.352 1 94 11 ARG B C 1
ATOM 2448 O O . ARG B 1 11 ? 11.633 -8.539 -8.555 1 94 11 ARG B O 1
ATOM 2455 N N . ASN B 1 12 ? 13.719 -7.859 -9 1 93.56 12 ASN B N 1
ATOM 2456 C CA . ASN B 1 12 ? 14.188 -7.871 -7.613 1 93.56 12 ASN B CA 1
ATOM 2457 C C . ASN B 1 12 ? 13.828 -9.18 -6.91 1 93.56 12 ASN B C 1
ATOM 2459 O O . ASN B 1 12 ? 13.195 -9.164 -5.852 1 93.56 12 ASN B O 1
ATOM 2463 N N . GLU B 1 13 ? 14.242 -10.258 -7.457 1 96.25 13 GLU B N 1
ATOM 2464 C CA . GLU B 1 13 ? 13.93 -11.586 -6.949 1 96.25 13 GLU B CA 1
ATOM 2465 C C . GLU B 1 13 ? 15.188 -12.305 -6.465 1 96.25 13 GLU B C 1
ATOM 2467 O O . GLU B 1 13 ? 15.328 -13.516 -6.656 1 96.25 13 GLU B O 1
ATOM 2472 N N . GLU B 1 14 ? 16.062 -11.578 -5.867 1 96.31 14 GLU B N 1
ATOM 2473 C CA . GLU B 1 14 ? 17.328 -12.148 -5.457 1 96.31 14 GLU B CA 1
ATOM 2474 C C . GLU B 1 14 ? 17.141 -13.297 -4.477 1 96.31 14 GLU B C 1
ATOM 2476 O O . GLU B 1 14 ? 17.922 -14.25 -4.461 1 96.31 14 GLU B O 1
ATOM 2481 N N . LEU B 1 15 ? 16.047 -13.328 -3.789 1 93.38 15 LEU B N 1
ATOM 2482 C CA . LEU B 1 15 ? 15.828 -14.328 -2.748 1 93.38 15 LEU B CA 1
ATOM 2483 C C . LEU B 1 15 ? 15.211 -15.594 -3.328 1 93.38 15 LEU B C 1
ATOM 2485 O O . LEU B 1 15 ? 15.195 -16.641 -2.676 1 93.38 15 LEU B O 1
ATOM 2489 N N . ASN B 1 16 ? 14.711 -15.461 -4.562 1 96.31 16 ASN B N 1
ATOM 2490 C CA . ASN B 1 16 ? 13.938 -16.578 -5.102 1 96.31 16 ASN B CA 1
ATOM 2491 C C . ASN B 1 16 ? 14.578 -17.141 -6.371 1 96.31 16 ASN B C 1
ATOM 2493 O O . ASN B 1 16 ? 14.406 -18.312 -6.688 1 96.31 16 ASN B O 1
ATOM 2497 N N . ILE B 1 17 ? 15.305 -16.344 -7.09 1 97.75 17 ILE B N 1
ATOM 2498 C CA . ILE B 1 17 ? 15.664 -16.625 -8.477 1 97.75 17 ILE B CA 1
ATOM 2499 C C . ILE B 1 17 ? 16.547 -17.875 -8.531 1 97.75 17 ILE B C 1
ATOM 2501 O O . ILE B 1 17 ? 16.375 -18.734 -9.406 1 97.75 17 ILE B O 1
ATOM 2505 N N . CYS B 1 18 ? 17.484 -18.047 -7.609 1 97.19 18 CYS B N 1
ATOM 2506 C CA . CYS B 1 18 ? 18.406 -19.172 -7.648 1 97.19 18 CYS B CA 1
ATOM 2507 C C . CYS B 1 18 ? 17.656 -20.5 -7.465 1 97.19 18 CYS B C 1
ATOM 2509 O O . CYS B 1 18 ? 17.844 -21.438 -8.25 1 97.19 18 CYS B O 1
ATOM 2511 N N . SER B 1 19 ? 16.844 -20.531 -6.477 1 97.44 19 SER B N 1
ATOM 2512 C CA . SER B 1 19 ? 16.078 -21.766 -6.223 1 97.44 19 SER B CA 1
ATOM 2513 C C . SER B 1 19 ? 15.164 -22.094 -7.395 1 97.44 19 SER B C 1
ATOM 2515 O O . SER B 1 19 ? 15.023 -23.266 -7.77 1 97.44 19 SER B O 1
ATOM 2517 N N . CYS B 1 20 ? 14.547 -21.094 -7.914 1 98.19 20 CYS B N 1
ATOM 2518 C CA . CYS B 1 20 ? 13.656 -21.297 -9.055 1 98.19 20 CYS B CA 1
ATOM 2519 C C . CYS B 1 20 ? 14.422 -21.875 -10.242 1 98.19 20 CYS B C 1
ATOM 2521 O O . CYS B 1 20 ? 14.039 -22.922 -10.781 1 98.19 20 CYS B O 1
ATOM 2523 N N . LEU B 1 21 ? 15.555 -21.266 -10.586 1 98.19 21 LEU B N 1
ATOM 2524 C CA . LEU B 1 21 ? 16.312 -21.672 -11.766 1 98.19 21 LEU B CA 1
ATOM 2525 C C . LEU B 1 21 ? 16.922 -23.047 -11.57 1 98.19 21 LEU B C 1
ATOM 2527 O O . LEU B 1 21 ? 17.047 -23.828 -12.531 1 98.19 21 LEU B O 1
ATOM 2531 N N . GLN B 1 22 ? 17.266 -23.391 -10.375 1 97.38 22 GLN B N 1
ATOM 2532 C CA . GLN B 1 22 ? 17.797 -24.719 -10.07 1 97.38 22 GLN B CA 1
ATOM 2533 C C . GLN B 1 22 ? 16.781 -25.797 -10.422 1 97.38 22 GLN B C 1
ATOM 2535 O O . GLN B 1 22 ? 17.156 -26.906 -10.836 1 97.38 22 GLN B O 1
ATOM 2540 N N . THR B 1 23 ? 15.508 -25.469 -10.32 1 97.88 23 THR B N 1
ATOM 2541 C CA . THR B 1 23 ? 14.477 -26.469 -10.602 1 97.88 23 THR B CA 1
ATOM 2542 C C . THR B 1 23 ? 14.164 -26.5 -12.094 1 97.88 23 THR B C 1
ATOM 2544 O O . THR B 1 23 ? 13.305 -27.266 -12.531 1 97.88 23 THR B O 1
ATOM 2547 N N . LEU B 1 24 ? 14.844 -25.703 -12.906 1 97.94 24 LEU B N 1
ATOM 2548 C CA . LEU B 1 24 ? 14.516 -25.594 -14.328 1 97.94 24 LEU B CA 1
ATOM 2549 C C . LEU B 1 24 ? 15.695 -26.016 -15.195 1 97.94 24 LEU B C 1
ATOM 2551 O O . LEU B 1 24 ? 15.633 -25.922 -16.422 1 97.94 24 LEU B O 1
ATOM 2555 N N . CYS B 1 25 ? 16.734 -26.516 -14.586 1 96.38 25 CYS B N 1
ATOM 2556 C CA . CYS B 1 25 ? 17.984 -26.797 -15.281 1 96.38 25 CYS B CA 1
ATOM 2557 C C . CYS B 1 25 ? 17.797 -27.938 -16.281 1 96.38 25 CYS B C 1
ATOM 2559 O O . CYS B 1 25 ? 18.641 -28.125 -17.172 1 96.38 25 CYS B O 1
ATOM 2561 N N . TRP B 1 26 ? 16.734 -28.656 -16.203 1 95.56 26 TRP B N 1
ATOM 2562 C CA . TRP B 1 26 ? 16.469 -29.781 -17.094 1 95.56 26 TRP B CA 1
ATOM 2563 C C . TRP B 1 26 ? 15.891 -29.297 -18.422 1 95.56 26 TRP B C 1
ATOM 2565 O O . TRP B 1 26 ? 15.828 -30.047 -19.391 1 95.56 26 TRP B O 1
ATOM 2575 N N . CYS B 1 27 ? 15.484 -28.047 -18.516 1 97.69 27 CYS B N 1
ATOM 2576 C CA . CYS B 1 27 ? 14.992 -27.484 -19.766 1 97.69 27 CYS B CA 1
ATOM 2577 C C . CYS B 1 27 ? 16.141 -27.266 -20.75 1 97.69 27 CYS B C 1
ATOM 2579 O O . CYS B 1 27 ? 17.281 -27.047 -20.344 1 97.69 27 CYS B O 1
ATOM 2581 N N . ASP B 1 28 ? 15.805 -27.25 -22.031 1 97.69 28 ASP B N 1
ATOM 2582 C CA . ASP B 1 28 ? 16.812 -27.094 -23.078 1 97.69 28 ASP B CA 1
ATOM 2583 C C . ASP B 1 28 ? 17.312 -25.656 -23.141 1 97.69 28 ASP B C 1
ATOM 2585 O O . ASP B 1 28 ? 18.453 -25.422 -23.578 1 97.69 28 ASP B O 1
ATOM 2589 N N . GLU B 1 29 ? 16.453 -24.812 -22.75 1 97.94 29 GLU B N 1
ATOM 2590 C CA . GLU B 1 29 ? 16.703 -23.375 -22.797 1 97.94 29 GLU B CA 1
ATOM 2591 C C . GLU B 1 29 ? 16.031 -22.656 -21.625 1 97.94 29 GLU B C 1
ATOM 2593 O O . GLU B 1 29 ? 14.93 -23.031 -21.203 1 97.94 29 GLU B O 1
ATOM 2598 N N . ILE B 1 30 ? 16.828 -21.703 -21.031 1 98.56 30 ILE B N 1
ATOM 2599 C CA . ILE B 1 30 ? 16.25 -20.844 -20 1 98.56 30 ILE B CA 1
ATOM 2600 C C . ILE B 1 30 ? 16.359 -19.375 -20.438 1 98.56 30 ILE B C 1
ATOM 2602 O O . ILE B 1 30 ? 17.453 -18.859 -20.641 1 98.56 30 ILE B O 1
ATOM 2606 N N . VAL B 1 31 ? 15.18 -18.766 -20.578 1 98.44 31 VAL B N 1
ATOM 2607 C CA . VAL B 1 31 ? 15.102 -17.359 -20.953 1 98.44 31 VAL B CA 1
ATOM 2608 C C . VAL B 1 31 ? 14.633 -16.531 -19.75 1 98.44 31 VAL B C 1
ATOM 2610 O O . VAL B 1 31 ? 13.586 -16.812 -19.172 1 98.44 31 VAL B O 1
ATOM 2613 N N . VAL B 1 32 ? 15.453 -15.5 -19.438 1 98.19 32 VAL B N 1
ATOM 2614 C CA . VAL B 1 32 ? 15.109 -14.617 -18.328 1 98.19 32 VAL B CA 1
ATOM 2615 C C . VAL B 1 32 ? 14.969 -13.188 -18.844 1 98.19 32 VAL B C 1
ATOM 2617 O O . VAL B 1 32 ? 15.883 -12.656 -19.484 1 98.19 32 VAL B O 1
ATOM 2620 N N . VAL B 1 33 ? 13.836 -12.633 -18.609 1 97.06 33 VAL B N 1
ATOM 2621 C CA . VAL B 1 33 ? 13.633 -11.219 -18.906 1 97.06 33 VAL B CA 1
ATOM 2622 C C . VAL B 1 33 ? 13.586 -10.414 -17.609 1 97.06 33 VAL B C 1
ATOM 2624 O O . VAL B 1 33 ? 12.695 -10.617 -16.781 1 97.06 33 VAL B O 1
ATOM 2627 N N . ASP B 1 34 ? 14.484 -9.5 -17.484 1 96.69 34 ASP B N 1
ATOM 2628 C CA . ASP B 1 34 ? 14.578 -8.672 -16.281 1 96.69 34 ASP B CA 1
ATOM 2629 C C . ASP B 1 34 ? 13.93 -7.312 -16.5 1 96.69 34 ASP B C 1
ATOM 2631 O O . ASP B 1 34 ? 14.172 -6.656 -17.516 1 96.69 34 ASP B O 1
ATOM 2635 N N . MET B 1 35 ? 13.07 -7.016 -15.594 1 93.62 35 MET B N 1
ATOM 2636 C CA . MET B 1 35 ? 12.367 -5.742 -15.664 1 93.62 35 MET B CA 1
ATOM 2637 C C . MET B 1 35 ? 13.023 -4.707 -14.758 1 93.62 35 MET B C 1
ATOM 2639 O O . MET B 1 35 ? 12.359 -4.109 -13.906 1 93.62 35 MET B O 1
ATOM 2643 N N . GLU B 1 36 ? 14.258 -4.477 -14.898 1 92.88 36 GLU B N 1
ATOM 2644 C CA . GLU B 1 36 ? 15.047 -3.428 -14.25 1 92.88 36 GLU B CA 1
ATOM 2645 C C . GLU B 1 36 ? 15.242 -3.719 -12.766 1 92.88 36 GLU B C 1
ATOM 2647 O O . GLU B 1 36 ? 14.953 -2.871 -11.922 1 92.88 36 GLU B O 1
ATOM 2652 N N . SER B 1 37 ? 15.719 -4.871 -12.469 1 94.81 37 SER B N 1
ATOM 2653 C CA . SER B 1 37 ? 16.062 -5.219 -11.094 1 94.81 37 SER B CA 1
ATOM 2654 C C . SER B 1 37 ? 17.203 -4.336 -10.57 1 94.81 37 SER B C 1
ATOM 2656 O O . SER B 1 37 ? 18.109 -3.986 -11.312 1 94.81 37 SER B O 1
ATOM 2658 N N . GLU B 1 38 ? 17.078 -4.008 -9.297 1 92.94 38 GLU B N 1
ATOM 2659 C CA . GLU B 1 38 ? 18.109 -3.195 -8.648 1 92.94 38 GLU B CA 1
ATOM 2660 C C . GLU B 1 38 ? 18.953 -4.031 -7.684 1 92.94 38 GLU B C 1
ATOM 2662 O O . GLU B 1 38 ? 19.891 -3.523 -7.074 1 92.94 38 GLU B O 1
ATOM 2667 N N . ASP B 1 39 ? 18.641 -5.203 -7.555 1 95.38 39 ASP B N 1
ATOM 2668 C CA . ASP B 1 39 ? 19.359 -6.098 -6.652 1 95.38 39 ASP B CA 1
ATOM 2669 C C . ASP B 1 39 ? 20.203 -7.102 -7.426 1 95.38 39 ASP B C 1
ATOM 2671 O O . ASP B 1 39 ? 20.594 -6.844 -8.57 1 95.38 39 ASP B O 1
ATOM 2675 N N . ARG B 1 40 ? 20.562 -8.227 -6.77 1 96.69 40 ARG B N 1
ATOM 2676 C CA . ARG B 1 40 ? 21.516 -9.164 -7.371 1 96.69 40 ARG B CA 1
ATOM 2677 C C . ARG B 1 40 ? 20.797 -10.156 -8.281 1 96.69 40 ARG B C 1
ATOM 2679 O O . ARG B 1 40 ? 21.375 -11.156 -8.703 1 96.69 40 ARG B O 1
ATOM 2686 N N . THR B 1 41 ? 19.547 -9.914 -8.688 1 98.06 41 THR B N 1
ATOM 2687 C CA . THR B 1 41 ? 18.719 -10.852 -9.445 1 98.06 41 THR B CA 1
ATOM 2688 C C . THR B 1 41 ? 19.406 -11.242 -10.75 1 98.06 41 THR B C 1
ATOM 2690 O O . THR B 1 41 ? 19.562 -12.43 -11.055 1 98.06 41 THR B O 1
ATOM 2693 N N . VAL B 1 42 ? 19.938 -10.312 -11.445 1 97.81 42 VAL B N 1
ATOM 2694 C CA . VAL B 1 42 ? 20.516 -10.555 -12.766 1 97.81 42 VAL B CA 1
ATOM 2695 C C . VAL B 1 42 ? 21.844 -11.312 -12.617 1 97.81 42 VAL B C 1
ATOM 2697 O O . VAL B 1 42 ? 22.094 -12.266 -13.352 1 97.81 42 VAL B O 1
ATOM 2700 N N . ALA B 1 43 ? 22.625 -10.875 -11.68 1 97.94 43 ALA B N 1
ATOM 2701 C CA . ALA B 1 43 ? 23.906 -11.531 -11.438 1 97.94 43 ALA B CA 1
ATOM 2702 C C . ALA B 1 43 ? 23.719 -13.008 -11.094 1 97.94 43 ALA B C 1
ATOM 2704 O O . ALA B 1 43 ? 24.469 -13.859 -11.562 1 97.94 43 ALA B O 1
ATOM 2705 N N . LEU B 1 44 ? 22.75 -13.273 -10.312 1 98.12 44 LEU B N 1
ATOM 2706 C CA . LEU B 1 44 ? 22.469 -14.641 -9.906 1 98.12 44 LEU B CA 1
ATOM 2707 C C . LEU B 1 44 ? 21.938 -15.453 -11.078 1 98.12 44 LEU B C 1
ATOM 2709 O O . LEU B 1 44 ? 22.312 -16.609 -11.266 1 98.12 44 LEU B O 1
ATOM 2713 N N . ALA B 1 45 ? 21.062 -14.859 -11.859 1 98.25 45 ALA B N 1
ATOM 2714 C CA . ALA B 1 45 ? 20.484 -15.539 -13.016 1 98.25 45 ALA B CA 1
ATOM 2715 C C . ALA B 1 45 ? 21.562 -15.93 -14.016 1 98.25 45 ALA B C 1
ATOM 2717 O O . ALA B 1 45 ? 21.453 -16.953 -14.68 1 98.25 45 ALA B O 1
ATOM 2718 N N . ARG B 1 46 ? 22.625 -15.172 -14.141 1 97.88 46 ARG B N 1
ATOM 2719 C CA . ARG B 1 46 ? 23.703 -15.375 -15.102 1 97.88 46 ARG B CA 1
ATOM 2720 C C . ARG B 1 46 ? 24.438 -16.672 -14.82 1 97.88 46 ARG B C 1
ATOM 2722 O O . ARG B 1 46 ? 25.062 -17.25 -15.719 1 97.88 46 ARG B O 1
ATOM 2729 N N . GLN B 1 47 ? 24.328 -17.125 -13.688 1 97.25 47 GLN B N 1
ATOM 2730 C CA . GLN B 1 47 ? 24.969 -18.391 -13.328 1 97.25 47 GLN B CA 1
ATOM 2731 C C . GLN B 1 47 ? 24.266 -19.562 -14 1 97.25 47 GLN B C 1
ATOM 2733 O O . GLN B 1 47 ? 24.844 -20.656 -14.094 1 97.25 47 GLN B O 1
ATOM 2738 N N . PHE B 1 48 ? 23.094 -19.359 -14.461 1 97.56 48 PHE B N 1
ATOM 2739 C CA . PHE B 1 48 ? 22.281 -20.469 -14.969 1 97.56 48 PHE B CA 1
ATOM 2740 C C . PHE B 1 48 ? 22.078 -20.344 -16.469 1 97.56 48 PHE B C 1
ATOM 2742 O O . PHE B 1 48 ? 21.812 -21.328 -17.156 1 97.56 48 PHE B O 1
ATOM 2749 N N . THR B 1 49 ? 22.109 -19.109 -16.938 1 97.75 49 THR B N 1
ATOM 2750 C CA . THR B 1 49 ? 21.844 -18.906 -18.359 1 97.75 49 THR B CA 1
ATOM 2751 C C . THR B 1 49 ? 22.516 -17.625 -18.844 1 97.75 49 THR B C 1
ATOM 2753 O O . THR B 1 49 ? 22.75 -16.703 -18.062 1 97.75 49 THR B O 1
ATOM 2756 N N . ASN B 1 50 ? 22.75 -17.578 -20.141 1 96.94 50 ASN B N 1
ATOM 2757 C CA . ASN B 1 50 ? 23.266 -16.375 -20.797 1 96.94 50 ASN B CA 1
ATOM 2758 C C . ASN B 1 50 ? 22.156 -15.633 -21.547 1 96.94 50 ASN B C 1
ATOM 2760 O O . ASN B 1 50 ? 22.375 -14.539 -22.062 1 96.94 50 ASN B O 1
ATOM 2764 N N . LYS B 1 51 ? 21.047 -16.234 -21.562 1 98.12 51 LYS B N 1
ATOM 2765 C CA . LYS B 1 51 ? 19.922 -15.617 -22.266 1 98.12 51 LYS B CA 1
ATOM 2766 C C . LYS B 1 51 ? 19.094 -14.742 -21.328 1 98.12 51 LYS B C 1
ATOM 2768 O O . LYS B 1 51 ? 17.969 -15.086 -20.984 1 98.12 51 LYS B O 1
ATOM 2773 N N . ILE B 1 52 ? 19.703 -13.633 -21.016 1 97.94 52 ILE B N 1
ATOM 2774 C CA . ILE B 1 52 ? 19.078 -12.641 -20.141 1 97.94 52 ILE B CA 1
ATOM 2775 C C . ILE B 1 52 ? 18.812 -11.359 -20.938 1 97.94 52 ILE B C 1
ATOM 2777 O O . ILE B 1 52 ? 19.719 -10.789 -21.531 1 97.94 52 ILE B O 1
ATOM 2781 N N . TYR B 1 53 ? 17.562 -11 -20.969 1 97 53 TYR B N 1
ATOM 2782 C CA . TYR B 1 53 ? 17.141 -9.82 -21.703 1 97 53 TYR B CA 1
ATOM 2783 C C . TYR B 1 53 ? 16.562 -8.773 -20.766 1 97 53 TYR B C 1
ATOM 2785 O O . TYR B 1 53 ? 16.156 -9.094 -19.641 1 97 53 TYR B O 1
ATOM 2793 N N . SER B 1 54 ? 16.562 -7.496 -21.188 1 94.06 54 SER B N 1
ATOM 2794 C CA . SER B 1 54 ? 16.047 -6.395 -20.391 1 94.06 54 SER B CA 1
ATOM 2795 C C . SER B 1 54 ? 14.758 -5.836 -20.984 1 94.06 54 SER B C 1
ATOM 2797 O O . SER B 1 54 ? 14.633 -5.742 -22.203 1 94.06 54 SER B O 1
ATOM 2799 N N . HIS B 1 55 ? 13.844 -5.594 -20.188 1 90.75 55 HIS B N 1
ATOM 2800 C CA . HIS B 1 55 ? 12.602 -4.918 -20.531 1 90.75 55 HIS B CA 1
ATOM 2801 C C . HIS B 1 55 ? 12.289 -3.801 -19.531 1 90.75 55 HIS B C 1
ATOM 2803 O O . HIS B 1 55 ? 12.625 -3.902 -18.344 1 90.75 55 HIS B O 1
ATOM 2809 N N . GLU B 1 56 ? 11.68 -2.791 -20.016 1 86.75 56 GLU B N 1
ATOM 2810 C CA . GLU B 1 56 ? 11.289 -1.697 -19.141 1 86.75 56 GLU B CA 1
ATOM 2811 C C . GLU B 1 56 ? 10.25 -2.158 -18.109 1 86.75 56 GLU B C 1
ATOM 2813 O O . GLU B 1 56 ? 9.508 -3.111 -18.359 1 86.75 56 GLU B O 1
ATOM 2818 N N . LYS B 1 57 ? 10.375 -1.374 -17.078 1 79.44 57 LYS B N 1
ATOM 2819 C CA . LYS B 1 57 ? 9.383 -1.646 -16.047 1 79.44 57 LYS B CA 1
ATOM 2820 C C . LYS B 1 57 ? 7.977 -1.291 -16.516 1 79.44 57 LYS B C 1
ATOM 2822 O O . LYS B 1 57 ? 7.773 -0.253 -17.141 1 79.44 57 LYS B O 1
ATOM 2827 N N . VAL B 1 58 ? 7.133 -2.299 -16.438 1 71.12 58 VAL B N 1
ATOM 2828 C CA . VAL B 1 58 ? 5.75 -2.027 -16.812 1 71.12 58 VAL B CA 1
ATOM 2829 C C . VAL B 1 58 ? 4.82 -2.406 -15.664 1 71.12 58 VAL B C 1
ATOM 2831 O O . VAL B 1 58 ? 5.176 -3.223 -14.812 1 71.12 58 VAL B O 1
ATOM 2834 N N . MET B 1 59 ? 3.727 -1.691 -15.656 1 67.75 59 MET B N 1
ATOM 2835 C CA . MET B 1 59 ? 2.758 -1.927 -14.586 1 67.75 59 MET B CA 1
ATOM 2836 C C . MET B 1 59 ? 2.104 -3.297 -14.734 1 67.75 59 MET B C 1
ATOM 2838 O O . MET B 1 59 ? 1.858 -3.984 -13.742 1 67.75 59 MET B O 1
ATOM 2842 N N . ALA B 1 60 ? 1.875 -3.604 -15.953 1 66.06 60 ALA B N 1
ATOM 2843 C CA . ALA B 1 60 ? 1.234 -4.891 -16.219 1 66.06 60 ALA B CA 1
ATOM 2844 C C . ALA B 1 60 ? 2.256 -5.93 -16.672 1 66.06 60 ALA B C 1
ATOM 2846 O O . ALA B 1 60 ? 2.877 -5.781 -17.734 1 66.06 60 ALA B O 1
ATOM 2847 N N . PHE B 1 61 ? 2.404 -6.961 -15.938 1 66.75 61 PHE B N 1
ATOM 2848 C CA . PHE B 1 61 ? 3.412 -7.988 -16.188 1 66.75 61 PHE B CA 1
ATOM 2849 C C . PHE B 1 61 ? 3.156 -8.68 -17.516 1 66.75 61 PHE B C 1
ATOM 2851 O O . PHE B 1 61 ? 4.0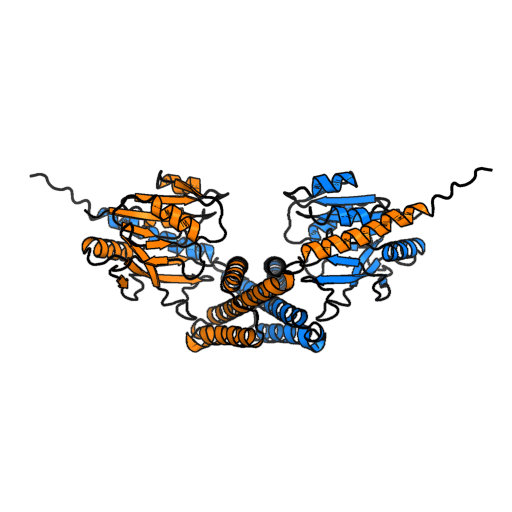7 -9.266 -18.109 1 66.75 61 PHE B O 1
ATOM 2858 N N . ASP B 1 62 ? 2.053 -8.547 -18.047 1 68.75 62 ASP B N 1
ATOM 2859 C CA . ASP B 1 62 ? 1.672 -9.281 -19.25 1 68.75 62 ASP B CA 1
ATOM 2860 C C . ASP B 1 62 ? 2.432 -8.773 -20.469 1 68.75 62 ASP B C 1
ATOM 2862 O O . ASP B 1 62 ? 2.77 -9.555 -21.375 1 68.75 62 ASP B O 1
ATOM 2866 N N . ILE B 1 63 ? 2.762 -7.531 -20.453 1 73.62 63 ILE B N 1
ATOM 2867 C CA . ILE B 1 63 ? 3.537 -6.984 -21.562 1 73.62 63 ILE B CA 1
ATOM 2868 C C . ILE B 1 63 ? 4.949 -7.57 -21.547 1 73.62 63 ILE B C 1
ATOM 2870 O O . ILE B 1 63 ? 5.492 -7.922 -22.594 1 73.62 63 ILE B O 1
ATOM 2874 N N . ALA B 1 64 ? 5.371 -7.758 -20.422 1 83.5 64 ALA B N 1
ATOM 2875 C CA . ALA B 1 64 ? 6.707 -8.336 -20.281 1 83.5 64 ALA B CA 1
ATOM 2876 C C . ALA B 1 64 ? 6.707 -9.82 -20.641 1 83.5 64 ALA B C 1
ATOM 2878 O O . ALA B 1 64 ? 7.688 -10.336 -21.188 1 83.5 64 ALA B O 1
ATOM 2879 N N . ARG B 1 65 ? 5.602 -10.5 -20.438 1 88.06 65 ARG B N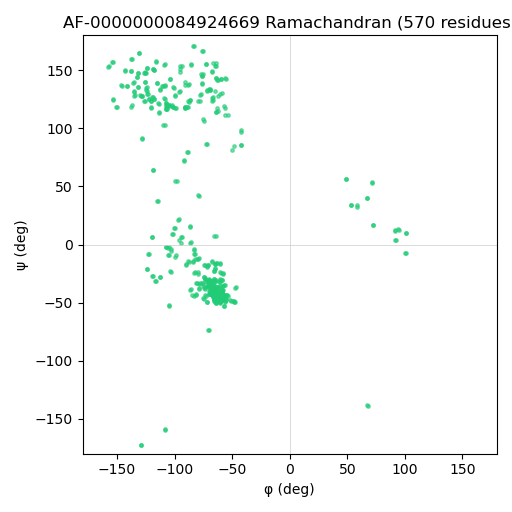 1
ATOM 2880 C CA . ARG B 1 65 ? 5.5 -11.922 -20.75 1 88.06 65 ARG B CA 1
ATOM 2881 C C . ARG B 1 65 ? 5.52 -12.156 -22.25 1 88.06 65 ARG B C 1
ATOM 2883 O O . ARG B 1 65 ? 6.133 -13.117 -22.734 1 88.06 65 ARG B O 1
ATOM 2890 N N . ASP B 1 66 ? 4.828 -11.281 -22.953 1 87 66 ASP B N 1
ATOM 2891 C CA . ASP B 1 66 ? 4.816 -11.398 -24.406 1 87 66 ASP B CA 1
ATOM 2892 C C . ASP B 1 66 ? 6.219 -11.242 -24.984 1 87 66 ASP B C 1
ATOM 2894 O O . ASP B 1 66 ? 6.633 -12.008 -25.844 1 87 66 ASP B O 1
ATOM 2898 N N . PHE B 1 67 ? 6.898 -10.25 -24.484 1 90.12 67 PHE B N 1
ATOM 2899 C CA . PHE B 1 67 ? 8.281 -10.047 -24.906 1 90.12 67 PHE B CA 1
ATOM 2900 C C . PHE B 1 67 ? 9.133 -11.266 -24.578 1 90.12 67 PHE B C 1
ATOM 2902 O O . PHE B 1 67 ? 9.945 -11.703 -25.406 1 90.12 67 PHE B O 1
ATOM 2909 N N . ALA B 1 68 ? 8.891 -11.852 -23.438 1 93.19 68 ALA B N 1
ATOM 2910 C CA . ALA B 1 68 ? 9.695 -12.984 -22.969 1 93.19 68 ALA B CA 1
ATOM 2911 C C . ALA B 1 68 ? 9.445 -14.219 -23.828 1 93.19 68 ALA B C 1
ATOM 2913 O O . ALA B 1 68 ? 10.391 -14.906 -24.219 1 93.19 68 ALA B O 1
ATOM 2914 N N . VAL B 1 69 ? 8.258 -14.492 -24.156 1 93.25 69 VAL B N 1
ATOM 2915 C CA . VAL B 1 69 ? 7.879 -15.664 -24.938 1 93.25 69 VAL B CA 1
ATOM 2916 C C . VAL B 1 69 ? 8.484 -15.57 -26.344 1 93.25 69 VAL B C 1
ATOM 2918 O O . VAL B 1 69 ? 8.875 -16.578 -26.922 1 93.25 69 VAL B O 1
ATOM 2921 N N . LYS B 1 70 ? 8.625 -14.375 -26.812 1 93.06 70 LYS B N 1
ATOM 2922 C CA . LYS B 1 70 ? 9.148 -14.156 -28.156 1 93.06 70 LYS B CA 1
ATOM 2923 C C . LYS B 1 70 ? 10.656 -14.414 -28.203 1 93.06 70 LYS B C 1
ATOM 2925 O O . LYS B 1 70 ? 11.227 -14.555 -29.281 1 93.06 70 LYS B O 1
ATOM 2930 N N . GLN B 1 71 ? 11.273 -14.43 -27.047 1 95.94 71 GLN B N 1
ATOM 2931 C CA . GLN B 1 71 ? 12.711 -14.695 -27 1 95.94 71 GLN B CA 1
ATOM 2932 C C . GLN B 1 71 ? 12.984 -16.188 -27 1 95.94 71 GLN B C 1
ATOM 2934 O O . GLN B 1 71 ? 14.125 -16.625 -27.219 1 95.94 71 GLN B O 1
ATOM 2939 N N . ALA B 1 72 ? 11.984 -17.031 -26.75 1 97 72 ALA B N 1
ATOM 2940 C CA . ALA B 1 72 ? 12.141 -18.469 -26.672 1 97 72 ALA B CA 1
ATOM 2941 C C . ALA B 1 72 ? 12.273 -19.094 -28.047 1 97 72 ALA B C 1
ATOM 2943 O O . ALA B 1 72 ? 11.609 -18.672 -29 1 97 72 ALA B O 1
ATOM 2944 N N . THR B 1 73 ? 13.086 -20.172 -28.172 1 97.06 73 THR B N 1
ATOM 2945 C CA . THR B 1 73 ? 13.367 -20.734 -29.484 1 97.06 73 THR B CA 1
ATOM 2946 C C . THR B 1 73 ? 12.969 -22.219 -29.547 1 97.06 73 THR B C 1
ATOM 2948 O O . THR B 1 73 ? 12.969 -22.828 -30.609 1 97.06 73 THR B O 1
ATOM 2951 N N . CYS B 1 74 ? 12.609 -22.797 -28.438 1 97.56 74 CYS B N 1
ATOM 2952 C CA . CYS B 1 74 ? 12.305 -24.219 -28.391 1 97.56 74 CYS B CA 1
ATOM 2953 C C . CYS B 1 74 ? 10.875 -24.484 -28.828 1 97.56 74 CYS B C 1
ATOM 2955 O O . CYS B 1 74 ? 10.094 -23.547 -29.016 1 97.56 74 CYS B O 1
ATOM 2957 N N . ASP B 1 75 ? 10.562 -25.781 -29 1 97.06 75 ASP B N 1
ATOM 2958 C CA . ASP B 1 75 ? 9.25 -26.203 -29.484 1 97.06 75 ASP B CA 1
ATOM 2959 C C . ASP B 1 75 ? 8.164 -25.875 -28.469 1 97.06 75 ASP B C 1
ATOM 2961 O O . ASP B 1 75 ? 7.027 -25.562 -28.844 1 97.06 75 ASP B O 1
ATOM 2965 N N . TRP B 1 76 ? 8.5 -26.016 -27.203 1 97.56 76 TRP B N 1
ATOM 2966 C CA . TRP B 1 76 ? 7.582 -25.766 -26.094 1 97.56 76 TRP B CA 1
ATOM 2967 C C . TRP B 1 76 ? 8.102 -24.641 -25.219 1 97.56 76 TRP B C 1
ATOM 2969 O O . TRP B 1 76 ? 9.312 -24.422 -25.109 1 97.56 76 TRP B O 1
ATOM 2979 N N . ILE B 1 77 ? 7.125 -23.938 -24.625 1 97.38 77 ILE B N 1
ATOM 2980 C CA . ILE B 1 77 ? 7.441 -22.891 -23.656 1 97.38 77 ILE B CA 1
ATOM 2981 C C . ILE B 1 77 ? 6.855 -23.25 -22.297 1 97.38 77 ILE B C 1
ATOM 2983 O O . ILE B 1 77 ? 5.68 -23.625 -22.203 1 97.38 77 ILE B O 1
ATOM 2987 N N . PHE B 1 78 ? 7.66 -23.266 -21.328 1 98 78 PHE B N 1
ATOM 2988 C CA . PHE B 1 78 ? 7.277 -23.469 -19.938 1 98 78 PHE B CA 1
ATOM 2989 C C . PHE B 1 78 ? 7.445 -22.172 -19.141 1 98 78 PHE B C 1
ATOM 2991 O O . PHE B 1 78 ? 8.562 -21.812 -18.766 1 98 78 PHE B O 1
ATOM 2998 N N . MET B 1 79 ? 6.34 -21.5 -18.875 1 96.56 79 MET B N 1
ATOM 2999 C CA . MET B 1 79 ? 6.363 -20.203 -18.203 1 96.56 79 MET B CA 1
ATOM 3000 C C . MET B 1 79 ? 6.324 -20.375 -16.688 1 96.56 79 MET B C 1
ATOM 3002 O O . MET B 1 79 ? 5.422 -21.016 -16.156 1 96.56 79 MET B O 1
ATOM 3006 N N . ILE B 1 80 ? 7.312 -19.828 -16 1 96.88 80 ILE B N 1
ATOM 3007 C CA . ILE B 1 80 ? 7.438 -19.969 -14.555 1 96.88 80 ILE B CA 1
ATOM 3008 C C . ILE B 1 80 ? 7.793 -18.625 -13.93 1 96.88 80 ILE B C 1
ATOM 3010 O O . ILE B 1 80 ? 8.633 -17.891 -14.461 1 96.88 80 ILE B O 1
ATOM 3014 N N . ASP B 1 81 ? 7.188 -18.312 -12.789 1 96 81 ASP B N 1
ATOM 3015 C CA . ASP B 1 81 ? 7.574 -17.125 -12.039 1 96 81 ASP B CA 1
ATOM 3016 C C . ASP B 1 81 ? 8.75 -17.406 -11.109 1 96 81 ASP B C 1
ATOM 3018 O O . ASP B 1 81 ? 8.945 -18.547 -10.688 1 96 81 ASP B O 1
ATOM 3022 N N . ALA B 1 82 ? 9.477 -16.375 -10.812 1 96.31 82 ALA B N 1
ATOM 3023 C CA . ALA B 1 82 ? 10.711 -16.547 -10.055 1 96.31 82 ALA B CA 1
ATOM 3024 C C . ALA B 1 82 ? 10.422 -17.047 -8.648 1 96.31 82 ALA B C 1
ATOM 3026 O O . ALA B 1 82 ? 11.297 -17.641 -7.996 1 96.31 82 ALA B O 1
ATOM 3027 N N . ASP B 1 83 ? 9.188 -16.797 -8.203 1 96.56 83 ASP B N 1
ATOM 3028 C CA . ASP B 1 83 ? 8.828 -17.219 -6.855 1 96.56 83 ASP B CA 1
ATOM 3029 C C . ASP B 1 83 ? 8.094 -18.562 -6.891 1 96.56 83 ASP B C 1
ATOM 3031 O O . ASP B 1 83 ? 7.355 -18.891 -5.957 1 96.56 83 ASP B O 1
ATOM 3035 N N . GLU B 1 84 ? 8.281 -19.297 -7.961 1 98 84 GLU B N 1
ATOM 3036 C CA . GLU B 1 84 ? 7.695 -20.609 -8.133 1 98 84 GLU B CA 1
ATOM 3037 C C . GLU B 1 84 ? 8.773 -21.688 -8.273 1 98 84 GLU B C 1
ATOM 3039 O O . GLU B 1 84 ? 9.891 -21.391 -8.711 1 98 84 GLU B O 1
ATOM 3044 N N . LEU B 1 85 ? 8.445 -22.906 -7.855 1 98.25 85 LEU B N 1
ATOM 3045 C CA . LEU B 1 85 ? 9.359 -24.047 -7.996 1 98.25 85 LEU B CA 1
ATOM 3046 C C . LEU B 1 85 ? 8.672 -25.203 -8.719 1 98.25 85 LEU B C 1
ATOM 3048 O O . LEU B 1 85 ? 7.461 -25.391 -8.578 1 98.25 85 LEU B O 1
ATOM 3052 N N . VAL B 1 86 ? 9.469 -25.906 -9.438 1 98.12 86 VAL B N 1
ATOM 3053 C CA . VAL B 1 86 ? 9.039 -27.109 -10.141 1 98.12 86 VAL B CA 1
ATOM 3054 C C . VAL B 1 86 ? 9.602 -28.359 -9.445 1 98.12 86 VAL B C 1
ATOM 3056 O O . VAL B 1 86 ? 10.82 -28.547 -9.398 1 98.12 86 VAL B O 1
ATOM 3059 N N . THR B 1 87 ? 8.734 -29.172 -8.945 1 96.81 87 THR B N 1
ATOM 3060 C CA . THR B 1 87 ? 9.18 -30.406 -8.281 1 96.81 87 THR B CA 1
ATOM 3061 C C . THR B 1 87 ? 9.625 -31.438 -9.305 1 96.81 87 THR B C 1
ATOM 3063 O O . THR B 1 87 ? 9.336 -31.312 -10.492 1 96.81 87 THR B O 1
ATOM 3066 N N . ASN B 1 88 ? 10.305 -32.469 -8.758 1 95.25 88 ASN B N 1
ATOM 3067 C CA . ASN B 1 88 ? 10.727 -33.531 -9.641 1 95.25 88 ASN B CA 1
ATOM 3068 C C . ASN B 1 88 ? 9.531 -34.281 -10.25 1 95.25 88 ASN B C 1
ATOM 3070 O O . ASN B 1 88 ? 9.578 -34.688 -11.406 1 95.25 88 ASN B O 1
ATOM 3074 N N . THR B 1 89 ? 8.57 -34.406 -9.453 1 95.88 89 THR B N 1
ATOM 3075 C CA . THR B 1 89 ? 7.371 -35.094 -9.953 1 95.88 89 THR B CA 1
ATOM 3076 C C . THR B 1 89 ? 6.699 -34.25 -11.039 1 95.88 89 THR B C 1
ATOM 3078 O O . THR B 1 89 ? 6.227 -34.781 -12.039 1 95.88 89 THR B O 1
ATOM 3081 N N . LEU B 1 90 ? 6.668 -32.969 -10.859 1 97.19 90 LEU B N 1
ATOM 3082 C CA . LEU B 1 90 ? 6.094 -32.094 -11.883 1 97.19 90 LEU B CA 1
ATOM 3083 C C . LEU B 1 90 ? 6.941 -32.125 -13.156 1 97.19 90 LEU B C 1
ATOM 3085 O O . LEU B 1 90 ? 6.406 -32.125 -14.266 1 97.19 90 LEU B O 1
ATOM 3089 N N . LYS B 1 91 ? 8.227 -32.062 -12.984 1 97.12 91 LYS B N 1
ATOM 3090 C CA . LYS B 1 91 ? 9.125 -32.219 -14.125 1 97.12 91 LYS B CA 1
ATOM 3091 C C . LYS B 1 91 ? 8.766 -33.438 -14.961 1 97.12 91 LYS B C 1
ATOM 3093 O O . LYS B 1 91 ? 8.633 -33.344 -16.188 1 97.12 91 LYS B O 1
ATOM 3098 N N . THR B 1 92 ? 8.594 -34.562 -14.289 1 95.69 92 THR B N 1
ATOM 3099 C CA . THR B 1 92 ? 8.266 -35.812 -14.961 1 95.69 92 THR B CA 1
ATOM 3100 C C . THR B 1 92 ? 6.949 -35.688 -15.727 1 95.69 92 THR B C 1
ATOM 3102 O O . THR B 1 92 ? 6.844 -36.125 -16.875 1 95.69 92 THR B O 1
ATOM 3105 N N . ALA B 1 93 ? 6.008 -35.031 -15.102 1 96.12 93 ALA B N 1
ATOM 3106 C CA . ALA B 1 93 ? 4.715 -34.844 -15.75 1 96.12 93 ALA B CA 1
ATOM 3107 C C . ALA B 1 93 ? 4.855 -33.969 -17 1 96.12 93 ALA B C 1
ATOM 3109 O O . ALA B 1 93 ? 4.25 -34.25 -18.031 1 96.12 93 ALA B O 1
ATOM 3110 N N . VAL B 1 94 ? 5.609 -32.906 -16.906 1 97.06 94 VAL B N 1
ATOM 3111 C CA . VAL B 1 94 ? 5.824 -31.984 -18.016 1 97.06 94 VAL B CA 1
ATOM 3112 C C . VAL B 1 94 ? 6.457 -32.719 -19.203 1 97.06 94 VAL B C 1
ATOM 3114 O O . VAL B 1 94 ? 5.973 -32.625 -20.328 1 97.06 94 VAL B O 1
ATOM 3117 N N . VAL B 1 95 ? 7.488 -33.5 -18.938 1 95.75 95 VAL B N 1
ATOM 3118 C CA . VAL B 1 95 ? 8.211 -34.219 -19.969 1 95.75 95 VAL B CA 1
ATOM 3119 C C . VAL B 1 95 ? 7.281 -35.219 -20.641 1 95.75 95 VAL B C 1
ATOM 3121 O O . VAL B 1 95 ? 7.293 -35.375 -21.875 1 95.75 95 VAL B O 1
ATOM 3124 N N . SER B 1 96 ? 6.523 -35.844 -19.797 1 95.12 96 SER B N 1
ATOM 3125 C CA . SER B 1 96 ? 5.578 -36.812 -20.328 1 95.12 96 SER B CA 1
ATOM 3126 C C . SER B 1 96 ? 4.594 -36.188 -21.297 1 95.12 96 SER B C 1
ATOM 3128 O O . SER B 1 96 ? 4.328 -36.719 -22.375 1 95.12 96 SER B O 1
ATOM 3130 N N . VAL B 1 97 ? 4.051 -35.062 -20.969 1 95.06 97 VAL B N 1
ATOM 3131 C CA . VAL B 1 97 ? 3.088 -34.344 -21.797 1 95.06 97 VAL B CA 1
ATOM 3132 C C . VAL B 1 97 ? 3.748 -33.938 -23.109 1 95.06 97 VAL B C 1
ATOM 3134 O O . VAL B 1 97 ? 3.15 -34.062 -24.188 1 95.06 97 VAL B O 1
ATOM 3137 N N . VAL B 1 98 ? 4.922 -33.375 -23.016 1 95.75 98 VAL B N 1
ATOM 3138 C CA . VAL B 1 98 ? 5.656 -32.906 -24.188 1 95.75 98 VAL B CA 1
ATOM 3139 C C . VAL B 1 98 ? 5.941 -34.062 -25.141 1 95.75 98 VAL B C 1
ATOM 3141 O O . VAL B 1 98 ? 5.82 -33.906 -26.359 1 95.75 98 VAL B O 1
ATOM 3144 N N . ASP B 1 99 ? 6.203 -35.219 -24.609 1 93.62 99 ASP B N 1
ATOM 3145 C CA . ASP B 1 99 ? 6.52 -36.375 -25.406 1 93.62 99 ASP B CA 1
ATOM 3146 C C . ASP B 1 99 ? 5.27 -36.938 -26.078 1 93.62 99 ASP B C 1
ATOM 3148 O O . ASP B 1 99 ? 5.34 -37.438 -27.203 1 93.62 99 ASP B O 1
ATOM 3152 N N . GLU B 1 100 ? 4.203 -36.906 -25.391 1 92 100 GLU B N 1
ATOM 3153 C CA . GLU B 1 100 ? 2.941 -37.375 -25.953 1 92 100 GLU B CA 1
ATOM 3154 C C . GLU B 1 100 ? 2.521 -36.531 -27.156 1 92 100 GLU B C 1
ATOM 3156 O O . GLU B 1 100 ? 1.978 -37.062 -28.125 1 92 100 GLU B O 1
ATOM 3161 N N . ASN B 1 101 ? 2.777 -35.219 -27.109 1 90.56 101 ASN B N 1
ATOM 3162 C CA . ASN B 1 101 ? 2.543 -34.281 -28.203 1 90.56 101 ASN B CA 1
ATOM 3163 C C . ASN B 1 101 ? 1.082 -34.281 -28.625 1 90.56 101 ASN B C 1
ATOM 3165 O O . ASN B 1 101 ? 0.784 -34.125 -29.812 1 90.56 101 ASN B O 1
ATOM 3169 N N . ASP B 1 102 ? 0.184 -34.469 -27.719 1 93.5 102 ASP B N 1
ATOM 3170 C CA . ASP B 1 102 ? -1.241 -34.562 -28.016 1 93.5 102 ASP B CA 1
ATOM 3171 C C . ASP B 1 102 ? -1.939 -33.219 -27.719 1 93.5 102 ASP B C 1
ATOM 3173 O O . ASP B 1 102 ? -3.1 -33.031 -28.094 1 93.5 102 ASP B O 1
ATOM 3177 N N . TYR B 1 103 ? -1.253 -32.375 -27.094 1 95.94 103 TYR B N 1
ATOM 3178 C CA . TYR B 1 103 ? -1.861 -31.125 -26.641 1 95.94 103 TYR B CA 1
ATOM 3179 C C . TYR B 1 103 ? -1.014 -29.922 -27.031 1 95.94 103 TYR B C 1
ATOM 3181 O O . TYR B 1 103 ? 0.129 -30.078 -27.469 1 95.94 103 TYR B O 1
ATOM 3189 N N . ASP B 1 104 ? -1.656 -28.734 -26.938 1 96.19 104 ASP B N 1
ATOM 3190 C CA . ASP B 1 104 ? -0.973 -27.5 -27.328 1 96.19 104 ASP B CA 1
ATOM 3191 C C . ASP B 1 104 ? -0.803 -26.562 -26.125 1 96.19 104 ASP B C 1
ATOM 3193 O O . ASP B 1 104 ? 0.117 -25.75 -26.094 1 96.19 104 ASP B O 1
ATOM 3197 N N . VAL B 1 105 ? -1.709 -26.609 -25.219 1 96.94 105 VAL B N 1
ATOM 3198 C CA . VAL B 1 105 ? -1.693 -25.797 -24 1 96.94 105 VAL B CA 1
ATOM 3199 C C . VAL B 1 105 ? -2.039 -26.656 -22.797 1 96.94 105 VAL B C 1
ATOM 3201 O O . VAL B 1 105 ? -3.023 -27.391 -22.812 1 96.94 105 VAL B O 1
ATOM 3204 N N . VAL B 1 106 ? -1.264 -26.547 -21.781 1 97.44 106 VAL B N 1
ATOM 3205 C CA . VAL B 1 106 ? -1.458 -27.391 -20.594 1 97.44 106 VAL B CA 1
ATOM 3206 C C . VAL B 1 106 ? -1.607 -26.516 -19.359 1 97.44 106 VAL B C 1
ATOM 3208 O O . VAL B 1 106 ? -0.81 -25.609 -19.141 1 97.44 106 VAL B O 1
ATOM 3211 N N . TYR B 1 107 ? -2.609 -26.797 -18.531 1 97.44 107 TYR B N 1
ATOM 3212 C CA . TYR B 1 107 ? -2.873 -26.109 -17.266 1 97.44 107 TYR B CA 1
ATOM 3213 C C . TYR B 1 107 ? -2.381 -26.953 -16.094 1 97.44 107 TYR B C 1
ATOM 3215 O O . TYR B 1 107 ? -2.619 -28.156 -16.047 1 97.44 107 TYR B O 1
ATOM 3223 N N . PHE B 1 108 ? -1.716 -26.219 -15.195 1 97.19 108 PHE B N 1
ATOM 3224 C CA . PHE B 1 108 ? -1.188 -26.828 -13.984 1 97.19 108 PHE B CA 1
ATOM 3225 C C . PHE B 1 108 ? -1.869 -26.266 -12.75 1 97.19 108 PHE B C 1
ATOM 3227 O O . PHE B 1 108 ? -2.121 -25.062 -12.672 1 97.19 108 PHE B O 1
ATOM 3234 N N . PRO B 1 109 ? -2.164 -27.25 -11.773 1 97.88 109 PRO B N 1
ATOM 3235 C CA . PRO B 1 109 ? -2.52 -26.656 -10.477 1 97.88 109 PRO B CA 1
ATOM 3236 C C . PRO B 1 109 ? -1.343 -25.953 -9.805 1 97.88 109 PRO B C 1
ATOM 3238 O O . PRO B 1 109 ? -0.192 -26.359 -9.984 1 97.88 109 PRO B O 1
ATOM 3241 N N . ARG B 1 110 ? -1.64 -24.938 -9.062 1 98.06 110 ARG B N 1
ATOM 3242 C CA . ARG B 1 110 ? -0.628 -24.172 -8.344 1 98.06 110 ARG B CA 1
ATOM 3243 C C . ARG B 1 110 ? -0.917 -24.156 -6.844 1 98.06 110 ARG B C 1
ATOM 3245 O O . ARG B 1 110 ? -2.037 -23.859 -6.426 1 98.06 110 ARG B O 1
ATOM 3252 N N . ILE B 1 111 ? 0.043 -24.562 -6.055 1 98.06 111 ILE B N 1
ATOM 3253 C CA . ILE B 1 111 ? -0.024 -24.484 -4.602 1 98.06 111 ILE B CA 1
ATOM 3254 C C . ILE B 1 111 ? 0.466 -23.125 -4.133 1 98.06 111 ILE B C 1
ATOM 3256 O O . ILE B 1 111 ? 1.6 -22.734 -4.422 1 98.06 111 ILE B O 1
ATOM 3260 N N . ASN B 1 112 ? -0.393 -22.469 -3.393 1 98.06 112 ASN B N 1
ATOM 3261 C CA . ASN B 1 112 ? -0.045 -21.141 -2.92 1 98.06 112 ASN B CA 1
ATOM 3262 C C . ASN B 1 112 ? 0.281 -21.141 -1.43 1 98.06 112 ASN B C 1
ATOM 3264 O O . ASN B 1 112 ? -0.569 -21.469 -0.604 1 98.06 112 ASN B O 1
ATOM 3268 N N . PHE B 1 113 ? 1.532 -20.797 -1.144 1 97.19 113 PHE B N 1
ATOM 3269 C CA . PHE B 1 113 ? 1.916 -20.516 0.235 1 97.19 113 PHE B CA 1
ATOM 3270 C C . PHE B 1 113 ? 1.757 -19.031 0.555 1 97.19 113 PHE B C 1
ATOM 3272 O O . PHE B 1 113 ? 2.404 -18.188 -0.063 1 97.19 113 PHE B O 1
ATOM 3279 N N . ILE B 1 114 ? 0.898 -18.781 1.495 1 96.62 114 ILE B N 1
ATOM 3280 C CA . ILE B 1 114 ? 0.617 -17.406 1.904 1 96.62 114 ILE B CA 1
ATOM 3281 C C . ILE B 1 114 ? 0.736 -17.281 3.422 1 96.62 114 ILE B C 1
ATOM 3283 O O . ILE B 1 114 ? 0.109 -18.047 4.164 1 96.62 114 ILE B O 1
ATOM 3287 N N . PHE B 1 115 ? 1.513 -16.312 3.838 1 94.62 115 PHE B N 1
ATOM 3288 C CA . PHE B 1 115 ? 1.749 -16.062 5.254 1 94.62 115 PHE B CA 1
ATOM 3289 C C . PHE B 1 115 ? 2.219 -17.344 5.957 1 94.62 115 PHE B C 1
ATOM 3291 O O . PHE B 1 115 ? 1.794 -17.625 7.078 1 94.62 115 PHE B O 1
ATOM 3298 N N . GLY B 1 116 ? 2.965 -18.156 5.266 1 93.44 116 GLY B N 1
ATOM 3299 C CA . GLY B 1 116 ? 3.641 -19.297 5.875 1 93.44 116 GLY B CA 1
ATOM 3300 C C . GLY B 1 116 ? 2.818 -20.562 5.832 1 93.44 116 GLY B C 1
ATOM 3301 O O . GLY B 1 116 ? 3.174 -21.562 6.465 1 93.44 116 GLY B O 1
ATOM 3302 N N . LYS B 1 117 ? 1.759 -20.547 5.07 1 95.19 117 LYS B N 1
ATOM 3303 C CA . LYS B 1 117 ? 0.865 -21.703 5.051 1 95.19 117 LYS B CA 1
ATOM 3304 C C . LYS B 1 117 ? 0.348 -21.984 3.641 1 95.19 117 LYS B C 1
ATOM 3306 O O . LYS B 1 117 ? 0.032 -21.047 2.898 1 95.19 117 LYS B O 1
ATOM 3311 N N . TRP B 1 118 ? 0.344 -23.281 3.248 1 97 118 TRP B N 1
ATOM 3312 C CA . TRP B 1 118 ? -0.397 -23.656 2.051 1 97 118 TRP B CA 1
ATOM 3313 C C . TRP B 1 118 ? -1.893 -23.422 2.238 1 97 118 TRP B C 1
ATOM 3315 O O . TRP B 1 118 ? -2.543 -24.109 3.025 1 97 118 TRP B O 1
ATOM 3325 N N . ILE B 1 119 ? -2.459 -22.531 1.537 1 98.06 119 ILE B N 1
ATOM 3326 C CA . ILE B 1 119 ? -3.881 -22.234 1.647 1 98.06 119 ILE B CA 1
ATOM 3327 C C . ILE B 1 119 ? -4.676 -23.141 0.708 1 98.06 119 ILE B C 1
ATOM 3329 O O . ILE B 1 119 ? -4.562 -23.031 -0.515 1 98.06 119 ILE B O 1
ATOM 3333 N N . GLN B 1 120 ? -5.504 -23.922 1.18 1 97.94 120 GLN B N 1
ATOM 3334 C CA . GLN B 1 120 ? -6.215 -24.938 0.407 1 97.94 120 GLN B CA 1
ATOM 3335 C C . GLN B 1 120 ? -7.664 -24.516 0.16 1 97.94 120 GLN B C 1
ATOM 3337 O O . GLN B 1 120 ? -8.391 -25.188 -0.576 1 97.94 120 GLN B O 1
ATOM 3342 N N . ASN B 1 121 ? -8.055 -23.469 0.815 1 97.75 121 ASN B N 1
ATOM 3343 C CA . ASN B 1 121 ? -9.406 -22.938 0.712 1 97.75 121 ASN B CA 1
ATOM 3344 C C . ASN B 1 121 ? -9.383 -21.438 0.423 1 97.75 121 ASN B C 1
ATOM 3346 O O . ASN B 1 121 ? -8.391 -20.906 -0.078 1 97.75 121 ASN B O 1
ATOM 3350 N N . ALA B 1 122 ? -10.547 -20.766 0.443 1 97.25 122 ALA B N 1
ATOM 3351 C CA . ALA B 1 122 ? -10.68 -19.328 0.252 1 97.25 122 ALA B CA 1
ATOM 3352 C C . ALA B 1 122 ? -10.43 -18.938 -1.202 1 97.25 122 ALA B C 1
ATOM 3354 O O . ALA B 1 122 ? -10.031 -17.812 -1.491 1 97.25 122 ALA B O 1
ATOM 3355 N N . GLY B 1 123 ? -10.484 -19.891 -2.035 1 96 123 GLY B N 1
ATOM 3356 C CA . GLY B 1 123 ? -10.375 -19.609 -3.459 1 96 123 GLY B CA 1
ATOM 3357 C C . GLY B 1 123 ? -8.953 -19.75 -3.982 1 96 123 GLY B C 1
ATOM 3358 O O . GLY B 1 123 ? -8.664 -19.344 -5.109 1 96 123 GLY B O 1
ATOM 3359 N N . TRP B 1 124 ? -8.078 -20.359 -3.15 1 96.75 124 TRP B N 1
ATOM 3360 C CA . TRP B 1 124 ? -6.68 -20.406 -3.555 1 96.75 124 TRP B CA 1
ATOM 3361 C C . TRP B 1 124 ? -6.301 -21.812 -4.02 1 96.75 124 TRP B C 1
ATOM 3363 O O . TRP B 1 124 ? -5.156 -22.062 -4.41 1 96.75 124 TRP B O 1
ATOM 3373 N N . TRP B 1 125 ? -7.215 -22.719 -3.939 1 95.81 125 TRP B N 1
ATOM 3374 C CA . TRP B 1 125 ? -7.09 -24.094 -4.445 1 95.81 125 TRP B CA 1
ATOM 3375 C C . TRP B 1 125 ? -8.461 -24.672 -4.793 1 95.81 125 TRP B C 1
ATOM 3377 O O . TRP B 1 125 ? -9.375 -24.656 -3.965 1 95.81 125 TRP B O 1
ATOM 3387 N N . PRO B 1 126 ? -8.648 -25.125 -6.02 1 96.06 126 PRO B N 1
ATOM 3388 C CA . PRO B 1 126 ? -7.641 -25.234 -7.078 1 96.06 126 PRO B CA 1
ATOM 3389 C C . PRO B 1 126 ? -7.328 -23.875 -7.719 1 96.06 126 PRO B C 1
ATOM 3391 O O . PRO B 1 126 ? -8.164 -22.969 -7.699 1 96.06 126 PRO B O 1
ATOM 3394 N N . ASP B 1 127 ? -6.18 -23.688 -8.109 1 96.88 127 ASP B N 1
ATOM 3395 C CA . ASP B 1 127 ? -5.688 -22.562 -8.891 1 96.88 127 ASP B CA 1
ATOM 3396 C C . ASP B 1 127 ? -4.926 -23.031 -10.125 1 96.88 127 ASP B C 1
ATOM 3398 O O . ASP B 1 127 ? -3.707 -23.219 -10.078 1 96.88 127 ASP B O 1
ATOM 3402 N N . TYR B 1 128 ? -5.652 -23.188 -11.258 1 96.94 128 TYR B N 1
ATOM 3403 C CA . TYR B 1 128 ? -5.039 -23.688 -12.484 1 96.94 128 TYR B CA 1
ATOM 3404 C C . TYR B 1 128 ? -4.453 -22.547 -13.297 1 96.94 128 TYR B C 1
ATOM 3406 O O . TYR B 1 128 ? -5.098 -21.516 -13.484 1 96.94 128 TYR B O 1
ATOM 3414 N N . GLN B 1 129 ? -3.295 -22.75 -13.836 1 95.25 129 GLN B N 1
ATOM 3415 C CA . GLN B 1 129 ? -2.6 -21.766 -14.656 1 95.25 129 GLN B CA 1
ATOM 3416 C C . GLN B 1 129 ? -2.088 -22.406 -15.945 1 95.25 129 GLN B C 1
ATOM 3418 O O . GLN B 1 129 ? -1.521 -23.5 -15.93 1 95.25 129 GLN B O 1
ATOM 3423 N N . ALA B 1 130 ? -2.291 -21.688 -17.031 1 94.38 130 ALA B N 1
ATOM 3424 C CA . ALA B 1 130 ? -1.671 -22.125 -18.281 1 94.38 130 ALA B CA 1
ATOM 3425 C C . ALA B 1 130 ? -0.176 -21.812 -18.281 1 94.38 130 ALA B C 1
ATOM 3427 O O . ALA B 1 130 ? 0.226 -20.656 -18.453 1 94.38 130 ALA B O 1
ATOM 3428 N N . ARG B 1 131 ? 0.63 -22.859 -18.156 1 95.69 131 ARG B N 1
ATOM 3429 C CA . ARG B 1 131 ? 2.051 -22.594 -17.953 1 95.69 131 ARG B CA 1
ATOM 3430 C C . ARG B 1 131 ? 2.893 -23.297 -19.016 1 95.69 131 ARG B C 1
ATOM 3432 O O . ARG B 1 131 ? 4.062 -22.969 -19.203 1 95.69 131 ARG B O 1
ATOM 3439 N N . LEU B 1 132 ? 2.35 -24.312 -19.641 1 97.25 132 LEU B N 1
ATOM 3440 C CA . LEU B 1 132 ? 3.047 -25.047 -20.703 1 97.25 132 LEU B CA 1
ATOM 3441 C C . LEU B 1 132 ? 2.279 -24.969 -22.016 1 97.25 132 LEU B C 1
ATOM 3443 O O . LEU B 1 132 ? 1.1 -25.328 -22.078 1 97.25 132 LEU B O 1
ATOM 3447 N N . PHE B 1 133 ? 3.006 -24.547 -23.062 1 96.69 133 PHE B N 1
ATOM 3448 C CA . PHE B 1 133 ? 2.303 -24.422 -24.328 1 96.69 133 PHE B CA 1
ATOM 3449 C C . PHE B 1 133 ? 3.279 -24.484 -25.5 1 96.69 133 PHE B C 1
ATOM 3451 O O . PHE B 1 133 ? 4.461 -24.172 -25.344 1 96.69 133 PHE B O 1
ATOM 3458 N N . ARG B 1 134 ? 2.816 -24.906 -26.594 1 96.19 134 ARG B N 1
ATOM 3459 C CA . ARG B 1 134 ? 3.627 -24.906 -27.812 1 96.19 134 ARG B CA 1
ATOM 3460 C C . ARG B 1 134 ? 4.016 -23.5 -28.203 1 96.19 134 ARG B C 1
ATOM 3462 O O . ARG B 1 134 ? 3.215 -22.562 -28.078 1 96.19 134 ARG B O 1
ATOM 3469 N N . ASN B 1 135 ? 5.203 -23.391 -28.656 1 94.38 135 ASN B N 1
ATOM 3470 C CA . ASN B 1 135 ? 5.664 -22.078 -29.125 1 94.38 135 ASN B CA 1
ATOM 3471 C C . ASN B 1 135 ? 4.75 -21.531 -30.219 1 94.38 135 ASN B C 1
ATOM 3473 O O . ASN B 1 135 ? 4.547 -22.188 -31.25 1 94.38 135 ASN B O 1
ATOM 3477 N N . GLY B 1 136 ? 4.145 -20.406 -29.969 1 89.5 136 GLY B N 1
ATOM 3478 C CA . GLY B 1 136 ? 3.232 -19.812 -30.922 1 89.5 136 GLY B CA 1
ATOM 3479 C C . GLY B 1 136 ? 1.772 -20.062 -30.594 1 89.5 136 GLY B C 1
ATOM 3480 O O . GLY B 1 136 ? 0.881 -19.484 -31.219 1 89.5 136 GLY B O 1
ATOM 3481 N N . ALA B 1 137 ? 1.491 -20.859 -29.641 1 90.81 137 ALA B N 1
ATOM 3482 C CA . ALA B 1 137 ? 0.117 -21.25 -29.328 1 90.81 137 ALA B CA 1
ATOM 3483 C C . ALA B 1 137 ? -0.564 -20.188 -28.453 1 90.81 137 ALA B C 1
ATOM 3485 O O . ALA B 1 137 ? -1.794 -20.141 -28.375 1 90.81 137 ALA B O 1
ATOM 3486 N N . ILE B 1 138 ? 0.166 -19.391 -27.703 1 87.69 138 ILE B N 1
ATOM 3487 C CA . ILE B 1 138 ? -0.396 -18.391 -26.797 1 87.69 138 ILE B CA 1
ATOM 3488 C C . ILE B 1 138 ? 0.197 -17.016 -27.109 1 87.69 138 ILE B C 1
ATOM 3490 O O . ILE B 1 138 ? 1.355 -16.906 -27.516 1 87.69 138 ILE B O 1
ATOM 3494 N N . SER B 1 139 ? -0.707 -16.078 -27.031 1 79.75 139 SER B N 1
ATOM 3495 C CA . SER B 1 139 ? -0.263 -14.695 -27.047 1 79.75 139 SER B CA 1
ATOM 3496 C C . SER B 1 139 ? -0.794 -13.938 -25.828 1 79.75 139 SER B C 1
ATOM 3498 O O . SER B 1 139 ? -1.78 -14.352 -25.219 1 79.75 139 SER B O 1
ATOM 3500 N N . PHE B 1 140 ? 0.037 -12.953 -25.359 1 76.75 140 PHE B N 1
ATOM 3501 C CA . PHE B 1 140 ? -0.357 -12.203 -24.172 1 76.75 140 PHE B CA 1
ATOM 3502 C C . PHE B 1 140 ? -0.772 -10.781 -24.547 1 76.75 140 PHE B C 1
ATOM 3504 O O . PHE B 1 140 ? -0.127 -10.141 -25.375 1 76.75 140 PHE B O 1
ATOM 3511 N N . SER B 1 141 ? -1.995 -10.469 -24.188 1 65.44 141 SER B N 1
ATOM 3512 C CA . SER B 1 141 ? -2.484 -9.117 -24.438 1 65.44 141 SER B CA 1
ATOM 3513 C C . SER B 1 141 ? -2.303 -8.227 -23.219 1 65.44 141 SER B C 1
ATOM 3515 O O . SER B 1 141 ? -2.09 -8.719 -22.109 1 65.44 141 SER B O 1
ATOM 3517 N N . GLY B 1 142 ? -2.08 -6.949 -23.266 1 58.41 142 GLY B N 1
ATOM 3518 C CA . GLY B 1 142 ? -1.763 -5.969 -22.25 1 58.41 142 GLY B CA 1
ATOM 3519 C C . GLY B 1 142 ? -2.873 -5.793 -21.234 1 58.41 142 GLY B C 1
ATOM 3520 O O . GLY B 1 142 ? -2.764 -4.961 -20.328 1 58.41 142 GLY B O 1
ATOM 3521 N N . ARG B 1 143 ? -3.902 -6.688 -21.359 1 55.38 143 ARG B N 1
ATOM 3522 C CA . ARG B 1 143 ? -4.988 -6.473 -20.406 1 55.38 143 ARG B CA 1
ATOM 3523 C C . ARG B 1 143 ? -4.766 -7.273 -19.125 1 55.38 143 ARG B C 1
ATOM 3525 O O . ARG B 1 143 ? -4.141 -8.336 -19.156 1 55.38 143 ARG B O 1
ATOM 3532 N N . VAL B 1 144 ? -5 -6.883 -17.844 1 52.72 144 VAL B N 1
ATOM 3533 C CA . VAL B 1 144 ? -4.688 -7.473 -16.547 1 52.72 144 VAL B CA 1
ATOM 3534 C C . VAL B 1 144 ? -5.418 -8.805 -16.391 1 52.72 144 VAL B C 1
ATOM 3536 O O . VAL B 1 144 ? -4.859 -9.766 -15.859 1 52.72 144 VAL B O 1
ATOM 3539 N N . HIS B 1 145 ? -6.816 -9.078 -16.719 1 52.72 145 HIS B N 1
ATOM 3540 C CA . HIS B 1 145 ? -7.512 -10.305 -16.359 1 52.72 145 HIS B CA 1
ATOM 3541 C C . HIS B 1 145 ? -7.652 -11.234 -17.562 1 52.72 145 HIS B C 1
ATOM 3543 O O . HIS B 1 145 ? -7.906 -12.43 -17.391 1 52.72 145 HIS B O 1
ATOM 3549 N N . ASN B 1 146 ? -7.613 -10.719 -18.703 1 53 146 ASN B N 1
ATOM 3550 C CA . ASN B 1 146 ? -7.742 -11.609 -19.844 1 53 146 ASN B CA 1
ATOM 3551 C C . ASN B 1 146 ? -6.496 -11.57 -20.734 1 53 146 ASN B C 1
ATOM 3553 O O . ASN B 1 146 ? -6.574 -11.234 -21.922 1 53 146 ASN B O 1
ATOM 3557 N N . PHE B 1 147 ? -5.457 -12.047 -20 1 62.66 147 PHE B N 1
ATOM 3558 C CA . PHE B 1 147 ? -4.16 -11.695 -20.562 1 62.66 147 PHE B CA 1
ATOM 3559 C C . PHE B 1 147 ? -3.693 -12.773 -21.547 1 62.66 147 PHE B C 1
ATOM 3561 O O . PHE B 1 147 ? -2.902 -12.492 -22.453 1 62.66 147 PHE B O 1
ATOM 3568 N N . ILE B 1 148 ? -4.355 -13.906 -21.391 1 74.44 148 ILE B N 1
ATOM 3569 C CA . ILE B 1 148 ? -3.812 -14.984 -22.203 1 74.44 148 ILE B CA 1
ATOM 3570 C C . ILE B 1 148 ? -4.754 -15.273 -23.375 1 74.44 148 ILE B C 1
ATOM 3572 O O . ILE B 1 148 ? -5.945 -15.523 -23.172 1 74.44 148 ILE B O 1
ATOM 3576 N N . GLU B 1 149 ? -4.32 -15.117 -24.578 1 82.31 149 GLU B N 1
ATOM 3577 C CA . GLU B 1 149 ? -5.051 -15.508 -25.781 1 82.31 149 GLU B CA 1
ATOM 3578 C C . GLU B 1 149 ? -4.5 -16.812 -26.359 1 82.31 149 GLU B C 1
ATOM 3580 O O . GLU B 1 149 ? -3.34 -16.875 -26.781 1 82.31 149 GLU B O 1
ATOM 3585 N N . ILE B 1 150 ? -5.422 -17.797 -26.406 1 87.5 150 ILE B N 1
ATOM 3586 C CA . ILE B 1 150 ? -5.043 -19.109 -26.922 1 87.5 150 ILE B CA 1
ATOM 3587 C C . ILE B 1 150 ? -5.434 -19.219 -28.406 1 87.5 150 ILE B C 1
ATOM 3589 O O . ILE B 1 150 ? -6.555 -18.859 -28.781 1 87.5 150 ILE B O 1
ATOM 3593 N N . ALA B 1 151 ? -4.473 -19.656 -29.172 1 87.19 151 ALA B N 1
ATOM 3594 C CA . ALA B 1 151 ? -4.715 -19.812 -30.609 1 87.19 151 ALA B CA 1
ATOM 3595 C C . ALA B 1 151 ? -5.918 -20.703 -30.875 1 87.19 151 ALA B C 1
ATOM 3597 O O . ALA B 1 151 ? -6.117 -21.703 -30.172 1 87.19 151 ALA B O 1
ATOM 3598 N N . HIS B 1 152 ? -6.641 -20.312 -31.891 1 87.12 152 HIS B N 1
ATOM 3599 C CA . HIS B 1 152 ? -7.824 -21.078 -32.281 1 87.12 152 HIS B CA 1
ATOM 3600 C C . HIS B 1 152 ? -7.457 -22.516 -32.625 1 87.12 152 HIS B C 1
ATOM 3602 O O . HIS B 1 152 ? -6.465 -22.75 -33.344 1 87.12 152 HIS B O 1
ATOM 3608 N N . GLY B 1 153 ? -8.133 -23.469 -32.094 1 89.06 153 GLY B N 1
ATOM 3609 C CA . GLY B 1 153 ? -7.938 -24.875 -32.438 1 89.06 153 GLY B CA 1
ATOM 3610 C C . GLY B 1 153 ? -6.934 -25.562 -31.547 1 89.06 153 GLY B C 1
ATOM 3611 O O . GLY B 1 153 ? -6.664 -26.75 -31.719 1 89.06 153 GLY B O 1
ATOM 3612 N N . SER B 1 154 ? -6.457 -24.875 -30.594 1 92.69 154 SER B N 1
ATOM 3613 C CA . SER B 1 154 ? -5.469 -25.469 -29.703 1 92.69 154 SER B CA 1
ATOM 3614 C C . SER B 1 154 ? -6.094 -26.562 -28.828 1 92.69 154 SER B C 1
ATOM 3616 O O . SER B 1 154 ? -7.223 -26.406 -28.359 1 92.69 154 SER B O 1
ATOM 3618 N N . ARG B 1 155 ? -5.387 -27.703 -28.75 1 95.19 155 ARG B N 1
ATOM 3619 C CA . ARG B 1 155 ? -5.777 -28.766 -27.844 1 95.19 155 ARG B CA 1
ATOM 3620 C C . ARG B 1 155 ? -5.336 -28.469 -26.422 1 95.19 155 ARG B C 1
ATOM 3622 O O . ARG B 1 155 ? -4.141 -28.344 -26.156 1 95.19 155 ARG B O 1
ATOM 3629 N N . ILE B 1 156 ? -6.352 -28.469 -25.469 1 96.25 156 ILE B N 1
ATOM 3630 C CA . ILE B 1 156 ? -6.078 -28.031 -24.109 1 96.25 156 ILE B CA 1
ATOM 3631 C C . ILE B 1 156 ? -6.086 -29.234 -23.172 1 96.25 156 ILE B C 1
ATOM 3633 O O . ILE B 1 156 ? -6.945 -30.109 -23.266 1 96.25 156 ILE B O 1
ATOM 3637 N N . LYS B 1 157 ? -5.09 -29.281 -22.234 1 96.81 157 LYS B N 1
ATOM 3638 C CA . LYS B 1 157 ? -5.031 -30.312 -21.203 1 96.81 157 LYS B CA 1
ATOM 3639 C C . LYS B 1 157 ? -4.969 -29.688 -19.812 1 96.81 157 LYS B C 1
ATOM 3641 O O . LYS B 1 157 ? -4.23 -28.734 -19.594 1 96.81 157 LYS B O 1
ATOM 3646 N N . TYR B 1 158 ? -5.75 -30.203 -18.875 1 97.31 158 TYR B N 1
ATOM 3647 C CA . TYR B 1 158 ? -5.617 -29.922 -17.453 1 97.31 158 TYR B CA 1
ATOM 3648 C C . TYR B 1 158 ? -4.996 -31.109 -16.719 1 97.31 158 TYR B C 1
ATOM 3650 O O . TYR B 1 158 ? -5.52 -32.219 -16.781 1 97.31 158 TYR B O 1
ATOM 3658 N N . LEU B 1 159 ? -3.873 -30.875 -16.109 1 97.25 159 LEU B N 1
ATOM 3659 C CA . LEU B 1 159 ? -3.324 -31.953 -15.297 1 97.25 159 LEU B CA 1
ATOM 3660 C C . LEU B 1 159 ? -4.234 -32.281 -14.117 1 97.25 159 LEU B C 1
ATOM 3662 O O . LEU B 1 159 ? -4.984 -31.406 -13.656 1 97.25 159 LEU B O 1
ATOM 3666 N N . ASP B 1 160 ? -4.109 -33.5 -13.625 1 96.88 160 ASP B N 1
ATOM 3667 C CA . ASP B 1 160 ? -4.918 -33.906 -12.477 1 96.88 160 ASP B CA 1
ATOM 3668 C C . ASP B 1 160 ? -4.629 -33 -11.266 1 96.88 160 ASP B C 1
ATOM 3670 O O . ASP B 1 160 ? -3.48 -32.625 -11.031 1 96.88 160 ASP B O 1
ATOM 3674 N N . LEU B 1 161 ? -5.715 -32.719 -10.516 1 96.94 161 LEU B N 1
ATOM 3675 C CA . LEU B 1 161 ? -5.586 -31.891 -9.312 1 96.94 161 LEU B CA 1
ATOM 3676 C C . LEU B 1 161 ? -4.902 -32.656 -8.195 1 96.94 161 LEU B C 1
ATOM 3678 O O . LEU B 1 161 ? -5.57 -33.312 -7.387 1 96.94 161 LEU B O 1
ATOM 3682 N N . ALA B 1 162 ? -3.57 -32.594 -8.227 1 96.56 162 ALA B N 1
ATOM 3683 C CA . ALA B 1 162 ? -2.738 -33.281 -7.25 1 96.56 162 ALA B CA 1
ATOM 3684 C C . ALA B 1 162 ? -1.507 -32.469 -6.891 1 96.56 162 ALA B C 1
ATOM 3686 O O . ALA B 1 162 ? -1.01 -31.703 -7.715 1 96.56 162 ALA B O 1
ATOM 3687 N N . GLU B 1 163 ? -1.056 -32.656 -5.672 1 95.06 163 GLU B N 1
ATOM 3688 C CA . GLU B 1 163 ? 0.14 -31.953 -5.215 1 95.06 163 GLU B CA 1
ATOM 3689 C C . GLU B 1 163 ? 1.336 -32.25 -6.113 1 95.06 163 GLU B C 1
ATOM 3691 O O . GLU B 1 163 ? 2.135 -31.359 -6.41 1 95.06 163 GLU B O 1
ATOM 3696 N N . ASP B 1 164 ? 1.358 -33.469 -6.598 1 94.31 164 ASP B N 1
ATOM 3697 C CA . ASP B 1 164 ? 2.5 -33.906 -7.383 1 94.31 164 ASP B CA 1
ATOM 3698 C C . ASP B 1 164 ? 2.535 -33.25 -8.75 1 94.31 164 ASP B C 1
ATOM 3700 O O . ASP B 1 164 ? 3.572 -33.219 -9.414 1 94.31 164 ASP B O 1
ATOM 3704 N N . ASN B 1 165 ? 1.398 -32.719 -9.172 1 96.75 165 ASN B N 1
ATOM 3705 C CA . ASN B 1 165 ? 1.283 -32.062 -10.469 1 96.75 165 ASN B CA 1
ATOM 3706 C C . ASN B 1 165 ? 1.31 -30.531 -10.336 1 96.75 165 ASN B C 1
ATOM 3708 O O . ASN B 1 165 ? 1.1 -29.828 -11.32 1 96.75 165 ASN B O 1
ATOM 3712 N N . ALA B 1 166 ? 1.622 -30.062 -9.102 1 98 166 ALA B N 1
ATOM 3713 C CA . ALA B 1 166 ? 1.388 -28.641 -8.859 1 98 166 ALA B CA 1
ATOM 3714 C C . ALA B 1 166 ? 2.699 -27.859 -8.867 1 98 166 ALA B C 1
ATOM 3716 O O . ALA B 1 166 ? 3.732 -28.375 -8.422 1 98 166 ALA B O 1
ATOM 3717 N N . ILE B 1 167 ? 2.615 -26.672 -9.422 1 98.25 167 ILE B N 1
ATOM 3718 C CA . ILE B 1 167 ? 3.666 -25.672 -9.219 1 98.25 167 ILE B CA 1
ATOM 3719 C C . ILE B 1 167 ? 3.615 -25.141 -7.789 1 98.25 167 ILE B C 1
ATOM 3721 O O . ILE B 1 167 ? 2.535 -24.875 -7.258 1 98.25 167 ILE B O 1
ATOM 3725 N N . ILE B 1 168 ? 4.734 -25.078 -7.113 1 98.19 168 ILE B N 1
ATOM 3726 C CA . ILE B 1 168 ? 4.785 -24.547 -5.758 1 98.19 168 ILE B CA 1
ATOM 3727 C C . ILE B 1 168 ? 5.074 -23.047 -5.809 1 98.19 168 ILE B C 1
ATOM 3729 O O . ILE B 1 168 ? 6.133 -22.625 -6.281 1 98.19 168 ILE B O 1
ATOM 3733 N N . HIS B 1 169 ? 4.145 -22.266 -5.328 1 98.25 169 HIS B N 1
ATOM 3734 C CA . HIS B 1 169 ? 4.219 -20.812 -5.406 1 98.25 169 HIS B CA 1
ATOM 3735 C C . HIS B 1 169 ? 4.359 -20.188 -4.02 1 98.25 169 HIS B C 1
ATOM 3737 O O . HIS B 1 169 ? 3.451 -20.297 -3.193 1 98.25 169 HIS B O 1
ATOM 3743 N N . PHE B 1 170 ? 5.5 -19.594 -3.809 1 96.31 170 PHE B N 1
ATOM 3744 C CA . PHE B 1 170 ? 5.715 -18.875 -2.561 1 96.31 170 PHE B CA 1
ATOM 3745 C C . PHE B 1 170 ? 5.277 -17.422 -2.695 1 96.31 170 PHE B C 1
ATOM 3747 O O . PHE B 1 170 ? 6.113 -16.531 -2.805 1 96.31 170 PHE B O 1
ATOM 3754 N N . ASN B 1 171 ? 4.023 -17.203 -2.605 1 91.06 171 ASN B N 1
ATOM 3755 C CA . ASN B 1 171 ? 3.338 -15.977 -2.998 1 91.06 171 ASN B CA 1
ATOM 3756 C C . ASN B 1 171 ? 3.662 -14.828 -2.049 1 91.06 171 ASN B C 1
ATOM 3758 O O . ASN B 1 171 ? 4.219 -13.812 -2.467 1 91.06 171 ASN B O 1
ATOM 3762 N N . TYR B 1 172 ? 3.111 -14.766 -0.746 1 92.56 172 TYR B N 1
ATOM 3763 C CA . TYR B 1 172 ? 3.309 -13.672 0.197 1 92.56 172 TYR B CA 1
ATOM 3764 C C . TYR B 1 172 ? 3.834 -14.188 1.53 1 92.56 172 TYR B C 1
ATOM 3766 O O . TYR B 1 172 ? 3.205 -15.039 2.168 1 92.56 172 TYR B O 1
ATOM 3774 N N . GLU B 1 173 ? 4.98 -13.578 1.833 1 91.44 173 GLU B N 1
ATOM 3775 C CA . GLU B 1 173 ? 5.535 -13.938 3.137 1 91.44 173 GLU B CA 1
ATOM 3776 C C . GLU B 1 173 ? 4.82 -13.188 4.258 1 91.44 173 GLU B C 1
ATOM 3778 O O . GLU B 1 173 ? 4.602 -13.742 5.34 1 91.44 173 GLU B O 1
ATOM 3783 N N . HIS B 1 174 ? 4.492 -11.875 3.926 1 93.5 174 HIS B N 1
ATOM 3784 C CA . HIS B 1 174 ? 3.867 -11.016 4.926 1 93.5 174 HIS B CA 1
ATOM 3785 C C . HIS B 1 174 ? 2.729 -10.203 4.316 1 93.5 174 HIS B C 1
ATOM 3787 O O . HIS B 1 174 ? 2.682 -10.008 3.098 1 93.5 174 HIS B O 1
ATOM 3793 N N . SER B 1 175 ? 1.894 -9.758 5.211 1 96.44 175 SER B N 1
ATOM 3794 C CA . SER B 1 175 ? 0.733 -8.992 4.762 1 96.44 175 SER B CA 1
ATOM 3795 C C . SER B 1 175 ? 1.152 -7.664 4.137 1 96.44 175 SER B C 1
ATOM 3797 O O . SER B 1 175 ? 0.474 -7.152 3.246 1 96.44 175 SER B O 1
ATOM 3799 N N . HIS B 1 176 ? 2.252 -7.125 4.586 1 96.62 176 HIS B N 1
ATOM 3800 C CA . HIS B 1 176 ? 2.75 -5.887 3.994 1 96.62 176 HIS B CA 1
ATOM 3801 C C . HIS B 1 176 ? 2.932 -6.031 2.486 1 96.62 176 HIS B C 1
ATOM 3803 O O . HIS B 1 176 ? 2.545 -5.145 1.725 1 96.62 176 HIS B O 1
ATOM 3809 N N . GLN B 1 177 ? 3.482 -7.145 2.1 1 94.44 177 GLN B N 1
ATOM 3810 C CA . GLN B 1 177 ? 3.682 -7.422 0.681 1 94.44 177 GLN B CA 1
ATOM 3811 C C . GLN B 1 177 ? 2.346 -7.574 -0.043 1 94.44 177 GLN B C 1
ATOM 3813 O O . GLN B 1 177 ? 2.176 -7.07 -1.155 1 94.44 177 GLN B O 1
ATOM 3818 N N . PHE B 1 178 ? 1.45 -8.266 0.559 1 97.12 178 PHE B N 1
ATOM 3819 C CA . PHE B 1 178 ? 0.131 -8.492 -0.018 1 97.12 178 PHE B CA 1
ATOM 3820 C C . PHE B 1 178 ? -0.586 -7.176 -0.277 1 97.12 178 PHE B C 1
ATOM 3822 O O . PHE B 1 178 ? -1.079 -6.938 -1.382 1 97.12 178 PHE B O 1
ATOM 3829 N N . ILE B 1 179 ? -0.569 -6.316 0.69 1 98.44 179 ILE B N 1
ATOM 3830 C CA . ILE B 1 179 ? -1.279 -5.047 0.605 1 98.44 179 ILE B CA 1
ATOM 3831 C C . ILE B 1 179 ? -0.609 -4.148 -0.434 1 98.44 179 ILE B C 1
ATOM 3833 O O . ILE B 1 179 ? -1.286 -3.42 -1.162 1 98.44 179 ILE B O 1
ATOM 3837 N N . SER B 1 180 ? 0.673 -4.188 -0.485 1 96.25 180 SER B N 1
ATOM 3838 C CA . SER B 1 180 ? 1.391 -3.424 -1.5 1 96.25 180 SER B CA 1
ATOM 3839 C C . SER B 1 180 ? 0.974 -3.844 -2.906 1 96.25 180 SER B C 1
ATOM 3841 O O . SER B 1 180 ? 0.68 -2.994 -3.752 1 96.25 180 SER B O 1
ATOM 3843 N N . LYS B 1 181 ? 0.943 -5.141 -3.146 1 93.69 181 LYS B N 1
ATOM 3844 C CA . LYS B 1 181 ? 0.542 -5.648 -4.453 1 93.69 181 LYS B CA 1
ATOM 3845 C C . LYS B 1 181 ? -0.925 -5.34 -4.738 1 93.69 181 LYS B C 1
ATOM 3847 O O . LYS B 1 181 ? -1.281 -4.973 -5.859 1 93.69 181 LYS B O 1
ATOM 3852 N N . LEU B 1 182 ? -1.689 -5.562 -3.74 1 96.94 182 LEU B N 1
ATOM 3853 C CA . LEU B 1 182 ? -3.105 -5.223 -3.842 1 96.94 182 LEU B CA 1
ATOM 3854 C C . LEU B 1 182 ? -3.285 -3.783 -4.316 1 96.94 182 LEU B C 1
ATOM 3856 O O . LEU B 1 182 ? -4.078 -3.518 -5.223 1 96.94 182 LEU B O 1
ATOM 3860 N N . ASN B 1 183 ? -2.572 -2.859 -3.709 1 97.44 183 ASN B N 1
ATOM 3861 C CA . ASN B 1 183 ? -2.656 -1.444 -4.055 1 97.44 183 ASN B CA 1
ATOM 3862 C C . ASN B 1 183 ? -2.311 -1.201 -5.52 1 97.44 183 ASN B C 1
ATOM 3864 O O . ASN B 1 183 ? -2.982 -0.424 -6.199 1 97.44 183 ASN B O 1
ATOM 3868 N N . HIS B 1 184 ? -1.364 -1.904 -5.957 1 93 184 HIS B N 1
ATOM 3869 C CA . HIS B 1 184 ? -0.904 -1.782 -7.336 1 93 184 HIS B CA 1
ATOM 3870 C C . HIS B 1 184 ? -1.916 -2.377 -8.312 1 93 184 HIS B C 1
ATOM 3872 O O . HIS B 1 184 ? -2.338 -1.71 -9.258 1 93 184 HIS B O 1
ATOM 3878 N N . TYR B 1 185 ? -2.359 -3.566 -8.062 1 92.44 185 TYR B N 1
ATOM 3879 C CA . TYR B 1 185 ? -3.219 -4.293 -8.992 1 92.44 185 TYR B CA 1
ATOM 3880 C C . TYR B 1 185 ? -4.609 -3.672 -9.047 1 92.44 185 TYR B C 1
ATOM 3882 O O . TYR B 1 185 ? -5.262 -3.686 -10.094 1 92.44 185 TYR B O 1
ATOM 3890 N N . THR B 1 186 ? -5.027 -3.137 -7.961 1 96.88 186 THR B N 1
ATOM 3891 C CA . THR B 1 186 ? -6.355 -2.539 -7.961 1 96.88 186 THR B CA 1
ATOM 3892 C C . THR B 1 186 ? -6.379 -1.268 -8.805 1 96.88 186 THR B C 1
ATOM 3894 O O . THR B 1 186 ? -7.41 -0.92 -9.383 1 96.88 186 THR B O 1
ATOM 3897 N N . SER B 1 187 ? -5.246 -0.562 -8.875 1 95.12 187 SER B N 1
ATOM 3898 C CA . SER B 1 187 ? -5.16 0.589 -9.773 1 95.12 187 SER B CA 1
ATOM 3899 C C . SER B 1 187 ? -5.32 0.172 -11.227 1 95.12 187 SER B C 1
ATOM 3901 O O . SER B 1 187 ? -6.047 0.818 -11.992 1 95.12 187 SER B O 1
ATOM 3903 N N . ILE B 1 188 ? -4.684 -0.906 -11.539 1 90.81 188 ILE B N 1
ATOM 3904 C CA . ILE B 1 188 ? -4.746 -1.416 -12.906 1 90.81 188 ILE B CA 1
ATOM 3905 C C . ILE B 1 188 ? -6.172 -1.863 -13.227 1 90.81 188 ILE B C 1
ATOM 3907 O O . ILE B 1 188 ? -6.727 -1.488 -14.258 1 90.81 188 ILE B O 1
ATOM 3911 N N . GLU B 1 189 ? -6.73 -2.582 -12.344 1 93.5 189 GLU B N 1
ATOM 3912 C CA . GLU B 1 189 ? -8.078 -3.09 -12.57 1 93.5 189 GLU B CA 1
ATOM 3913 C C . GLU B 1 189 ? -9.086 -1.948 -12.703 1 93.5 189 GLU B C 1
ATOM 3915 O O . GLU B 1 189 ? -9.984 -2.004 -13.539 1 93.5 189 GLU B O 1
ATOM 3920 N N . ALA B 1 190 ? -8.984 -0.968 -11.898 1 95.75 190 ALA B N 1
ATOM 3921 C CA . ALA B 1 190 ? -9.883 0.181 -11.969 1 95.75 190 ALA B CA 1
ATOM 3922 C C . ALA B 1 190 ? -9.781 0.874 -13.328 1 95.75 190 ALA B C 1
ATOM 3924 O O . ALA B 1 190 ? -10.797 1.246 -13.914 1 95.75 190 ALA B O 1
ATOM 3925 N N . ARG B 1 191 ? -8.609 1.044 -13.773 1 91.25 191 ARG B N 1
ATOM 3926 C CA . ARG B 1 191 ? -8.391 1.667 -15.078 1 91.25 191 ARG B CA 1
ATOM 3927 C C . ARG B 1 191 ? -8.992 0.822 -16.203 1 91.25 191 ARG B C 1
ATOM 3929 O O . ARG B 1 191 ? -9.586 1.355 -17.141 1 91.25 191 ARG B O 1
ATOM 3936 N N . ASP B 1 192 ? -8.789 -0.459 -16.062 1 90.12 192 ASP B N 1
ATOM 3937 C CA . ASP B 1 192 ? -9.344 -1.374 -17.062 1 90.12 192 ASP B CA 1
ATOM 3938 C C . ASP B 1 192 ? -10.867 -1.295 -17.094 1 90.12 192 ASP B C 1
ATOM 3940 O O . ASP B 1 192 ? -11.477 -1.319 -18.172 1 90.12 192 ASP B O 1
ATOM 3944 N N . LEU B 1 193 ? -11.453 -1.262 -15.977 1 94.25 193 LEU B N 1
ATOM 3945 C CA . LEU B 1 193 ? -12.906 -1.151 -15.883 1 94.25 193 LEU B CA 1
ATOM 3946 C C . LEU B 1 193 ? -13.391 0.141 -16.531 1 94.25 193 LEU B C 1
ATOM 3948 O O . LEU B 1 193 ? -14.375 0.134 -17.281 1 94.25 193 LEU B O 1
ATOM 3952 N N . LYS B 1 194 ? -12.719 1.21 -16.219 1 93.94 194 LYS B N 1
ATOM 3953 C CA . LYS B 1 194 ? -13.07 2.484 -16.844 1 93.94 194 LYS B CA 1
ATOM 3954 C C . LYS B 1 194 ? -12.953 2.412 -18.359 1 93.94 194 LYS B C 1
ATOM 3956 O O . LYS B 1 194 ? -13.844 2.865 -19.078 1 93.94 194 LYS B O 1
ATOM 3961 N N . ALA B 1 195 ? -11.836 1.886 -18.797 1 91.06 195 ALA B N 1
ATOM 3962 C CA . ALA B 1 195 ? -11.586 1.765 -20.234 1 91.06 195 ALA B CA 1
ATOM 3963 C C . ALA B 1 195 ? -12.664 0.918 -20.906 1 91.06 195 ALA B C 1
ATOM 3965 O O . ALA B 1 195 ? -13.016 1.16 -22.062 1 91.06 195 ALA B O 1
ATOM 3966 N N . ALA B 1 196 ? -13.203 0.003 -20.203 1 93.44 196 ALA B N 1
ATOM 3967 C CA . ALA B 1 196 ? -14.25 -0.874 -20.719 1 93.44 196 ALA B CA 1
ATOM 3968 C C . ALA B 1 196 ? -15.617 -0.205 -20.641 1 93.44 196 ALA B C 1
ATOM 3970 O O . ALA B 1 196 ? -16.641 -0.798 -21.016 1 93.44 196 ALA B O 1
ATOM 3971 N N . GLY B 1 197 ? -15.719 0.936 -20 1 93.44 197 GLY B N 1
ATOM 3972 C CA . GLY B 1 197 ? -16.938 1.726 -20 1 93.44 197 GLY B CA 1
ATOM 3973 C C . GLY B 1 197 ? -17.75 1.558 -18.734 1 93.44 197 GLY B C 1
ATOM 3974 O O . GLY B 1 197 ? -18.875 2.057 -18.641 1 93.44 197 GLY B O 1
ATOM 3975 N N . HIS B 1 198 ? -17.188 0.937 -17.797 1 94.81 198 HIS B N 1
ATOM 3976 C CA . HIS B 1 198 ? -17.906 0.758 -16.531 1 94.81 198 HIS B CA 1
ATOM 3977 C C . HIS B 1 198 ? -17.906 2.045 -15.711 1 94.81 198 HIS B C 1
ATOM 3979 O O . HIS B 1 198 ? -16.891 2.744 -15.641 1 94.81 198 HIS B O 1
ATOM 3985 N N . LYS B 1 199 ? -19.109 2.328 -15.117 1 94.62 199 LYS B N 1
ATOM 3986 C CA . LYS B 1 199 ? -19.25 3.477 -14.227 1 94.62 199 LYS B CA 1
ATOM 3987 C C . LYS B 1 199 ? -19.406 3.033 -12.773 1 94.62 199 LYS B C 1
ATOM 3989 O O . LYS B 1 199 ? -19.859 1.92 -12.508 1 94.62 199 LYS B O 1
ATOM 3994 N N . PHE B 1 200 ? -19.016 3.959 -11.984 1 95.19 200 PHE B N 1
ATOM 3995 C CA . PHE B 1 200 ? -19.172 3.658 -10.57 1 95.19 200 PHE B CA 1
ATOM 3996 C C . PHE B 1 200 ? -20.656 3.648 -10.188 1 95.19 200 PHE B C 1
ATOM 3998 O O . PHE B 1 200 ? -21.422 4.516 -10.609 1 95.19 200 PHE B O 1
ATOM 4005 N N . SER B 1 201 ? -21.016 2.602 -9.445 1 95.88 201 SER B N 1
ATOM 4006 C CA . SER B 1 201 ? -22.359 2.449 -8.898 1 95.88 201 SER B CA 1
ATOM 4007 C C . SER B 1 201 ? -22.328 2.008 -7.441 1 95.88 201 SER B C 1
ATOM 4009 O O . SER B 1 201 ? -21.703 0.993 -7.109 1 95.88 201 SER B O 1
ATOM 4011 N N . LYS B 1 202 ? -23.062 2.773 -6.621 1 95.25 202 LYS B N 1
ATOM 4012 C CA . LYS B 1 202 ? -23.094 2.447 -5.195 1 95.25 202 LYS B CA 1
ATOM 4013 C C . LYS B 1 202 ? -23.641 1.042 -4.973 1 95.25 202 LYS B C 1
ATOM 4015 O O . LYS B 1 202 ? -23.109 0.286 -4.152 1 95.25 202 LYS B O 1
ATOM 4020 N N . LYS B 1 203 ? -24.688 0.759 -5.691 1 96.75 203 LYS B N 1
ATOM 4021 C CA . LYS B 1 203 ? -25.312 -0.553 -5.559 1 96.75 203 LYS B CA 1
ATOM 4022 C C . LYS B 1 203 ? -24.344 -1.666 -5.941 1 96.75 203 LYS B C 1
ATOM 4024 O O . LYS B 1 203 ? -24.203 -2.65 -5.215 1 96.75 203 LYS B O 1
ATOM 4029 N N . VAL B 1 204 ? -23.719 -1.508 -7.047 1 96.69 204 VAL B N 1
ATOM 4030 C CA . VAL B 1 204 ? -22.781 -2.516 -7.523 1 96.69 204 VAL B CA 1
ATOM 4031 C C . VAL B 1 204 ? -21.609 -2.641 -6.539 1 96.69 204 VAL B C 1
ATOM 4033 O O . VAL B 1 204 ? -21.156 -3.748 -6.246 1 96.69 204 VAL B O 1
ATOM 4036 N N . PHE B 1 205 ? -21.203 -1.505 -6.004 1 97.56 205 PHE B N 1
ATOM 4037 C CA . PHE B 1 205 ? -20.141 -1.468 -5.02 1 97.56 205 PHE B CA 1
ATOM 4038 C C . PHE B 1 205 ? -20.469 -2.34 -3.816 1 97.56 205 PHE B C 1
ATOM 4040 O O . PHE B 1 205 ? -19.703 -3.24 -3.463 1 97.56 205 PHE B O 1
ATOM 4047 N N . PHE B 1 206 ? -21.578 -2.141 -3.238 1 97.44 206 PHE B N 1
ATOM 4048 C CA . PHE B 1 206 ? -21.953 -2.859 -2.025 1 97.44 206 PHE B CA 1
ATOM 4049 C C . PHE B 1 206 ? -22.141 -4.344 -2.314 1 97.44 206 PHE B C 1
ATOM 4051 O O . PHE B 1 206 ? -21.719 -5.195 -1.535 1 97.44 206 PHE B O 1
ATOM 4058 N N . VAL B 1 207 ? -22.734 -4.641 -3.389 1 98 207 VAL B N 1
ATOM 4059 C CA . VAL B 1 207 ? -23 -6.031 -3.734 1 98 207 VAL B CA 1
ATOM 4060 C C . VAL B 1 207 ? -21.688 -6.766 -3.975 1 98 207 VAL B C 1
ATOM 4062 O O . VAL B 1 207 ? -21.469 -7.855 -3.445 1 98 207 VAL B O 1
ATOM 4065 N N . GLU B 1 208 ? -20.797 -6.18 -4.695 1 97.81 208 GLU B N 1
ATOM 4066 C CA . GLU B 1 208 ? -19.531 -6.828 -5.047 1 97.81 208 GLU B CA 1
ATOM 4067 C C . GLU B 1 208 ? -18.641 -7 -3.822 1 97.81 208 GLU B C 1
ATOM 4069 O O . GLU B 1 208 ? -17.953 -8.023 -3.682 1 97.81 208 GLU B O 1
ATOM 4074 N N . VAL B 1 209 ? -18.641 -6.008 -2.988 1 98 209 VAL B N 1
ATOM 4075 C CA . VAL B 1 209 ? -17.797 -6.051 -1.792 1 98 209 VAL B CA 1
ATOM 4076 C C . VAL B 1 209 ? -18.281 -7.16 -0.862 1 98 209 VAL B C 1
ATOM 4078 O O . VAL B 1 209 ? -17.5 -7.996 -0.417 1 98 209 VAL B O 1
ATOM 4081 N N . LEU B 1 210 ? -19.562 -7.234 -0.633 1 98 210 LEU B N 1
ATOM 4082 C CA . LEU B 1 210 ? -20.109 -8.25 0.262 1 98 210 LEU B CA 1
ATOM 4083 C C . LEU B 1 210 ? -20.031 -9.633 -0.374 1 98 210 LEU B C 1
ATOM 4085 O O . LEU B 1 210 ? -19.797 -10.625 0.316 1 98 210 LEU B O 1
ATOM 4089 N N . ARG B 1 211 ? -20.219 -9.664 -1.617 1 98.44 211 ARG B N 1
ATOM 4090 C CA . ARG B 1 211 ? -20.141 -10.93 -2.342 1 98.44 211 ARG B CA 1
ATOM 4091 C C . ARG B 1 211 ? -18.734 -11.508 -2.281 1 98.44 211 ARG B C 1
ATOM 4093 O O . ARG B 1 211 ? -18.578 -12.727 -2.141 1 98.44 211 ARG B O 1
ATOM 4100 N N . GLU B 1 212 ? -17.781 -10.68 -2.385 1 98.5 212 GLU B N 1
ATOM 4101 C CA . GLU B 1 212 ? -16.391 -11.156 -2.355 1 98.5 212 GLU B CA 1
ATOM 4102 C C . GLU B 1 212 ? -16.062 -11.812 -1.02 1 98.5 212 GLU B C 1
ATOM 4104 O O . GLU B 1 212 ? -15.484 -12.898 -0.982 1 98.5 212 GLU B O 1
ATOM 4109 N N . PHE B 1 213 ? -16.484 -11.172 0.034 1 98.5 213 PHE B N 1
ATOM 4110 C CA . PHE B 1 213 ? -16.234 -11.773 1.338 1 98.5 213 PHE B CA 1
ATOM 4111 C C . PHE B 1 213 ? -17 -13.094 1.479 1 98.5 213 PHE B C 1
ATOM 4113 O O . PHE B 1 213 ? -16.438 -14.086 1.962 1 98.5 213 PHE B O 1
ATOM 4120 N N . TYR B 1 214 ? -18.203 -13.031 1.112 1 98.62 214 TYR B N 1
ATOM 4121 C CA . TYR B 1 214 ? -19.016 -14.242 1.188 1 98.62 214 TYR B CA 1
ATOM 4122 C C . TYR B 1 214 ? -18.391 -15.375 0.386 1 98.62 214 TYR B C 1
ATOM 4124 O O . TYR B 1 214 ? -18.297 -16.5 0.869 1 98.62 214 TYR B O 1
ATOM 4132 N N . ASN B 1 215 ? -17.984 -15.109 -0.809 1 98.5 215 ASN B N 1
ATOM 4133 C CA . ASN B 1 215 ? -17.391 -16.109 -1.684 1 98.5 215 ASN B CA 1
ATOM 4134 C C . ASN B 1 215 ? -16.109 -16.688 -1.078 1 98.5 215 ASN B C 1
ATOM 4136 O O . ASN B 1 215 ? -15.93 -17.906 -1.046 1 98.5 215 ASN B O 1
ATOM 4140 N N . ARG B 1 216 ? -15.273 -15.852 -0.544 1 98.31 216 ARG B N 1
ATOM 4141 C CA . ARG B 1 216 ? -13.969 -16.266 -0.044 1 98.31 216 ARG B CA 1
ATOM 4142 C C . ARG B 1 216 ? -14.102 -17.016 1.282 1 98.31 216 ARG B C 1
ATOM 4144 O O . ARG B 1 216 ? -13.523 -18.078 1.462 1 98.31 216 ARG B O 1
ATOM 4151 N N . TYR B 1 217 ? -14.891 -16.453 2.193 1 98.5 217 TYR B N 1
ATOM 4152 C CA . TYR B 1 217 ? -14.906 -16.984 3.551 1 98.5 217 TYR B CA 1
ATOM 4153 C C . TYR B 1 217 ? -15.898 -18.141 3.674 1 98.5 217 TYR B C 1
ATOM 4155 O O . TYR B 1 217 ? -15.633 -19.125 4.379 1 98.5 217 TYR B O 1
ATOM 4163 N N . PHE B 1 218 ? -17.031 -18.047 3.012 1 98.44 218 PHE B N 1
ATOM 4164 C CA . PHE B 1 218 ? -18.078 -19.047 3.225 1 98.44 218 PHE B CA 1
ATOM 4165 C C . PHE B 1 218 ? -18.156 -20.016 2.045 1 98.44 218 PHE B C 1
ATOM 4167 O O . PHE B 1 218 ? -17.953 -21.219 2.207 1 98.44 218 PHE B O 1
ATOM 4174 N N . LYS B 1 219 ? -18.281 -19.562 0.855 1 98.44 219 LYS B N 1
ATOM 4175 C CA . LYS B 1 219 ? -18.516 -20.406 -0.309 1 98.44 219 LYS B CA 1
ATOM 4176 C C . LYS B 1 219 ? -17.312 -21.297 -0.583 1 98.44 219 LYS B C 1
ATOM 4178 O O . LYS B 1 219 ? -17.469 -22.5 -0.831 1 98.44 219 LYS B O 1
ATOM 4183 N N . THR B 1 220 ? -16.172 -20.734 -0.527 1 98.31 220 THR B N 1
ATOM 4184 C CA . THR B 1 220 ? -14.961 -21.516 -0.809 1 98.31 220 THR B CA 1
ATOM 4185 C C . THR B 1 220 ? -14.273 -21.938 0.487 1 98.31 220 THR B C 1
ATOM 4187 O O . THR B 1 220 ? -13.078 -22.25 0.49 1 98.31 220 THR B O 1
ATOM 4190 N N . LYS B 1 221 ? -14.938 -21.828 1.608 1 98.44 221 LYS B N 1
ATOM 4191 C CA . LYS B 1 221 ? -14.617 -22.422 2.9 1 98.44 221 LYS B CA 1
ATOM 4192 C C . LYS B 1 221 ? -13.352 -21.828 3.486 1 98.44 221 LYS B C 1
ATOM 4194 O O . LYS B 1 221 ? -12.5 -22.547 4.02 1 98.44 221 LYS B O 1
ATOM 4199 N N . GLY B 1 222 ? -13.211 -20.547 3.332 1 98.12 222 GLY B N 1
ATOM 4200 C CA . GLY B 1 222 ? -12.078 -19.875 3.939 1 98.12 222 GLY B CA 1
ATOM 4201 C C . GLY B 1 222 ? -12.016 -20.047 5.445 1 98.12 222 GLY B C 1
ATOM 4202 O O . GLY B 1 222 ? -10.93 -2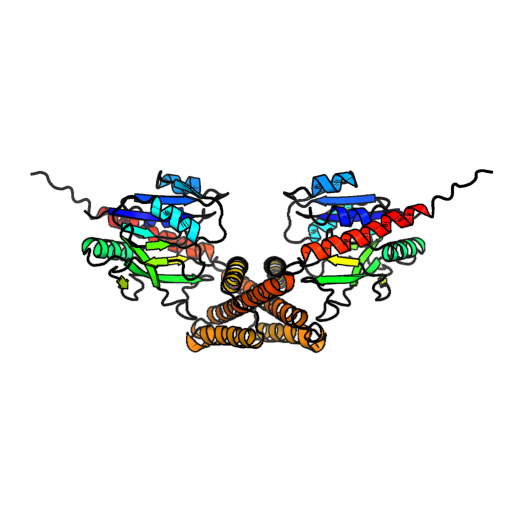0.031 6.031 1 98.12 222 GLY B O 1
ATOM 4203 N N . TYR B 1 223 ? -13.195 -20.312 6.102 1 98.19 223 TYR B N 1
ATOM 4204 C CA . TYR B 1 223 ? -13.258 -20.484 7.551 1 98.19 223 TYR B CA 1
ATOM 4205 C C . TYR B 1 223 ? -12.477 -21.719 7.992 1 98.19 223 TYR B C 1
ATOM 4207 O O . TYR B 1 223 ? -12.078 -21.828 9.156 1 98.19 223 TYR B O 1
ATOM 4215 N N . ARG B 1 224 ? -12.133 -22.641 7.121 1 98.19 224 ARG B N 1
ATOM 4216 C CA . ARG B 1 224 ? -11.398 -23.844 7.457 1 98.19 224 ARG B CA 1
ATOM 4217 C C . ARG B 1 224 ? -9.906 -23.562 7.594 1 98.19 224 ARG B C 1
ATOM 4219 O O . ARG B 1 224 ? -9.156 -24.391 8.109 1 98.19 224 ARG B O 1
ATOM 4226 N N . GLU B 1 225 ? -9.492 -22.391 7.16 1 97.88 225 GLU B N 1
ATOM 4227 C CA . GLU B 1 225 ? -8.078 -22.031 7.203 1 97.88 225 GLU B CA 1
ATOM 4228 C C . GLU B 1 225 ? -7.738 -21.266 8.477 1 97.88 225 GLU B C 1
ATOM 4230 O O . GLU B 1 225 ? -6.652 -20.688 8.586 1 97.88 225 GLU B O 1
ATOM 4235 N N . GLY B 1 226 ? -8.719 -21.156 9.414 1 96.31 226 GLY B N 1
ATOM 4236 C CA . GLY B 1 226 ? -8.469 -20.391 10.625 1 96.31 226 GLY B CA 1
ATOM 4237 C C . GLY B 1 226 ? -8.297 -18.906 10.375 1 96.31 226 GLY B C 1
ATOM 4238 O O . GLY B 1 226 ? -9.031 -18.312 9.586 1 96.31 226 GLY B O 1
ATOM 4239 N N . MET B 1 227 ? -7.324 -18.312 11.062 1 95.44 227 MET B N 1
ATOM 4240 C CA . MET B 1 227 ? -7.102 -16.875 10.93 1 95.44 227 MET B CA 1
ATOM 4241 C C . MET B 1 227 ? -6.598 -16.531 9.539 1 95.44 227 MET B C 1
ATOM 4243 O O . MET B 1 227 ? -6.914 -15.461 9.008 1 95.44 227 MET B O 1
ATOM 4247 N N . HIS B 1 228 ? -5.848 -17.484 8.969 1 96.75 228 HIS B N 1
ATOM 4248 C CA . HIS B 1 228 ? -5.41 -17.266 7.594 1 96.75 228 HIS B CA 1
ATOM 4249 C C . HIS B 1 228 ? -6.594 -17 6.672 1 96.75 228 HIS B C 1
ATOM 4251 O O . HIS B 1 228 ? -6.586 -16.062 5.887 1 96.75 228 HIS B O 1
ATOM 4257 N N . GLY B 1 229 ? -7.598 -17.875 6.832 1 97.94 229 GLY B N 1
ATOM 4258 C CA . GLY B 1 229 ? -8.773 -17.766 5.98 1 97.94 229 GLY B CA 1
ATOM 4259 C C . GLY B 1 229 ? -9.547 -16.484 6.207 1 97.94 229 GLY B C 1
ATOM 4260 O O . GLY B 1 229 ? -10.016 -15.859 5.254 1 97.94 229 GLY B O 1
ATOM 4261 N N . LEU B 1 230 ? -9.672 -16.109 7.438 1 98.12 230 LEU B N 1
ATOM 4262 C CA . LEU B 1 230 ? -10.375 -14.867 7.77 1 98.12 230 LEU B CA 1
ATOM 4263 C C . LEU B 1 230 ? -9.648 -13.656 7.199 1 98.12 230 LEU B C 1
ATOM 4265 O O . LEU B 1 230 ? -10.258 -12.828 6.516 1 98.12 230 LEU B O 1
ATOM 4269 N N . PHE B 1 231 ? -8.375 -13.57 7.445 1 98.12 231 PHE B N 1
ATOM 4270 C CA . PHE B 1 231 ? -7.59 -12.414 7.023 1 98.12 231 PHE B CA 1
ATOM 4271 C C . PHE B 1 231 ? -7.527 -12.328 5.504 1 98.12 231 PHE B C 1
ATOM 4273 O O . PHE B 1 231 ? -7.684 -11.25 4.93 1 98.12 231 PHE B O 1
ATOM 4280 N N . LEU B 1 232 ? -7.363 -13.453 4.887 1 98.25 232 LEU B N 1
ATOM 4281 C CA . LEU B 1 232 ? -7.312 -13.438 3.43 1 98.25 232 LEU B CA 1
ATOM 4282 C C . LEU B 1 232 ? -8.656 -13.023 2.842 1 98.25 232 LEU B C 1
ATOM 4284 O O . LEU B 1 232 ? -8.711 -12.32 1.83 1 98.25 232 LEU B O 1
ATOM 4288 N N . SER B 1 233 ? -9.742 -13.469 3.441 1 98.69 233 SER B N 1
ATOM 4289 C CA . SER B 1 233 ? -11.07 -13.078 2.975 1 98.69 233 SER B CA 1
ATOM 4290 C C . SER B 1 233 ? -11.297 -11.586 3.148 1 98.69 233 SER B C 1
ATOM 4292 O O . SER B 1 233 ? -11.852 -10.93 2.264 1 98.69 233 SER B O 1
ATOM 4294 N N . LEU B 1 234 ? -10.859 -11.031 4.246 1 98.62 234 LEU B N 1
ATOM 4295 C CA . LEU B 1 234 ? -10.984 -9.594 4.496 1 98.62 234 LEU B CA 1
ATOM 4296 C C . LEU B 1 234 ? -10.102 -8.797 3.543 1 98.62 234 LEU B C 1
ATOM 4298 O O . LEU B 1 234 ? -10.508 -7.734 3.062 1 98.62 234 LEU B O 1
ATOM 4302 N N . LEU B 1 235 ? -8.922 -9.289 3.301 1 98.69 235 LEU B N 1
ATOM 4303 C CA . LEU B 1 235 ? -8.008 -8.633 2.371 1 98.69 235 LEU B CA 1
ATOM 4304 C C . LEU B 1 235 ? -8.594 -8.609 0.962 1 98.69 235 LEU B C 1
ATOM 4306 O O . LEU B 1 235 ? -8.492 -7.602 0.261 1 98.69 235 LEU B O 1
ATOM 4310 N N . MET B 1 236 ? -9.188 -9.695 0.571 1 98.5 236 MET B N 1
ATOM 4311 C CA . MET B 1 236 ? -9.797 -9.742 -0.756 1 98.5 236 MET B CA 1
ATOM 4312 C C . MET B 1 236 ? -11.039 -8.859 -0.819 1 98.5 236 MET B C 1
ATOM 4314 O O . MET B 1 236 ? -11.336 -8.273 -1.86 1 98.5 236 MET B O 1
ATOM 4318 N N . MET B 1 237 ? -11.766 -8.789 0.275 1 98.56 237 MET B N 1
ATOM 4319 C CA . MET B 1 237 ? -12.852 -7.824 0.362 1 98.56 237 MET B CA 1
ATOM 4320 C C . MET B 1 237 ? -12.344 -6.402 0.165 1 98.56 237 MET B C 1
ATOM 4322 O O . MET B 1 237 ? -12.93 -5.621 -0.585 1 98.56 237 MET B O 1
ATOM 4326 N N . PHE B 1 238 ? -11.273 -6.098 0.807 1 98.75 238 PHE B N 1
ATOM 4327 C CA . PHE B 1 238 ? -10.68 -4.777 0.672 1 98.75 238 PHE B CA 1
ATOM 4328 C C . PHE B 1 238 ? -10.172 -4.555 -0.747 1 98.75 238 PHE B C 1
ATOM 4330 O O . PHE B 1 238 ? -10.219 -3.434 -1.262 1 98.75 238 PHE B O 1
ATOM 4337 N N . TYR B 1 239 ? -9.656 -5.598 -1.358 1 98.56 239 TYR B N 1
ATOM 4338 C CA . TYR B 1 239 ? -9.281 -5.508 -2.766 1 98.56 239 TYR B CA 1
ATOM 4339 C C . TYR B 1 239 ? -10.414 -4.914 -3.594 1 98.56 239 TYR B C 1
ATOM 4341 O O . TYR B 1 239 ? -10.203 -3.977 -4.367 1 98.56 239 TYR B O 1
ATOM 4349 N N . ARG B 1 240 ? -11.586 -5.445 -3.391 1 98.5 240 ARG B N 1
ATOM 4350 C CA . ARG B 1 240 ? -12.75 -4.957 -4.129 1 98.5 240 ARG B CA 1
ATOM 4351 C C . ARG B 1 240 ? -13.07 -3.514 -3.752 1 98.5 240 ARG B C 1
ATOM 4353 O O . ARG B 1 240 ? -13.375 -2.691 -4.621 1 98.5 240 ARG B O 1
ATOM 4360 N N . ILE B 1 241 ? -13.008 -3.217 -2.486 1 98.69 241 ILE B N 1
ATOM 4361 C CA . ILE B 1 241 ? -13.242 -1.852 -2.025 1 98.69 241 ILE B CA 1
ATOM 4362 C C . ILE B 1 241 ? -12.273 -0.9 -2.723 1 98.69 241 ILE B C 1
ATOM 4364 O O . ILE B 1 241 ? -12.68 0.13 -3.262 1 98.69 241 ILE B O 1
ATOM 4368 N N . SER B 1 242 ? -11 -1.245 -2.725 1 98.69 242 SER B N 1
ATOM 4369 C CA . SER B 1 242 ? -9.953 -0.425 -3.316 1 98.69 242 SER B CA 1
ATOM 4370 C C . SER B 1 242 ? -10.195 -0.208 -4.809 1 98.69 242 SER B C 1
ATOM 4372 O O . SER B 1 242 ? -10.055 0.91 -5.309 1 98.69 242 SER B O 1
ATOM 4374 N N . VAL B 1 243 ? -10.609 -1.265 -5.488 1 98.25 243 VAL B N 1
ATOM 4375 C CA . VAL B 1 243 ? -10.891 -1.152 -6.914 1 98.25 243 VAL B CA 1
ATOM 4376 C C . VAL B 1 243 ? -11.977 -0.109 -7.148 1 98.25 243 VAL B C 1
ATOM 4378 O O . VAL B 1 243 ? -11.836 0.763 -8.008 1 98.25 243 VAL B O 1
ATOM 4381 N N . PHE B 1 244 ? -12.992 -0.182 -6.395 1 98 244 PHE B N 1
ATOM 4382 C CA . PHE B 1 244 ? -14.156 0.67 -6.641 1 98 244 PHE B CA 1
ATOM 4383 C C . PHE B 1 244 ? -13.875 2.1 -6.191 1 98 244 PHE B C 1
ATOM 4385 O O . PHE B 1 244 ? -14.367 3.053 -6.797 1 98 244 PHE B O 1
ATOM 4392 N N . ILE B 1 245 ? -13.078 2.311 -5.121 1 97.75 245 ILE B N 1
ATOM 4393 C CA . ILE B 1 245 ? -12.648 3.654 -4.754 1 97.75 245 ILE B CA 1
ATOM 4394 C C . ILE B 1 245 ? -11.875 4.281 -5.91 1 97.75 245 ILE B C 1
ATOM 4396 O O . ILE B 1 245 ? -12.148 5.422 -6.301 1 97.75 245 ILE B O 1
ATOM 4400 N N . LYS B 1 246 ? -10.984 3.57 -6.422 1 97.25 246 LY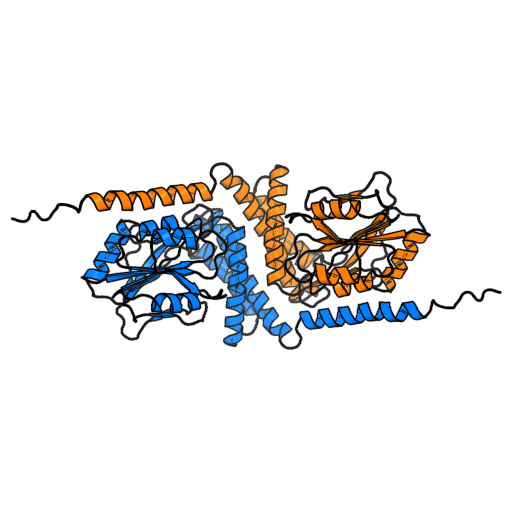S B N 1
ATOM 4401 C CA . LYS B 1 246 ? -10.133 4.062 -7.5 1 97.25 246 LYS B CA 1
ATOM 4402 C C . LYS B 1 246 ? -10.938 4.285 -8.773 1 97.25 246 LYS B C 1
ATOM 4404 O O . LYS B 1 246 ? -10.656 5.215 -9.539 1 97.25 246 LYS B O 1
ATOM 4409 N N . LEU B 1 247 ? -11.906 3.377 -9.023 1 96.88 247 LEU B N 1
ATOM 4410 C CA . LEU B 1 247 ? -12.812 3.6 -10.141 1 96.88 247 LEU B CA 1
ATOM 4411 C C . LEU B 1 247 ? -13.586 4.898 -9.961 1 96.88 247 LEU B C 1
ATOM 4413 O O . LEU B 1 247 ? -13.719 5.684 -10.906 1 96.88 247 LEU B O 1
ATOM 4417 N N . TRP B 1 248 ? -14.164 5.094 -8.805 1 96.06 248 TRP B N 1
ATOM 4418 C CA . TRP B 1 248 ? -14.875 6.32 -8.461 1 96.06 248 TRP B CA 1
ATOM 4419 C C . TRP B 1 248 ? -13.992 7.543 -8.68 1 96.06 248 TRP B C 1
ATOM 4421 O O . TRP B 1 248 ? -14.43 8.547 -9.242 1 96.06 248 TRP B O 1
ATOM 4431 N N . GLU B 1 249 ? -12.758 7.469 -8.266 1 94.25 249 GLU B N 1
ATOM 4432 C CA . GLU B 1 249 ? -11.797 8.555 -8.43 1 94.25 249 GLU B CA 1
ATOM 4433 C C . GLU B 1 249 ? -11.578 8.875 -9.906 1 94.25 249 GLU B C 1
ATOM 4435 O O . GLU B 1 249 ? -11.445 10.047 -10.281 1 94.25 249 GLU B O 1
ATOM 4440 N N . CYS B 1 250 ? -11.484 7.84 -10.656 1 91.88 250 CYS B N 1
ATOM 4441 C CA . CYS B 1 250 ? -11.281 8.023 -12.086 1 91.88 250 CYS B CA 1
ATOM 4442 C C . CYS B 1 250 ? -12.406 8.844 -12.695 1 91.88 250 CYS B C 1
ATOM 4444 O O . CYS B 1 250 ? -12.172 9.648 -13.602 1 91.88 250 CYS B O 1
ATOM 4446 N N . HIS B 1 251 ? -13.547 8.664 -12.227 1 90.5 251 HIS B N 1
ATOM 4447 C CA . HIS B 1 251 ? -14.695 9.367 -12.773 1 90.5 251 HIS B CA 1
ATOM 4448 C C . HIS B 1 251 ? -14.805 10.781 -12.203 1 90.5 251 HIS B C 1
ATOM 4450 O O . HIS B 1 251 ? -15.164 11.719 -12.914 1 90.5 251 HIS B O 1
ATOM 4456 N N . GLU B 1 252 ? -14.586 10.906 -10.93 1 84.12 252 GLU B N 1
ATOM 4457 C CA . GLU B 1 252 ? -14.68 12.211 -10.273 1 84.12 252 GLU B CA 1
ATOM 4458 C C . GLU B 1 252 ? -13.594 13.156 -10.773 1 84.12 252 GLU B C 1
ATOM 4460 O O . GLU B 1 252 ? -13.82 14.367 -10.875 1 84.12 252 GLU B O 1
ATOM 4465 N N . HIS B 1 253 ? -12.453 12.625 -11.047 1 73.25 253 HIS B N 1
ATOM 4466 C CA . HIS B 1 253 ? -11.305 13.469 -11.367 1 73.25 253 HIS B CA 1
ATOM 4467 C C . HIS B 1 253 ? -11.164 13.641 -12.875 1 73.25 253 HIS B C 1
ATOM 4469 O O . HIS B 1 253 ? -10.133 14.125 -13.352 1 73.25 253 HIS B O 1
ATOM 4475 N N . GLU B 1 254 ? -12.031 13.078 -13.617 1 66.5 254 GLU B N 1
ATOM 4476 C CA . GLU B 1 254 ? -12.016 13.25 -15.07 1 66.5 254 GLU B CA 1
ATOM 4477 C C . GLU B 1 254 ? -12.125 14.719 -15.453 1 66.5 254 GLU B C 1
ATOM 4479 O O . GLU B 1 254 ? -11.445 15.18 -16.359 1 66.5 254 GLU B O 1
ATOM 4484 N N . LYS B 1 255 ? -12.922 15.57 -14.789 1 60.22 255 LYS B N 1
ATOM 4485 C CA . LYS B 1 255 ? -13.094 16.953 -15.227 1 60.22 255 LYS B CA 1
ATOM 4486 C C . LYS B 1 255 ? -11.984 17.844 -14.68 1 60.22 255 LYS B C 1
ATOM 4488 O O . LYS B 1 255 ? -11.43 18.672 -15.406 1 60.22 255 LYS B O 1
ATOM 4493 N N . ARG B 1 256 ? -11.633 17.703 -13.453 1 67.88 256 ARG B N 1
ATOM 4494 C CA . ARG B 1 256 ? -10.547 18.484 -12.875 1 67.88 256 ARG B CA 1
ATOM 4495 C C . ARG B 1 256 ? -9.664 17.625 -11.984 1 67.88 256 ARG B C 1
ATOM 4497 O O . ARG B 1 256 ? -10.133 17.062 -10.984 1 67.88 256 ARG B O 1
ATOM 4504 N N . SER B 1 257 ? -8.391 17.547 -12.414 1 86.38 257 SER B N 1
ATOM 4505 C CA . SER B 1 257 ? -7.43 16.75 -11.656 1 86.38 257 SER B CA 1
ATOM 4506 C C . SER B 1 257 ? -7.242 17.312 -10.242 1 86.38 257 SER B C 1
ATOM 4508 O O . SER B 1 257 ? -7.223 18.531 -10.047 1 86.38 257 SER B O 1
ATOM 4510 N N . VAL B 1 258 ? -7.375 16.484 -9.281 1 89.38 258 VAL B N 1
ATOM 4511 C CA . VAL B 1 258 ? -7.141 16.844 -7.887 1 89.38 258 VAL B CA 1
ATOM 4512 C C . VAL B 1 258 ? -5.816 17.609 -7.77 1 89.38 258 VAL B C 1
ATOM 4514 O O . VAL B 1 258 ? -5.73 18.609 -7.059 1 89.38 258 VAL B O 1
ATOM 4517 N N . SER B 1 259 ? -4.871 17.203 -8.523 1 88.5 259 SER B N 1
ATOM 4518 C CA . SER B 1 259 ? -3.561 17.844 -8.516 1 88.5 259 SER B CA 1
ATOM 4519 C C . SER B 1 259 ? -3.65 19.281 -8.992 1 88.5 259 SER B C 1
ATOM 4521 O O . SER B 1 259 ? -3.037 20.188 -8.398 1 88.5 259 SER B O 1
ATOM 4523 N N . GLU B 1 260 ? -4.422 19.484 -9.961 1 89.94 260 GLU B N 1
ATOM 4524 C CA . GLU B 1 260 ? -4.609 20.828 -10.492 1 89.94 260 GLU B CA 1
ATOM 4525 C C . GLU B 1 260 ? -5.348 21.719 -9.492 1 89.94 260 GLU B C 1
ATOM 4527 O O . GLU B 1 260 ? -5.016 22.891 -9.336 1 89.94 260 GLU B O 1
ATOM 4532 N N . MET B 1 261 ? -6.281 21.156 -8.898 1 91.5 261 MET B N 1
ATOM 4533 C CA . MET B 1 261 ? -7.035 21.891 -7.887 1 91.5 261 MET B CA 1
ATOM 4534 C C . MET B 1 261 ? -6.129 22.297 -6.73 1 91.5 261 MET B C 1
ATOM 4536 O O . MET B 1 261 ? -6.156 23.453 -6.289 1 91.5 261 MET B O 1
ATOM 4540 N N . TYR B 1 262 ? -5.371 21.344 -6.258 1 93 262 TYR B N 1
ATOM 4541 C CA . TYR B 1 262 ? -4.453 21.625 -5.16 1 93 262 TYR B CA 1
ATOM 4542 C C . TYR B 1 262 ? -3.447 22.703 -5.562 1 93 262 TYR B C 1
ATOM 4544 O O . TYR B 1 262 ? -3.184 23.641 -4.797 1 93 262 TYR B O 1
ATOM 4552 N N . ASN B 1 263 ? -2.961 22.594 -6.73 1 92.56 263 ASN B N 1
ATOM 4553 C CA . ASN B 1 263 ? -1.991 23.562 -7.219 1 92.56 263 ASN B CA 1
ATOM 4554 C C . ASN B 1 263 ? -2.594 24.969 -7.301 1 92.56 263 ASN B C 1
ATOM 4556 O O . ASN B 1 263 ? -1.937 25.953 -6.965 1 92.56 263 ASN B O 1
ATOM 4560 N N . ALA B 1 264 ? -3.807 25.062 -7.773 1 93.38 264 ALA B N 1
ATOM 4561 C CA . ALA B 1 264 ? -4.492 26.359 -7.848 1 93.38 264 ALA B CA 1
ATOM 4562 C C . ALA B 1 264 ? -4.668 26.969 -6.457 1 93.38 264 ALA B C 1
ATOM 4564 O O . ALA B 1 264 ? -4.465 28.172 -6.27 1 93.38 264 ALA B O 1
ATOM 4565 N N . MET B 1 265 ? -5.008 26.172 -5.57 1 94.12 265 MET B N 1
ATOM 4566 C CA . MET B 1 265 ? -5.18 26.625 -4.195 1 94.12 265 MET B CA 1
ATOM 4567 C C . MET B 1 265 ? -3.85 27.094 -3.607 1 94.12 265 MET B C 1
ATOM 4569 O O . MET B 1 265 ? -3.791 28.125 -2.934 1 94.12 265 MET B O 1
ATOM 4573 N N . LYS B 1 266 ? -2.83 26.312 -3.85 1 95.06 266 LYS B N 1
ATOM 4574 C CA . LYS B 1 266 ? -1.493 26.688 -3.395 1 95.06 266 LYS B CA 1
ATOM 4575 C C . LYS B 1 266 ? -1.082 28.047 -3.951 1 95.06 266 LYS B C 1
ATOM 4577 O O . LYS B 1 266 ? -0.575 28.891 -3.217 1 95.06 266 LYS B O 1
ATOM 4582 N N . GLN B 1 267 ? -1.346 28.219 -5.145 1 93.94 267 GLN B N 1
ATOM 4583 C CA . GLN B 1 267 ? -0.999 29.484 -5.789 1 93.94 267 GLN B CA 1
ATOM 4584 C C . GLN B 1 267 ? -1.78 30.641 -5.18 1 93.94 267 GLN B C 1
ATOM 4586 O O . GLN B 1 267 ? -1.231 31.734 -4.977 1 93.94 267 GLN B O 1
ATOM 4591 N N . GLU B 1 268 ? -2.984 30.391 -4.98 1 94.38 268 GLU B N 1
ATOM 4592 C CA . GLU B 1 268 ? -3.822 31.422 -4.383 1 94.38 268 GLU B CA 1
ATOM 4593 C C . GLU B 1 268 ? -3.312 31.812 -3 1 94.38 268 GLU B C 1
ATOM 4595 O O . GLU B 1 268 ? -3.215 33 -2.682 1 94.38 268 GLU B O 1
ATOM 4600 N N . ILE B 1 269 ? -2.957 30.859 -2.225 1 93.88 269 ILE B N 1
ATOM 4601 C CA . ILE B 1 269 ? -2.51 31.094 -0.857 1 93.88 269 ILE B CA 1
ATOM 4602 C C . ILE B 1 269 ? -1.146 31.781 -0.875 1 93.88 269 ILE B C 1
ATOM 4604 O O . ILE B 1 269 ? -0.917 32.75 -0.134 1 93.88 269 ILE B O 1
ATOM 4608 N N . THR B 1 270 ? -0.29 31.328 -1.732 1 93.69 270 THR B N 1
ATOM 4609 C CA . THR B 1 270 ? 1.049 31.891 -1.81 1 93.69 270 THR B CA 1
ATOM 4610 C C . THR B 1 270 ? 0.996 33.312 -2.346 1 93.69 270 THR B C 1
ATOM 4612 O O . THR B 1 270 ? 1.769 34.188 -1.916 1 93.69 270 THR B O 1
ATOM 4615 N N . ALA B 1 271 ? 0.085 33.594 -3.195 1 91.56 271 ALA B N 1
ATOM 4616 C CA . ALA B 1 271 ? -0.075 34.938 -3.762 1 91.56 271 ALA B CA 1
ATOM 4617 C C . ALA B 1 271 ? -0.461 35.938 -2.686 1 91.56 271 ALA B C 1
ATOM 4619 O O . ALA B 1 271 ? -0.077 37.125 -2.756 1 91.56 271 ALA B O 1
ATOM 4620 N N . GLN B 1 272 ? -1.152 35.5 -1.733 1 87.25 272 GLN B N 1
ATOM 4621 C CA . GLN B 1 272 ? -1.566 36.375 -0.638 1 87.25 272 GLN B CA 1
ATOM 4622 C C . GLN B 1 272 ? -0.368 36.812 0.198 1 87.25 272 GLN B C 1
ATOM 4624 O O . GLN B 1 272 ? -0.391 37.875 0.81 1 87.25 272 GLN B O 1
ATOM 4629 N N . HIS B 1 273 ? 0.638 36.031 0.338 1 86.25 273 HIS B N 1
ATOM 4630 C CA . HIS B 1 273 ? 1.84 36.344 1.096 1 86.25 273 HIS B CA 1
ATOM 4631 C C . HIS B 1 273 ? 2.697 37.375 0.351 1 86.25 273 HIS B C 1
ATOM 4633 O O . HIS B 1 273 ? 3.422 38.156 0.973 1 86.25 273 HIS B O 1
ATOM 4639 N N . LEU B 1 274 ? 2.645 37.312 -0.912 1 73.62 274 LEU B N 1
ATOM 4640 C CA . LEU B 1 274 ? 3.418 38.25 -1.727 1 73.62 274 LEU B CA 1
ATOM 4641 C C . LEU B 1 274 ? 2.793 39.656 -1.702 1 73.62 274 LEU B C 1
ATOM 4643 O O . LEU B 1 274 ? 3.506 40.656 -1.674 1 73.62 274 LEU B O 1
ATOM 4647 N N . THR B 1 275 ? 1.496 39.812 -1.678 1 65 275 THR B N 1
ATOM 4648 C CA . THR B 1 275 ? 0.809 41.094 -1.712 1 65 275 THR B CA 1
ATOM 4649 C C . THR B 1 275 ? 0.791 41.719 -0.327 1 65 275 THR B C 1
ATOM 4651 O O . THR B 1 275 ? 0.824 42.969 -0.203 1 65 275 THR B O 1
ATOM 4654 N N . GLY B 1 276 ? 0.726 41.156 0.779 1 54.91 276 GLY B N 1
ATOM 4655 C CA . GLY B 1 276 ? 0.716 41.75 2.105 1 54.91 276 GLY B CA 1
ATOM 4656 C C . GLY B 1 276 ? 2.051 42.375 2.496 1 54.91 276 GLY B C 1
ATOM 4657 O O . GLY B 1 276 ? 2.119 43.188 3.414 1 54.91 276 GLY B O 1
ATOM 4658 N N . SER B 1 277 ? 3.27 41.938 2.109 1 47.38 277 SER B N 1
ATOM 4659 C CA . SER B 1 277 ? 4.566 42.562 2.375 1 47.38 277 SER B CA 1
ATOM 4660 C C . SER B 1 277 ? 4.641 43.938 1.779 1 47.38 277 SER B C 1
ATOM 4662 O O . SER B 1 277 ? 5.559 44.719 2.094 1 47.38 277 SER B O 1
ATOM 4664 N N . ILE B 1 278 ? 3.873 44.406 0.91 1 40.59 278 ILE B N 1
ATOM 4665 C CA . ILE B 1 278 ? 3.979 45.75 0.325 1 40.59 278 ILE B CA 1
ATOM 4666 C C . ILE B 1 278 ? 3.379 46.781 1.277 1 40.59 278 ILE B C 1
ATOM 4668 O O . ILE B 1 278 ? 3.764 47.938 1.258 1 40.59 278 ILE B O 1
ATOM 4672 N N . LYS B 1 279 ? 2.461 46.625 2.244 1 41.44 279 LYS B N 1
ATOM 4673 C CA . LYS B 1 279 ? 1.946 47.75 3.008 1 41.44 279 LYS B CA 1
ATOM 4674 C C . LYS B 1 279 ? 2.934 48.188 4.094 1 41.44 279 LYS B C 1
ATOM 4676 O O . LYS B 1 279 ? 2.84 49.281 4.625 1 41.44 279 LYS B O 1
ATOM 4681 N N . ASP B 1 280 ? 3.697 47.312 4.715 1 37.84 280 ASP B N 1
ATOM 4682 C CA . ASP B 1 280 ? 4.406 47.844 5.879 1 37.84 280 ASP B CA 1
ATOM 4683 C C . ASP B 1 280 ? 5.695 48.562 5.465 1 37.84 280 ASP B C 1
ATOM 4685 O O . ASP B 1 280 ? 6.488 48.969 6.312 1 37.84 280 ASP B O 1
ATOM 4689 N N . GLU B 1 281 ? 6.125 48.594 4.277 1 34.44 281 GLU B N 1
ATOM 4690 C CA . GLU B 1 281 ? 7.312 49.375 3.994 1 34.44 281 GLU B CA 1
ATOM 4691 C C . GLU B 1 281 ? 6.965 50.875 3.895 1 34.44 281 GLU B C 1
ATOM 4693 O O . GLU B 1 281 ? 6.785 51.406 2.795 1 34.44 281 GLU B O 1
ATOM 4698 N N . ASN B 1 282 ? 6.113 51.406 4.77 1 31.5 282 ASN B N 1
ATOM 4699 C CA . ASN B 1 282 ? 6.348 52.844 4.922 1 31.5 282 ASN B CA 1
ATOM 4700 C C . ASN B 1 282 ? 7.742 53.125 5.48 1 31.5 282 ASN B C 1
ATOM 4702 O O . ASN B 1 282 ? 8.117 52.562 6.523 1 31.5 282 ASN B O 1
ATOM 4706 N N . PRO B 1 283 ? 8.75 53.75 4.848 1 32.72 283 PRO B N 1
ATOM 4707 C CA . PRO B 1 283 ? 10.094 54.156 5.254 1 32.72 283 PRO B CA 1
ATOM 4708 C C . PRO B 1 283 ? 10.094 55 6.516 1 32.72 283 PRO B C 1
ATOM 4710 O O . PRO B 1 283 ? 9.141 55.75 6.754 1 32.72 283 PRO B O 1
ATOM 4713 N N . PRO B 1 284 ? 10.594 54.562 7.695 1 32.16 284 PRO B N 1
ATOM 4714 C CA . PRO B 1 284 ? 10.789 55.594 8.711 1 32.16 284 PRO B CA 1
ATOM 4715 C C . PRO B 1 284 ? 11.398 56.875 8.148 1 32.16 284 PRO B C 1
ATOM 4717 O O . PRO B 1 284 ? 12.336 56.812 7.352 1 32.16 284 PRO B O 1
ATOM 4720 N N . VAL B 1 285 ? 10.609 57.875 7.855 1 30.23 285 VAL B N 1
ATOM 4721 C CA . VAL B 1 285 ? 11.078 59.219 7.586 1 30.23 285 VAL B CA 1
ATOM 4722 C C . VAL B 1 285 ? 12.055 59.656 8.68 1 30.23 285 VAL B C 1
ATOM 4724 O O . VAL B 1 285 ? 11.68 59.75 9.852 1 30.23 285 VAL B O 1
ATOM 4727 N N . VAL B 1 286 ? 13.312 59.344 8.617 1 29.08 286 VAL B N 1
ATOM 4728 C CA . VAL B 1 286 ? 14.391 60.094 9.25 1 29.08 286 VAL B CA 1
ATOM 4729 C C . VAL B 1 286 ? 14.156 61.594 9.055 1 29.08 286 VAL B C 1
ATOM 4731 O O . VAL B 1 286 ? 14.148 62.094 7.922 1 29.08 286 VAL B O 1
ATOM 4734 N N . ARG B 1 287 ? 13.312 62.156 10.031 1 21.62 287 ARG B N 1
ATOM 4735 C CA . ARG B 1 287 ? 13.719 63.469 10.453 1 21.62 287 ARG B CA 1
ATOM 4736 C C . ARG B 1 287 ? 14.898 63.406 11.414 1 21.62 287 ARG B C 1
ATOM 4738 O O . ARG B 1 287 ? 15.008 62.469 12.219 1 21.62 287 ARG B O 1
#

Organism: Geobacter metallireducens (strain ATCC 53774 / DSM 7210 / GS-15) (NCBI:txid269799)

InterPro domains:
  IPR001173 Glycosyltransferase 2-like [PF00535] (5-133)
  IPR029044 Nucleotide-diphospho-sugar transferases [G3DSA:3.90.550.10] (1-182)
  IPR029044 Nucleotide-diphospho-sugar transferases [SSF53448] (1-138)